Protein AF-A0A0D8Y377-F1 (afdb_monomer_lite)

Sequence (460 aa):
MIFYEHRFGIYPYFKNYNQSEPINGGLPQKVNLSAHLDEVKKNITDLIPDENFSGFAVIDIEEWRPLFEQHRGNAKMVYINASIGLVKEEHPEYNETKALEQAEIDFTEAANPISAVPSNNRPISVLMAYWNVPSEICWKKLHMNLSLQEYDIIANENYSLNGDEVVIFYEHKFGLYPYFKDYNLSQPINGGLPQNCNIDNHLKELEKNITTLIPNVNFSGLAVIDIEEWRPLFEQHRGNVKVNCNILITLKSEKHRKPDLNETEAEKLAEAEFNKAAKEFIVKTMELAKSMRPKARWGLYGFPYCNYDAGTKDDNYNCSNKYKGFNDKMQYIYNQSTALYPSIYYGFNASAERRYRYAILNETQRVAKNFSRSLPIFVYSKFEYHPRKELESFYNESDQCSTIKQSTDMGADGLIFWSSSANMEKRCDFISQFINSSLGLYVLRMKTFPKFQPSVSHVN

InterPro domains:
  IPR013785 Aldolase-type TIM barrel [G3DSA:3.20.20.70] (1-115)
  IPR013785 Aldolase-type TIM barrel [G3DSA:3.20.20.70] (120-453)
  IPR017853 Glycoside hydrolase superfamily [SSF51445] (2-112)
  IPR017853 Glycoside hydrolase superfamily [SSF51445] (128-444)
  IPR018155 Hyaluronidase [PF01630] (2-112)
  IPR018155 Hyaluronidase [PF01630] (127-447)
  IPR018155 Hyaluronidase [PR00846] (127-139)
  IPR018155 Hyaluronidase [PR00846] (189-203)
  IPR018155 Hyaluronidase [PR00846] (221-238)
  IPR018155 Hyaluronidase [PR00846] (281-306)
  IPR018155 Hyaluronidase [PR00846] (327-341)
  IPR018155 Hyaluronidase [PR00846] (428-441)
  IPR018155 Hyaluronidase [PTHR11769] (126-448)

Radius of gyration: 28.02 Å; chains: 1; bounding box: 76×51×84 Å

Secondary structure (DSSP, 8-state):
-EEEGGGSS---EEGGG-TTSEETTSSGGG--HHHHHHHHHHHHHHH---TT--S--EEE--S--SSGGGGTTSTTHHHHHHHHHHHHHH-TT--HHHHHHHHHHHHHHHT-GGGG----S----PPEEEEE---HHHHHTT-----GGGGTEEE-GGG-SSSSSEEEEEGGGSSS--EEGGG-TT-EETTSSGGGS-HHHHHHHHHHHHHHH---TT--SEEEEE--SS-SSGGGGTT-HHHHHHHHHHHHHHHHH-TT--HHHHHHHHHHHHHHHHHHHHHHHHHHHHHHSTTSEEEEBTPSP--TTTTSSTT--S--HHHHHHHHHTHHHHTT-SSBB-B----S---GGG--THHHHHHHHHHHTTSSSPPPBEEEE-SBS-TTT-SS-BPPHHHHIIIIIHHHHTT-SEEEEE--STTHHHHHHHHHHHIIIIIHHHHHHHHHSPP---------

Organism: Dictyocaulus viviparus (NCBI:txid29172)

pLDDT: mean 87.69, std 14.22, range [28.78, 98.81]

Structure (mmCIF, N/CA/C/O backbone):
data_AF-A0A0D8Y377-F1
#
_entry.id   AF-A0A0D8Y377-F1
#
loop_
_atom_site.group_PDB
_atom_site.id
_atom_site.type_symbol
_atom_site.label_atom_id
_atom_site.label_alt_id
_atom_site.label_comp_id
_atom_site.label_asym_id
_atom_site.label_entity_id
_atom_site.label_seq_id
_atom_site.pdbx_PDB_ins_code
_atom_site.Cartn_x
_atom_site.Cartn_y
_atom_site.Cartn_z
_atom_site.occupancy
_atom_site.B_iso_or_equiv
_atom_site.auth_seq_id
_atom_site.auth_comp_id
_atom_site.auth_asym_id
_atom_site.auth_atom_id
_atom_site.pdbx_PDB_model_num
ATOM 1 N N . MET A 1 1 ? -36.359 20.210 1.330 1.00 78.62 1 MET A N 1
ATOM 2 C CA . MET A 1 1 ? -37.275 20.177 2.486 1.00 78.62 1 MET A CA 1
ATOM 3 C C . MET A 1 1 ? -36.446 20.289 3.748 1.00 78.62 1 MET A C 1
ATOM 5 O O . MET A 1 1 ? -35.399 19.657 3.787 1.00 78.62 1 MET A O 1
ATOM 9 N N . ILE A 1 2 ? -36.869 21.088 4.726 1.00 77.81 2 ILE A N 1
ATOM 10 C CA . ILE A 1 2 ? -36.214 21.147 6.039 1.00 77.81 2 ILE A CA 1
ATOM 11 C C . ILE A 1 2 ? -37.218 20.658 7.073 1.00 77.81 2 ILE A C 1
ATOM 13 O O . ILE A 1 2 ? -38.321 21.199 7.174 1.00 77.81 2 ILE A O 1
ATOM 17 N N . PHE A 1 3 ? -36.834 19.622 7.801 1.00 79.56 3 PHE A N 1
ATOM 18 C CA . PHE A 1 3 ? -37.565 19.095 8.935 1.00 79.56 3 PHE A CA 1
ATOM 19 C C . PHE A 1 3 ? -36.935 19.661 10.203 1.00 79.56 3 PHE A C 1
ATOM 21 O O . PHE A 1 3 ? -35.799 19.325 10.515 1.00 79.56 3 PHE A O 1
ATOM 28 N N . TYR A 1 4 ? -37.660 20.539 10.890 1.00 78.31 4 TYR A N 1
ATOM 29 C CA . TYR A 1 4 ? -37.236 21.091 12.179 1.00 78.31 4 TYR A CA 1
ATOM 30 C C . TYR A 1 4 ? -37.592 20.126 13.311 1.00 78.31 4 TYR A C 1
ATOM 32 O O . TYR A 1 4 ? -38.488 19.295 13.145 1.00 78.31 4 TYR A O 1
ATOM 40 N N . GLU A 1 5 ? -36.971 20.285 14.476 1.00 70.00 5 GLU A N 1
ATOM 41 C CA . GLU A 1 5 ? -37.164 19.439 15.661 1.00 70.00 5 GLU A CA 1
ATOM 42 C C . GLU A 1 5 ? -38.638 19.244 16.068 1.00 70.00 5 GLU A C 1
ATOM 44 O O . GLU A 1 5 ? -39.029 18.159 16.490 1.00 70.00 5 GLU A O 1
ATOM 49 N N . HIS A 1 6 ? -39.487 20.259 15.872 1.00 73.56 6 HIS A N 1
ATOM 50 C CA . HIS A 1 6 ? -40.922 20.219 16.187 1.00 73.56 6 HIS A CA 1
ATOM 51 C C . HIS A 1 6 ? -41.806 19.686 15.039 1.00 73.56 6 HIS A C 1
ATOM 53 O O . HIS A 1 6 ? -43.031 19.663 15.157 1.00 73.56 6 HIS A O 1
ATOM 59 N N . ARG A 1 7 ? -41.205 19.302 13.904 1.00 75.44 7 ARG A N 1
ATOM 60 C CA . ARG A 1 7 ? -41.880 18.772 12.701 1.00 75.44 7 ARG A CA 1
ATOM 61 C C . ARG A 1 7 ? -41.253 17.471 12.191 1.00 75.44 7 ARG A C 1
ATOM 63 O O . ARG A 1 7 ? -41.477 17.101 11.037 1.00 75.44 7 ARG A O 1
ATOM 70 N N . PHE A 1 8 ? -40.452 16.807 13.023 1.00 84.56 8 PHE A N 1
ATOM 71 C CA . PHE A 1 8 ? -39.784 15.555 12.686 1.00 84.56 8 PHE A CA 1
ATOM 72 C C . PHE A 1 8 ? -39.851 14.557 13.838 1.00 84.56 8 PHE A C 1
ATOM 74 O O . PHE A 1 8 ? -38.927 14.411 14.639 1.00 84.56 8 PHE A O 1
ATOM 81 N N . GLY A 1 9 ? -40.982 13.867 13.922 1.00 88.81 9 GLY A N 1
ATOM 82 C CA . GLY A 1 9 ? -41.302 12.980 15.025 1.00 88.81 9 GLY A CA 1
ATOM 83 C C . GLY A 1 9 ? -41.589 13.730 16.322 1.00 88.81 9 GLY A C 1
ATOM 84 O O . GLY A 1 9 ? -41.818 14.936 16.348 1.00 88.81 9 GLY A O 1
ATOM 85 N N . ILE A 1 10 ? -41.535 12.994 17.430 1.00 90.38 10 ILE A N 1
ATOM 86 C CA . ILE A 1 10 ? -41.580 13.551 18.790 1.00 90.38 10 ILE A CA 1
ATOM 87 C C . ILE A 1 10 ? -40.172 13.568 19.390 1.00 90.38 10 ILE A C 1
ATOM 89 O O . ILE A 1 10 ? -39.817 12.721 20.206 1.00 90.38 10 ILE A O 1
ATOM 93 N N . TYR A 1 11 ? -39.304 14.441 18.884 1.00 89.31 11 TYR A N 1
ATOM 94 C CA . TYR A 1 11 ? -37.911 14.516 19.339 1.00 89.31 11 TYR A CA 1
ATOM 95 C C . TYR A 1 11 ? -37.832 14.801 20.857 1.00 89.31 11 TYR A C 1
ATOM 97 O O . TYR A 1 11 ? -38.639 15.594 21.348 1.00 89.31 11 TYR A O 1
ATOM 105 N N . PRO A 1 12 ? -36.930 14.161 21.634 1.00 92.00 12 PRO A N 1
ATOM 106 C CA . PRO A 1 12 ? -36.826 14.426 23.065 1.00 92.00 12 PRO A CA 1
ATOM 107 C C . PRO A 1 12 ? -36.116 15.759 23.320 1.00 92.00 12 PRO A C 1
ATOM 109 O O . PRO A 1 12 ? -34.992 15.938 22.864 1.00 92.00 12 PRO A O 1
ATOM 112 N N . TYR A 1 13 ? -36.731 16.691 24.047 1.00 92.00 13 TYR A N 1
ATOM 113 C CA . TYR A 1 13 ? -36.080 17.948 24.446 1.00 92.00 13 TYR A CA 1
ATOM 114 C C . TYR A 1 13 ? -36.764 18.606 25.649 1.00 92.00 13 TYR A C 1
ATOM 116 O O . TYR A 1 13 ? -37.887 18.252 26.015 1.00 92.00 13 TYR A O 1
ATOM 124 N N . PHE A 1 14 ? -36.095 19.584 26.261 1.00 91.75 14 PHE A N 1
ATOM 125 C CA . PHE A 1 14 ? -36.671 20.415 27.318 1.00 91.75 14 PHE A CA 1
ATOM 126 C C . PHE A 1 14 ? -37.141 21.742 26.741 1.00 91.75 14 PHE A C 1
ATOM 128 O O . PHE A 1 14 ? -36.330 22.542 26.269 1.00 91.75 14 PHE A O 1
ATOM 135 N N . LYS A 1 15 ? -38.447 22.015 26.803 1.00 88.00 15 LYS A N 1
ATOM 136 C CA . LYS A 1 15 ? -38.996 23.250 26.240 1.00 88.00 15 LYS A CA 1
ATOM 137 C C . LYS A 1 15 ? -38.385 24.468 26.935 1.00 88.00 15 LYS A C 1
ATOM 139 O O . LYS A 1 15 ? -38.418 24.573 28.159 1.00 88.00 15 LYS A O 1
ATOM 144 N N . ASN A 1 16 ? -37.813 25.388 26.153 1.00 87.00 16 ASN A N 1
ATOM 145 C CA . ASN A 1 16 ? -37.076 26.557 26.656 1.00 87.00 16 ASN A CA 1
ATOM 146 C C . ASN A 1 16 ? -35.950 26.202 27.651 1.00 87.00 16 ASN A C 1
ATOM 148 O O . ASN A 1 16 ? -35.654 26.993 28.545 1.00 87.00 16 ASN A O 1
ATOM 152 N N . TYR A 1 17 ? -35.354 25.011 27.528 1.00 86.69 17 TYR A N 1
ATOM 153 C CA . TYR A 1 17 ? -34.352 24.488 28.461 1.00 86.69 17 TYR A CA 1
ATOM 154 C C . TYR A 1 17 ? -34.849 24.391 29.920 1.00 86.69 17 TYR A C 1
ATOM 156 O O . TYR A 1 17 ? -34.064 24.502 30.862 1.00 86.69 17 TYR A O 1
ATOM 164 N N . ASN A 1 18 ? -36.156 24.166 30.117 1.00 86.56 18 ASN A N 1
ATOM 165 C CA . ASN A 1 18 ? -36.781 23.956 31.423 1.00 86.56 18 ASN A CA 1
ATOM 166 C C . ASN A 1 18 ? -37.059 22.462 31.674 1.00 86.56 18 ASN A C 1
ATOM 168 O O . ASN A 1 18 ? -37.877 21.855 30.981 1.00 86.56 18 ASN A O 1
ATOM 172 N N . GLN A 1 19 ? -36.426 21.879 32.700 1.00 86.50 19 GLN A N 1
ATOM 173 C CA . GLN A 1 19 ? -36.582 20.452 33.037 1.00 86.50 19 GLN A CA 1
ATOM 174 C C . GLN A 1 19 ? -38.011 20.063 33.428 1.00 86.50 19 GLN A C 1
ATOM 176 O O . GLN A 1 19 ? -38.383 18.902 33.290 1.00 86.50 19 GLN A O 1
ATOM 181 N N . SER A 1 20 ? -38.823 21.024 33.871 1.00 88.25 20 SER A N 1
ATOM 182 C CA . SER A 1 20 ? -40.212 20.788 34.279 1.00 88.25 20 SER A CA 1
ATOM 183 C C . SER A 1 20 ? -41.166 20.528 33.108 1.00 88.25 20 SER A C 1
ATOM 185 O O . SER A 1 20 ? -42.304 20.123 33.334 1.00 88.25 20 SER A O 1
ATOM 187 N N . GLU A 1 21 ? -40.732 20.760 31.866 1.00 88.00 21 GLU A N 1
ATOM 188 C CA . GLU A 1 21 ? -41.540 20.560 30.657 1.00 88.00 21 GLU A CA 1
ATOM 189 C C . GLU A 1 21 ? -40.812 19.656 29.636 1.00 88.00 21 GLU A C 1
ATOM 191 O O . GLU A 1 21 ? -40.400 20.130 28.569 1.00 88.00 21 GLU A O 1
ATOM 196 N N . PRO A 1 22 ? -40.617 18.355 29.936 1.00 92.06 22 PRO A N 1
ATOM 197 C CA . PRO A 1 22 ? -39.962 17.432 29.018 1.00 92.06 22 PRO A CA 1
ATOM 198 C C . PRO A 1 22 ? -40.901 17.018 27.878 1.00 92.06 22 PRO A C 1
ATOM 200 O O . PRO A 1 22 ? -42.004 16.517 28.104 1.00 92.06 22 PRO A O 1
ATOM 203 N N . ILE A 1 23 ? -40.433 17.145 26.638 1.00 91.38 23 ILE A N 1
ATOM 204 C CA . ILE A 1 23 ? -41.058 16.527 25.467 1.00 91.38 23 ILE A CA 1
ATOM 205 C C . ILE A 1 23 ? -40.396 15.176 25.229 1.00 91.38 23 ILE A C 1
ATOM 207 O O . ILE A 1 23 ? -39.172 15.082 25.240 1.00 91.38 23 ILE A O 1
ATOM 211 N N . ASN A 1 24 ? -41.207 14.126 25.066 1.00 92.19 24 ASN A N 1
ATOM 212 C CA . ASN A 1 24 ? -40.770 12.734 24.899 1.00 92.19 24 ASN A CA 1
ATOM 213 C C . ASN A 1 24 ? -39.641 12.315 25.867 1.00 92.19 24 ASN A C 1
ATOM 215 O O . ASN A 1 24 ? -38.633 11.748 25.461 1.00 92.19 24 ASN A O 1
ATOM 219 N N . GLY A 1 25 ? -39.784 12.661 27.150 1.00 91.25 25 GLY A N 1
ATOM 220 C CA . GLY A 1 25 ? -38.804 12.335 28.192 1.00 91.25 25 GLY A CA 1
ATOM 221 C C . GLY A 1 25 ? -37.635 13.318 28.326 1.00 91.25 25 GLY A C 1
ATOM 222 O O . GLY A 1 25 ? -36.862 13.191 29.268 1.00 91.25 25 GLY A O 1
ATOM 223 N N . GLY A 1 26 ? -37.501 14.308 27.436 1.00 92.06 26 GLY A N 1
ATOM 224 C CA . GLY A 1 26 ? -36.520 15.402 27.521 1.00 92.06 26 GLY A CA 1
ATOM 225 C C . GLY A 1 26 ? -35.061 15.011 27.260 1.00 92.06 26 GLY A C 1
ATOM 226 O O . GLY A 1 26 ? -34.247 15.867 26.927 1.00 92.06 26 GLY A O 1
ATOM 227 N N . LEU A 1 27 ? -34.741 13.722 27.360 1.00 93.00 27 LEU A N 1
ATOM 228 C CA . LEU A 1 27 ? -33.411 13.149 27.201 1.00 93.00 27 LEU A CA 1
ATOM 229 C C . LEU A 1 27 ? -33.451 11.926 26.281 1.00 93.00 27 LEU A C 1
ATOM 231 O O . LEU A 1 27 ? -34.450 11.199 26.288 1.00 93.00 27 LEU A O 1
ATOM 235 N N . PRO A 1 28 ? -32.352 11.621 25.569 1.00 91.00 28 PRO A N 1
ATOM 236 C CA . PRO A 1 28 ? -32.235 10.370 24.830 1.00 91.00 28 PRO A CA 1
ATOM 237 C C . PRO A 1 28 ? -32.396 9.139 25.740 1.00 91.00 28 PRO A C 1
ATOM 239 O O . PRO A 1 28 ? -33.014 8.170 25.321 1.00 91.00 28 PRO A O 1
ATOM 242 N N . GLN A 1 29 ? -31.964 9.181 27.009 1.00 92.00 29 GLN A N 1
ATOM 243 C CA . GLN A 1 29 ? -32.127 8.053 27.949 1.00 92.00 29 GLN A CA 1
ATOM 244 C C . GLN A 1 29 ? -33.585 7.731 28.319 1.00 92.00 29 GLN A C 1
ATOM 246 O O . GLN A 1 29 ? -33.872 6.647 28.820 1.00 92.00 29 GLN A O 1
ATOM 251 N N . LYS A 1 30 ? -34.516 8.672 28.114 1.00 93.06 30 LYS A N 1
ATOM 252 C CA . LYS A 1 30 ? -35.943 8.519 28.455 1.00 93.06 30 LYS A CA 1
ATOM 253 C C . LYS A 1 30 ? -36.850 8.567 27.223 1.00 93.06 30 LYS A C 1
ATOM 255 O O . LYS A 1 30 ? -38.072 8.595 27.370 1.00 93.06 30 LYS A O 1
ATOM 260 N N . VAL A 1 31 ? -36.273 8.589 26.022 1.00 90.75 31 VAL A N 1
ATOM 261 C CA . VAL A 1 31 ? -37.033 8.736 24.781 1.00 90.75 31 VAL A CA 1
ATOM 262 C C . VAL A 1 31 ? -37.901 7.507 24.522 1.00 90.75 31 VAL A C 1
ATOM 264 O O . VAL A 1 31 ? -37.432 6.369 24.552 1.00 90.75 31 VAL A O 1
ATOM 267 N N . ASN A 1 32 ? -39.173 7.716 24.177 1.00 90.88 32 ASN A N 1
ATOM 268 C CA . ASN A 1 32 ? -39.950 6.668 23.528 1.00 90.88 32 ASN A CA 1
ATOM 269 C C . ASN A 1 32 ? -39.592 6.651 22.038 1.00 90.88 32 ASN A C 1
ATOM 271 O O . ASN A 1 32 ? -40.200 7.351 21.223 1.00 90.88 32 ASN A O 1
ATOM 275 N N . LEU A 1 33 ? -38.563 5.871 21.697 1.00 86.31 33 LEU A N 1
ATOM 276 C CA . LEU A 1 33 ? -38.039 5.797 20.335 1.00 86.31 33 LEU A CA 1
ATOM 277 C C . LEU A 1 33 ? -39.080 5.265 19.340 1.00 86.31 33 LEU A C 1
ATOM 279 O O . LEU A 1 33 ? -39.161 5.765 18.224 1.00 86.31 33 LEU A O 1
ATOM 283 N N . SER A 1 34 ? -39.903 4.294 19.743 1.00 87.00 34 SER A N 1
ATOM 284 C CA . SER A 1 34 ? -40.915 3.711 18.848 1.00 87.00 34 SER A CA 1
ATOM 285 C C . SER A 1 34 ? -41.956 4.755 18.442 1.00 87.00 34 SER A C 1
ATOM 287 O O . SER A 1 34 ? -42.176 4.974 17.255 1.00 87.00 34 SER A O 1
ATOM 289 N N . ALA A 1 35 ? -42.507 5.486 19.416 1.00 88.44 35 ALA A N 1
ATOM 290 C CA . ALA A 1 35 ? -43.467 6.553 19.141 1.00 88.44 35 ALA A CA 1
ATOM 291 C C . ALA A 1 35 ? -42.844 7.721 18.349 1.00 88.44 35 ALA A C 1
ATOM 293 O O . ALA A 1 35 ? -43.509 8.322 17.507 1.00 88.44 35 ALA A O 1
ATOM 294 N N . HIS A 1 36 ? -41.559 8.023 18.575 1.00 90.38 36 HIS A N 1
ATOM 295 C CA . HIS A 1 36 ? -40.819 8.977 17.748 1.00 90.38 36 HIS A CA 1
ATOM 296 C C . HIS A 1 36 ? -40.763 8.539 16.284 1.00 90.38 36 HIS A C 1
ATOM 298 O O . HIS A 1 36 ? -41.130 9.323 15.412 1.00 90.38 36 HIS A O 1
ATOM 304 N N . LEU A 1 37 ? -40.355 7.297 16.015 1.00 89.81 37 LEU A N 1
ATOM 305 C CA . LEU A 1 37 ? -40.228 6.766 14.657 1.00 89.81 37 LEU A CA 1
ATOM 306 C C . LEU A 1 37 ? -41.575 6.667 13.929 1.00 89.81 37 LEU A C 1
ATOM 308 O O . LEU A 1 37 ? -41.638 6.960 12.733 1.00 89.81 37 LEU A O 1
ATOM 312 N N . ASP A 1 38 ? -42.649 6.314 14.639 1.00 90.75 38 ASP A N 1
ATOM 313 C CA . ASP A 1 38 ? -44.002 6.294 14.077 1.00 90.75 38 ASP A CA 1
ATOM 314 C C . ASP A 1 38 ? -44.432 7.692 13.599 1.00 90.75 38 ASP A C 1
ATOM 316 O O . ASP A 1 38 ? -44.927 7.846 12.477 1.00 90.75 38 ASP A O 1
ATOM 320 N N . GLU A 1 39 ? -44.174 8.732 14.399 1.00 92.44 39 GLU A N 1
ATOM 321 C CA . GLU A 1 39 ? -44.494 10.111 14.016 1.00 92.44 39 GLU A CA 1
ATOM 322 C C . GLU A 1 39 ? -43.541 10.643 12.929 1.00 92.44 39 GLU A C 1
ATOM 324 O O . GLU A 1 39 ? -43.997 11.330 12.018 1.00 92.44 39 GLU A O 1
ATOM 329 N N . VAL A 1 40 ? -42.252 10.267 12.931 1.00 90.50 40 VAL A N 1
ATOM 330 C CA . VAL A 1 40 ? -41.320 10.587 11.828 1.00 90.50 40 VAL A CA 1
ATOM 331 C C . VAL A 1 40 ? -41.858 10.052 10.505 1.00 90.50 40 VAL A C 1
ATOM 333 O O . VAL A 1 40 ? -41.919 10.787 9.518 1.00 90.50 40 VAL A O 1
ATOM 336 N N . LYS A 1 41 ? -42.283 8.782 10.473 1.00 89.94 41 LYS A N 1
ATOM 337 C CA . LYS A 1 41 ? -42.823 8.154 9.261 1.00 89.94 41 LYS A CA 1
ATOM 338 C C . LYS A 1 41 ? -44.027 8.927 8.729 1.00 89.94 41 LYS A C 1
ATOM 340 O O . LYS A 1 41 ? -44.118 9.178 7.526 1.00 89.94 41 LYS A O 1
ATOM 345 N N . LYS A 1 42 ? -44.924 9.337 9.625 1.00 90.44 42 LYS A N 1
ATOM 346 C CA . LYS A 1 42 ? -46.078 10.168 9.284 1.00 90.44 42 LYS A CA 1
ATOM 347 C C . LYS A 1 42 ? -45.650 11.539 8.754 1.00 90.44 42 LYS A C 1
ATOM 349 O O . LYS A 1 42 ? -46.084 11.920 7.676 1.00 90.44 42 LYS A O 1
ATOM 354 N N . ASN A 1 43 ? -44.743 12.242 9.436 1.00 90.31 43 ASN A N 1
ATOM 355 C CA . ASN A 1 43 ? -44.281 13.568 9.013 1.00 90.31 43 ASN A CA 1
ATOM 356 C C . ASN A 1 43 ? -43.581 13.538 7.647 1.00 90.31 4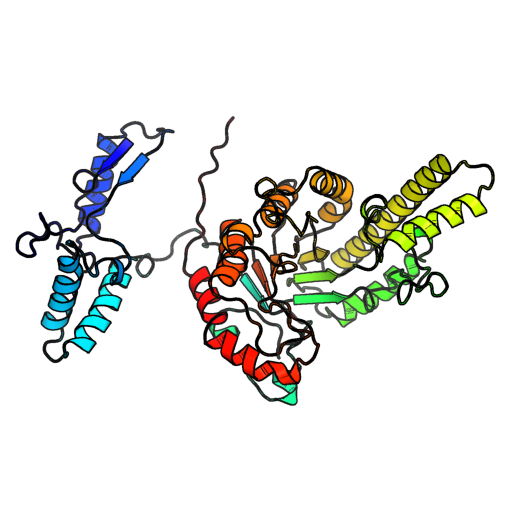3 ASN A C 1
ATOM 358 O O . ASN A 1 43 ? -43.782 14.448 6.845 1.00 90.31 43 ASN A O 1
ATOM 362 N N . ILE A 1 44 ? -42.794 12.494 7.358 1.00 88.75 44 ILE A N 1
ATOM 363 C CA . ILE A 1 44 ? -42.189 12.294 6.033 1.00 88.75 44 ILE A CA 1
ATOM 364 C C . ILE A 1 44 ? -43.277 12.075 4.985 1.00 88.75 44 ILE A C 1
ATOM 366 O O . ILE A 1 44 ? -43.241 12.737 3.957 1.00 88.75 44 ILE A O 1
ATOM 370 N N . THR A 1 45 ? -44.247 11.199 5.255 1.00 88.56 45 THR A N 1
ATOM 371 C CA . THR A 1 45 ? -45.347 10.907 4.317 1.00 88.56 45 THR A CA 1
ATOM 372 C C . THR A 1 45 ? -46.177 12.160 4.017 1.00 88.56 45 THR A C 1
ATOM 374 O O . THR A 1 45 ? -46.546 12.399 2.872 1.00 88.56 45 THR A O 1
ATOM 377 N N . ASP A 1 46 ? -46.423 12.996 5.028 1.00 86.69 46 ASP A N 1
ATOM 378 C CA . ASP A 1 46 ? -47.209 14.224 4.888 1.00 86.69 46 ASP A CA 1
ATOM 379 C C . ASP A 1 46 ? -46.450 15.325 4.123 1.00 86.69 46 ASP A C 1
ATOM 381 O O . ASP A 1 46 ? -47.034 16.041 3.308 1.00 86.69 46 ASP A O 1
ATOM 385 N N . LEU A 1 47 ? -45.145 15.488 4.381 1.00 84.31 47 LEU A N 1
ATOM 386 C CA . LEU A 1 47 ? -44.328 16.559 3.790 1.00 84.31 47 LEU A CA 1
ATOM 387 C C . LEU A 1 47 ? -43.689 16.169 2.451 1.00 84.31 47 LEU A C 1
ATOM 389 O O . LEU A 1 47 ? -43.400 17.040 1.629 1.00 84.31 47 LEU A O 1
ATOM 393 N N . ILE A 1 48 ? -43.457 14.878 2.233 1.00 87.25 48 ILE A N 1
ATOM 394 C CA . ILE A 1 48 ? -42.874 14.293 1.024 1.00 87.25 48 ILE A CA 1
ATOM 395 C C . ILE A 1 48 ? -43.769 13.115 0.592 1.00 87.25 48 ILE A C 1
ATOM 397 O O . ILE A 1 48 ? -43.395 11.955 0.756 1.00 87.25 48 ILE A O 1
ATOM 401 N N . PRO A 1 49 ? -44.968 13.397 0.046 1.00 83.50 49 PRO A N 1
ATOM 402 C CA . PRO A 1 49 ? -45.916 12.354 -0.348 1.00 83.50 49 PRO A CA 1
ATOM 403 C C . PRO A 1 49 ? -45.492 11.597 -1.614 1.00 83.50 49 PRO A C 1
ATOM 405 O O . PRO A 1 49 ? -46.002 10.513 -1.882 1.00 83.50 49 PRO A O 1
ATOM 408 N N . ASP A 1 50 ? -44.587 12.169 -2.416 1.00 86.88 50 ASP A N 1
ATOM 409 C CA . ASP A 1 50 ? -44.006 11.483 -3.567 1.00 86.88 50 ASP A CA 1
ATOM 410 C C . ASP A 1 50 ? -42.917 10.515 -3.100 1.00 86.88 50 ASP A C 1
ATOM 412 O O . ASP A 1 50 ? -41.812 10.923 -2.738 1.00 86.88 50 ASP A O 1
ATOM 416 N N . GLU A 1 51 ? -43.221 9.221 -3.156 1.00 81.31 51 GLU A N 1
ATOM 417 C CA . GLU A 1 51 ? -42.274 8.149 -2.837 1.00 81.31 51 GLU A CA 1
ATOM 418 C C . GLU A 1 51 ? -41.031 8.160 -3.750 1.00 81.31 51 GLU A C 1
ATOM 420 O O . GLU A 1 51 ? -40.005 7.580 -3.396 1.00 81.31 51 GLU A O 1
ATOM 425 N N . ASN A 1 52 ? -41.087 8.851 -4.897 1.00 84.06 52 ASN A N 1
ATOM 426 C CA . ASN A 1 52 ? -39.973 9.014 -5.835 1.00 84.06 52 ASN A CA 1
ATOM 427 C C . ASN A 1 52 ? -39.255 10.368 -5.706 1.00 84.06 52 ASN A C 1
ATOM 429 O O . ASN A 1 52 ? -38.483 10.741 -6.594 1.00 84.06 52 ASN A O 1
ATOM 433 N N . PHE A 1 53 ? -39.488 11.117 -4.624 1.00 84.44 53 PHE A N 1
ATOM 434 C CA . PHE A 1 53 ? -38.866 12.420 -4.411 1.00 84.44 53 PHE A CA 1
ATOM 435 C C . PHE A 1 53 ? -37.331 12.356 -4.520 1.00 84.44 53 PHE A C 1
ATOM 437 O O . PHE A 1 53 ? -36.658 11.669 -3.754 1.00 84.44 53 PHE A O 1
ATOM 444 N N . SER A 1 54 ? -36.766 13.134 -5.449 1.00 81.94 54 SER A N 1
ATOM 445 C CA . SER A 1 54 ? -35.326 13.157 -5.753 1.00 81.94 54 SER A CA 1
ATOM 446 C C . SER A 1 54 ? -34.620 14.456 -5.334 1.00 81.94 54 SER A C 1
ATOM 448 O O . SER A 1 54 ? -33.547 14.777 -5.847 1.00 81.94 54 SER A O 1
ATOM 450 N N . GLY A 1 55 ? -35.243 15.253 -4.460 1.00 83.06 55 GLY A N 1
ATOM 451 C CA . GLY A 1 55 ? -34.672 16.496 -3.933 1.00 83.06 55 GLY A CA 1
ATOM 452 C C . GLY A 1 55 ? -33.918 16.304 -2.613 1.00 83.06 55 GLY A C 1
ATOM 453 O O . GLY A 1 55 ? -33.837 15.209 -2.066 1.00 83.06 55 GLY A O 1
ATOM 454 N N . PHE A 1 56 ? -33.384 17.395 -2.056 1.00 82.62 56 PHE A N 1
ATOM 455 C CA . PHE A 1 56 ? -32.728 17.359 -0.744 1.00 82.62 56 PHE A CA 1
ATOM 456 C C . PHE A 1 56 ? -33.745 17.443 0.398 1.00 82.62 56 PHE A C 1
ATOM 458 O O . PHE A 1 56 ? -34.583 18.353 0.434 1.00 82.62 56 PHE A O 1
ATOM 465 N N . ALA A 1 57 ? -33.624 16.537 1.364 1.00 83.50 57 ALA A N 1
ATOM 466 C CA . ALA A 1 57 ? -34.276 16.602 2.664 1.00 83.50 57 ALA A CA 1
ATOM 467 C C . ALA A 1 57 ? -33.203 16.811 3.740 1.00 83.50 57 ALA A C 1
ATOM 469 O O . ALA A 1 57 ? -32.256 16.036 3.832 1.00 83.50 57 ALA A O 1
ATOM 470 N N . VAL A 1 58 ? -33.337 17.880 4.516 1.00 83.81 58 VAL A N 1
ATOM 471 C CA . VAL A 1 58 ? -32.429 18.239 5.606 1.00 83.81 58 VAL A CA 1
ATOM 472 C C . VAL A 1 58 ? -33.195 18.081 6.907 1.00 83.81 58 VAL A C 1
ATOM 474 O O . VAL A 1 58 ? -34.313 18.580 7.025 1.00 83.81 58 VAL A O 1
ATOM 477 N N . ILE A 1 59 ? -32.602 17.375 7.860 1.00 85.81 59 ILE A N 1
ATOM 478 C CA . ILE A 1 59 ? -33.109 17.275 9.224 1.00 85.81 59 ILE A CA 1
ATOM 479 C C . ILE A 1 59 ? -32.294 18.264 10.049 1.00 85.81 59 ILE A C 1
ATOM 481 O O . ILE A 1 59 ? -31.072 18.142 10.125 1.00 85.81 59 ILE A O 1
ATOM 485 N N . ASP A 1 60 ? -32.976 19.260 10.593 1.00 83.19 60 ASP A N 1
ATOM 486 C CA . ASP A 1 60 ? -32.404 20.319 11.406 1.00 83.19 60 ASP A CA 1
ATOM 487 C C . ASP A 1 60 ? -32.858 20.106 12.849 1.00 83.19 60 ASP A C 1
ATOM 489 O O . ASP A 1 60 ? -34.037 20.252 13.171 1.00 83.19 60 ASP A O 1
ATOM 493 N N . ILE A 1 61 ? -31.934 19.641 13.688 1.00 82.94 61 ILE A N 1
ATOM 494 C CA . ILE A 1 61 ? -32.203 19.353 15.091 1.00 82.94 61 ILE A CA 1
ATOM 495 C C . ILE A 1 61 ? -31.139 20.039 15.932 1.00 82.94 61 ILE A C 1
ATOM 497 O O . ILE A 1 61 ? -29.967 19.654 15.921 1.00 82.94 61 ILE A O 1
ATOM 501 N N . GLU A 1 62 ? -31.569 21.034 16.703 1.00 82.12 62 GLU A N 1
ATOM 502 C CA . GLU A 1 62 ? -30.656 21.880 17.465 1.00 82.12 62 GLU A CA 1
ATOM 503 C C . GLU A 1 62 ? -30.836 21.794 18.981 1.00 82.12 62 GLU A C 1
ATOM 505 O O . GLU A 1 62 ? -30.122 22.483 19.699 1.00 82.12 62 GLU A O 1
ATOM 510 N N . GLU A 1 63 ? -31.723 20.957 19.512 1.00 86.19 63 GLU A N 1
ATOM 511 C CA . GLU A 1 63 ? -32.041 20.971 20.948 1.00 86.19 63 GLU A CA 1
ATOM 512 C C . GLU A 1 63 ? -30.895 20.438 21.824 1.00 86.19 63 GLU A C 1
ATOM 514 O O . GLU A 1 63 ? -30.418 21.119 22.736 1.00 86.19 63 GLU A O 1
ATOM 519 N N . TRP A 1 64 ? -30.355 19.268 21.483 1.00 87.62 64 TRP A N 1
ATOM 520 C CA . TRP A 1 64 ? -29.180 18.668 22.121 1.00 87.62 64 TRP A CA 1
ATOM 521 C C . TRP A 1 64 ? -28.274 18.016 21.073 1.00 87.62 64 TRP A C 1
ATOM 523 O O . TRP A 1 64 ? -28.670 17.800 19.930 1.00 87.62 64 TRP A O 1
ATOM 533 N N . ARG A 1 65 ? -27.015 17.778 21.438 1.00 85.25 65 ARG A N 1
ATOM 534 C CA . ARG A 1 65 ? -25.961 17.224 20.585 1.00 85.25 65 ARG A CA 1
ATOM 535 C C . ARG A 1 65 ? -25.610 15.800 21.030 1.00 85.25 65 ARG A C 1
ATOM 537 O O . ARG A 1 65 ? -25.634 15.541 22.227 1.00 85.25 65 ARG A O 1
ATOM 544 N N . PRO A 1 66 ? -25.216 14.887 20.126 1.00 82.50 66 PRO A N 1
ATOM 545 C CA . PRO A 1 66 ? -24.950 13.495 20.503 1.00 82.50 66 PRO A CA 1
ATOM 546 C C . PRO A 1 66 ? -23.839 13.302 21.542 1.00 82.50 66 PRO A C 1
ATOM 548 O O . PRO A 1 66 ? -23.865 12.336 22.295 1.00 82.50 66 PRO A O 1
ATOM 551 N N . LEU A 1 67 ? -22.862 14.212 21.594 1.00 81.75 67 LEU A N 1
ATOM 552 C CA . LEU A 1 67 ? -21.772 14.147 22.563 1.00 81.75 67 LEU A CA 1
ATOM 553 C C . LEU A 1 67 ? -22.136 14.937 23.821 1.00 81.75 67 LEU A C 1
ATOM 555 O O . LEU A 1 67 ? -22.311 16.157 23.758 1.00 81.75 67 LEU A O 1
ATOM 559 N N . PHE A 1 68 ? -22.187 14.243 24.959 1.00 84.56 68 PHE A N 1
ATOM 560 C CA . PHE A 1 68 ? -22.559 14.793 26.266 1.00 84.56 68 PHE A CA 1
ATOM 561 C C . PHE A 1 68 ? -21.815 16.095 26.608 1.00 84.56 68 PHE A C 1
ATOM 563 O O . PHE A 1 68 ? -22.431 17.108 26.946 1.00 84.56 68 PHE A O 1
ATOM 570 N N . GLU A 1 69 ? -20.500 16.112 26.395 1.00 84.50 69 GLU A N 1
ATOM 571 C CA . GLU A 1 69 ? -19.612 17.243 26.685 1.00 84.50 69 GLU A CA 1
ATOM 572 C C . GLU A 1 69 ? -19.925 18.519 25.888 1.00 84.50 69 GLU A C 1
ATOM 574 O O . GLU A 1 69 ? -19.617 19.631 26.324 1.00 84.50 69 GLU A O 1
ATOM 579 N N . GLN A 1 70 ? -20.594 18.407 24.736 1.00 85.19 70 GLN A N 1
ATOM 580 C CA . GLN A 1 70 ? -20.910 19.562 23.889 1.00 85.19 70 GLN A CA 1
ATOM 581 C C . GLN A 1 70 ? -22.029 20.454 24.448 1.00 85.19 70 GLN A C 1
ATOM 583 O O . GLN A 1 70 ? -22.335 21.500 23.863 1.00 85.19 70 GLN A O 1
ATOM 588 N N . HIS A 1 71 ? -22.629 20.062 25.569 1.00 90.00 71 HIS A N 1
ATOM 589 C CA . HIS A 1 71 ? -23.616 20.851 26.298 1.00 90.00 71 HIS A CA 1
ATOM 590 C C . HIS A 1 71 ? -22.997 21.752 27.374 1.00 90.00 71 HIS A C 1
ATOM 592 O O . HIS A 1 71 ? -23.708 22.574 27.957 1.00 90.00 71 HIS A O 1
ATOM 598 N N . ARG A 1 72 ? -21.686 21.635 27.637 1.00 85.88 72 ARG A N 1
ATOM 599 C CA . ARG A 1 72 ? -21.009 22.447 28.653 1.00 85.88 72 ARG A CA 1
ATOM 600 C C . ARG A 1 72 ? -20.987 23.933 28.283 1.00 85.88 72 ARG A C 1
ATOM 602 O O . ARG A 1 72 ? -20.724 24.308 27.142 1.00 85.88 72 ARG A O 1
ATOM 609 N N . GLY A 1 73 ? -21.233 24.790 29.277 1.00 77.25 73 GLY A N 1
ATOM 610 C CA . GLY A 1 73 ? -21.006 26.238 29.176 1.00 77.25 73 GLY A CA 1
ATOM 611 C C . GLY A 1 73 ? -22.006 27.023 28.317 1.00 77.25 73 GLY A C 1
ATOM 612 O O . GLY A 1 73 ? -21.706 28.145 27.921 1.00 77.25 73 GLY A O 1
ATOM 613 N N . ASN A 1 74 ? -23.183 26.467 28.018 1.00 79.38 74 ASN A N 1
ATOM 614 C CA . ASN A 1 74 ? -24.257 27.169 27.308 1.00 79.38 74 ASN A CA 1
ATOM 615 C C . ASN A 1 74 ? -25.646 26.801 27.876 1.00 79.38 74 ASN A C 1
ATOM 617 O O . ASN A 1 74 ? -25.745 26.068 28.860 1.00 79.38 74 ASN A O 1
ATOM 621 N N . ALA A 1 75 ? -26.727 27.311 27.272 1.00 82.19 75 ALA A N 1
ATOM 622 C CA . ALA A 1 75 ? -28.106 27.059 27.721 1.00 82.19 75 ALA A CA 1
ATOM 623 C C . ALA A 1 75 ? -28.481 25.561 27.778 1.00 82.19 75 ALA A C 1
ATOM 625 O O . ALA A 1 75 ? -29.374 25.168 28.525 1.00 82.19 75 ALA A O 1
ATOM 626 N N . LYS A 1 76 ? -27.750 24.705 27.057 1.00 89.25 76 LYS A N 1
ATOM 627 C CA . LYS A 1 76 ? -27.952 23.257 27.010 1.00 89.25 76 LYS A CA 1
ATOM 628 C C . LYS A 1 76 ? -27.355 22.506 28.202 1.00 89.25 76 LYS A C 1
ATOM 630 O O . LYS A 1 76 ? -27.537 21.296 28.295 1.00 89.25 76 LYS A O 1
ATOM 635 N N . MET A 1 77 ? -26.732 23.192 29.165 1.00 91.31 77 MET A N 1
ATOM 636 C CA . MET A 1 77 ? -26.341 22.599 30.457 1.00 91.31 77 MET A CA 1
ATOM 637 C C . MET A 1 77 ? -27.494 21.856 31.149 1.00 91.31 77 MET A C 1
ATOM 639 O O . MET A 1 77 ? -27.258 20.948 31.943 1.00 91.31 77 MET A O 1
ATOM 643 N N . VAL A 1 78 ? -28.743 22.204 30.818 1.00 93.38 78 VAL A N 1
ATOM 644 C CA . VAL A 1 78 ? -29.939 21.493 31.268 1.00 93.38 78 VAL A CA 1
ATOM 645 C C . VAL A 1 78 ? -29.880 19.982 31.006 1.00 93.38 78 VAL A C 1
ATOM 647 O O . VAL A 1 78 ? -30.312 19.227 31.873 1.00 93.38 78 VAL A O 1
ATOM 650 N N . TYR A 1 79 ? -29.310 19.540 29.878 1.00 94.06 79 TYR A N 1
ATOM 651 C CA . TYR A 1 79 ? -29.234 18.122 29.508 1.00 94.06 79 TYR A CA 1
ATOM 652 C C . TYR A 1 79 ? -28.199 17.372 30.351 1.00 94.06 79 TYR A C 1
ATOM 654 O O . TYR A 1 79 ? -28.470 16.261 30.796 1.00 94.06 79 TYR A O 1
ATOM 662 N N . ILE A 1 80 ? -27.065 18.013 30.661 1.00 93.81 80 ILE A N 1
ATOM 663 C CA . ILE A 1 80 ? -26.069 17.480 31.605 1.00 93.81 80 ILE A CA 1
ATOM 664 C C . ILE A 1 80 ? -26.707 17.311 32.982 1.00 93.81 80 ILE A C 1
ATOM 666 O O . ILE A 1 80 ? -26.687 16.224 33.553 1.00 93.81 80 ILE A O 1
ATOM 670 N N . ASN A 1 81 ? -27.334 18.371 33.493 1.00 94.50 81 ASN A N 1
ATOM 671 C CA . ASN A 1 81 ? -27.927 18.359 34.827 1.00 94.50 81 ASN A CA 1
ATOM 672 C C . ASN A 1 81 ? -29.060 17.331 34.942 1.00 94.50 81 ASN A C 1
ATOM 674 O O . ASN A 1 81 ? -29.148 16.632 35.946 1.00 94.50 81 ASN A O 1
ATOM 678 N N . ALA A 1 82 ? -29.913 17.227 33.919 1.00 95.44 82 ALA A N 1
ATOM 679 C CA . ALA A 1 82 ? -31.005 16.261 33.901 1.00 95.44 82 ALA A CA 1
ATOM 680 C C . ALA A 1 82 ? -30.475 14.820 33.846 1.00 95.44 82 ALA A C 1
ATOM 682 O O . ALA A 1 82 ? -30.963 13.965 34.574 1.00 95.44 82 ALA A O 1
ATOM 683 N N . SER A 1 83 ? -29.435 14.567 33.047 1.00 96.06 83 SER A N 1
ATOM 684 C CA . SER A 1 83 ? -28.784 13.257 32.950 1.00 96.06 83 SER A CA 1
ATOM 685 C C . SER A 1 83 ? -28.140 12.826 34.273 1.00 96.06 83 SER A C 1
ATOM 687 O O . SER A 1 83 ? -28.316 11.693 34.708 1.00 96.06 83 SER A O 1
ATOM 689 N N . ILE A 1 84 ? -27.453 13.741 34.967 1.00 96.19 84 ILE A N 1
ATOM 690 C CA . ILE A 1 84 ? -26.922 13.491 36.321 1.00 96.19 84 ILE A CA 1
ATOM 691 C C . ILE A 1 84 ? -28.061 13.215 37.306 1.00 96.19 84 ILE A C 1
ATOM 693 O O . ILE A 1 84 ? -27.930 12.349 38.170 1.00 96.19 84 ILE A O 1
ATOM 697 N N . GLY A 1 85 ? -29.169 13.953 37.186 1.00 95.44 85 GLY A N 1
ATOM 698 C CA . GLY A 1 85 ? -30.379 13.737 37.976 1.00 95.44 85 GLY A CA 1
ATOM 699 C C . GLY A 1 85 ? -30.910 12.313 37.828 1.00 95.44 85 GLY A C 1
ATOM 700 O O . GLY A 1 85 ? -31.094 11.642 38.837 1.00 95.44 85 GLY A O 1
ATOM 701 N N . LEU A 1 86 ? -31.043 11.827 36.589 1.00 95.25 86 LEU A N 1
ATOM 702 C CA . LEU A 1 86 ? -31.464 10.450 36.308 1.00 95.25 86 LEU A CA 1
ATOM 703 C C . LEU A 1 86 ? -30.558 9.414 36.979 1.00 95.25 86 LEU A C 1
ATOM 705 O O . LEU A 1 86 ? -31.051 8.510 37.647 1.00 95.25 86 LEU A O 1
ATOM 709 N N . VAL A 1 87 ? -29.237 9.574 36.863 1.00 96.25 87 VAL A N 1
ATOM 710 C CA . VAL A 1 87 ? -28.287 8.652 37.500 1.00 96.25 87 VAL A CA 1
ATOM 711 C C . VAL A 1 87 ? -28.422 8.677 39.019 1.00 96.25 87 VAL A C 1
ATOM 713 O O . VAL A 1 87 ? -28.381 7.628 39.648 1.00 96.25 87 VAL A O 1
ATOM 716 N N . LYS A 1 88 ? -28.596 9.851 39.634 1.00 96.00 88 LYS A N 1
ATOM 717 C CA . LYS A 1 88 ? -28.755 9.961 41.094 1.00 96.00 88 LYS A CA 1
ATOM 718 C C . LYS A 1 88 ? -30.091 9.413 41.597 1.00 96.00 88 LYS A C 1
ATOM 720 O O . LYS A 1 88 ? -30.164 8.999 42.750 1.00 96.00 88 LYS A O 1
ATOM 725 N N . GLU A 1 89 ? -31.136 9.422 40.775 1.00 95.00 89 GLU A N 1
ATOM 726 C CA . GLU A 1 89 ? -32.407 8.768 41.103 1.00 95.00 89 GLU A CA 1
ATOM 727 C C . GLU A 1 89 ? -32.258 7.241 41.139 1.00 95.00 89 GLU A C 1
ATOM 729 O O . GLU A 1 89 ? -32.795 6.595 42.038 1.00 95.00 89 GLU A O 1
ATOM 734 N N . GLU A 1 90 ? -31.502 6.672 40.197 1.00 94.81 90 GLU A N 1
ATOM 735 C CA . GLU A 1 90 ? -31.250 5.227 40.111 1.00 94.81 90 GLU A CA 1
ATOM 736 C C . GLU A 1 90 ? -30.154 4.756 41.087 1.00 94.81 90 GLU A C 1
ATOM 738 O O . GLU A 1 90 ? -30.244 3.657 41.638 1.00 94.81 90 GLU A O 1
ATOM 743 N N . HIS A 1 91 ? -29.172 5.617 41.366 1.00 93.25 91 HIS A N 1
ATOM 744 C CA . HIS A 1 91 ? -28.026 5.381 42.247 1.00 93.25 91 HIS A CA 1
ATOM 745 C C . HIS A 1 91 ? -27.846 6.514 43.279 1.00 93.25 91 HIS A C 1
ATOM 747 O O . HIS A 1 91 ? -26.913 7.323 43.166 1.00 93.25 91 HIS A O 1
ATOM 753 N N . PRO A 1 92 ? -28.703 6.600 44.318 1.00 95.44 92 PRO A N 1
ATOM 754 C CA . PRO A 1 92 ? -28.639 7.667 45.324 1.00 95.44 92 PRO A CA 1
ATOM 755 C C . PRO A 1 92 ? -27.325 7.715 46.116 1.00 95.44 92 PRO A C 1
ATOM 757 O O . PRO A 1 92 ? -27.002 8.730 46.734 1.00 95.44 92 PRO A O 1
ATOM 760 N N . GLU A 1 93 ? -26.563 6.620 46.125 1.00 95.81 93 GLU A N 1
ATOM 761 C CA . GLU A 1 93 ? -25.264 6.502 46.781 1.00 95.81 93 GLU A CA 1
ATOM 762 C C . GLU A 1 93 ? -24.103 7.115 45.982 1.00 95.81 93 GLU A C 1
ATOM 764 O O . GLU A 1 93 ? -22.997 7.254 46.514 1.00 95.81 93 GLU A O 1
ATOM 769 N N . TYR A 1 94 ? -24.313 7.473 44.711 1.00 95.69 94 TYR A N 1
ATOM 770 C CA . TYR A 1 94 ? -23.256 8.038 43.877 1.00 95.69 94 TYR A CA 1
ATOM 771 C C . TYR A 1 94 ? -22.957 9.484 44.283 1.00 95.69 94 TYR A C 1
ATOM 773 O O . TYR A 1 94 ? -23.836 10.345 44.366 1.00 95.69 94 TYR A O 1
ATOM 781 N N . ASN A 1 95 ? -21.671 9.772 44.498 1.00 94.38 95 ASN A N 1
ATOM 782 C CA . ASN A 1 95 ? -21.210 11.147 44.649 1.00 94.38 95 ASN A CA 1
ATOM 783 C C . ASN A 1 95 ? -21.280 11.894 43.303 1.00 94.38 95 ASN A C 1
ATOM 785 O O . ASN A 1 95 ? -21.516 11.306 42.249 1.00 94.38 95 ASN A O 1
ATOM 789 N N . GLU A 1 96 ? -21.082 13.210 43.332 1.00 92.25 96 GLU A N 1
ATOM 790 C CA . GLU A 1 96 ? -21.286 14.059 42.156 1.00 92.25 96 GLU A CA 1
ATOM 791 C C . GLU A 1 96 ? -20.381 13.703 40.970 1.00 92.25 96 GLU A C 1
ATOM 793 O O . GLU A 1 96 ? -20.867 13.632 39.845 1.00 92.25 96 GLU A O 1
ATOM 798 N N . THR A 1 97 ? -19.105 13.401 41.220 1.00 91.88 97 THR A N 1
ATOM 799 C CA . THR A 1 97 ? -18.159 12.974 40.180 1.00 91.88 97 THR A CA 1
ATOM 800 C C . THR A 1 97 ? -18.594 11.665 39.531 1.00 91.88 97 THR A C 1
ATOM 802 O O . THR A 1 97 ? -18.673 11.585 38.311 1.00 91.88 97 THR A O 1
ATOM 805 N N . LYS A 1 98 ? -18.945 10.658 40.337 1.00 89.81 98 LYS A N 1
ATOM 806 C CA . LYS A 1 98 ? -19.344 9.341 39.832 1.00 89.81 98 LYS A CA 1
ATOM 807 C C . LYS A 1 98 ? -20.675 9.398 39.078 1.00 89.81 98 LYS A C 1
ATOM 809 O O . LYS A 1 98 ? -20.845 8.719 38.072 1.00 89.81 98 LYS A O 1
ATOM 814 N N . ALA A 1 99 ? -21.608 10.232 39.541 1.00 93.62 99 ALA A N 1
ATOM 815 C CA . ALA A 1 99 ? -22.872 10.464 38.852 1.00 93.62 99 ALA A CA 1
ATOM 816 C C . ALA A 1 99 ? -22.676 11.182 37.507 1.00 93.62 99 ALA A C 1
ATOM 818 O O . ALA A 1 99 ? -23.364 10.859 36.547 1.00 93.62 99 ALA A O 1
ATOM 819 N N . LEU A 1 100 ? -21.730 12.125 37.426 1.00 92.75 100 LEU A N 1
ATOM 820 C CA . LEU A 1 100 ? -21.361 12.795 36.178 1.00 92.75 100 LEU A CA 1
ATOM 821 C C . LEU A 1 100 ? -20.732 11.826 35.171 1.00 92.75 100 LEU A C 1
ATOM 823 O O . LEU A 1 100 ? -21.158 11.806 34.021 1.00 92.75 100 LEU A O 1
ATOM 827 N N . GLU A 1 101 ? -19.761 11.019 35.602 1.00 86.38 101 GLU A N 1
ATOM 828 C CA . GLU A 1 101 ? -19.101 10.021 34.747 1.00 86.38 101 GLU A CA 1
ATOM 829 C C . GLU A 1 101 ? -20.108 9.007 34.187 1.00 86.38 101 GLU A C 1
ATOM 831 O O . GLU A 1 101 ? -20.119 8.736 32.988 1.00 86.38 101 GLU A O 1
ATOM 836 N N . GLN A 1 102 ? -21.002 8.488 35.033 1.00 87.62 102 GLN A N 1
ATOM 837 C CA . GLN A 1 102 ? -22.041 7.558 34.590 1.00 87.62 102 GLN A CA 1
ATOM 838 C C . GLN A 1 102 ? -23.070 8.243 33.675 1.00 87.62 102 GLN A C 1
ATOM 840 O O . GLN A 1 102 ? -23.457 7.678 32.659 1.00 87.62 102 GLN A O 1
ATOM 845 N N . ALA A 1 103 ? -23.457 9.488 33.972 1.00 92.75 103 ALA A N 1
ATOM 846 C CA . ALA A 1 103 ? -24.380 10.254 33.136 1.00 92.75 103 ALA A CA 1
ATOM 847 C C . ALA A 1 103 ? -23.819 10.507 31.731 1.00 92.75 103 ALA A C 1
ATOM 849 O O . ALA A 1 103 ? -24.579 10.485 30.765 1.00 92.75 103 ALA A O 1
ATOM 850 N N . GLU A 1 104 ? -22.510 10.736 31.610 1.00 89.81 104 GLU A N 1
ATOM 851 C CA . GLU A 1 104 ? -21.833 10.873 30.321 1.00 89.81 104 GLU A CA 1
ATOM 852 C C . GLU A 1 104 ? -21.910 9.580 29.501 1.00 89.81 104 GLU A C 1
ATOM 854 O O . GLU A 1 104 ? -22.229 9.633 28.308 1.00 89.81 104 GLU A O 1
ATOM 859 N N . ILE A 1 105 ? -21.671 8.431 30.142 1.00 81.38 105 ILE A N 1
ATOM 860 C CA . ILE A 1 105 ? -21.772 7.105 29.519 1.00 81.38 105 ILE A CA 1
ATOM 861 C C . ILE A 1 105 ? -23.208 6.858 29.042 1.00 81.38 105 ILE A C 1
ATOM 863 O O . ILE A 1 105 ? -23.425 6.660 27.845 1.00 81.38 105 ILE A O 1
ATOM 867 N N . ASP A 1 106 ? -24.184 6.954 29.947 1.00 88.19 106 ASP A N 1
ATOM 868 C CA . ASP A 1 106 ? -25.585 6.615 29.674 1.00 88.19 106 ASP A CA 1
ATOM 869 C C . ASP A 1 106 ? -26.194 7.524 28.600 1.00 88.19 106 ASP A C 1
ATOM 871 O O . ASP A 1 106 ? -26.927 7.070 27.718 1.00 88.19 106 ASP A O 1
ATOM 875 N N . PHE A 1 107 ? -25.886 8.826 28.646 1.00 91.69 107 PHE A N 1
ATOM 876 C CA . PHE A 1 107 ? -26.359 9.779 27.644 1.00 91.69 107 PHE A CA 1
ATOM 877 C C . PHE A 1 107 ? -25.762 9.478 26.273 1.00 91.69 107 PHE A C 1
ATOM 879 O O . PHE A 1 107 ? -26.486 9.461 25.278 1.00 91.69 107 PHE A O 1
ATOM 886 N N . THR A 1 108 ? -24.447 9.248 26.211 1.00 81.75 108 THR A N 1
ATOM 887 C CA . THR A 1 108 ? -23.740 9.002 24.948 1.00 81.75 108 THR A CA 1
ATOM 888 C C . THR A 1 108 ? -24.188 7.687 24.312 1.00 81.75 108 THR A C 1
ATOM 890 O O . THR A 1 108 ? -24.354 7.627 23.094 1.00 81.75 108 THR A O 1
ATOM 893 N N . GLU A 1 109 ? -24.435 6.652 25.117 1.00 81.31 109 GLU A N 1
ATOM 894 C CA . GLU A 1 109 ? -24.977 5.378 24.643 1.00 81.31 109 GLU A CA 1
ATOM 895 C C . GLU A 1 109 ? -26.413 5.536 24.122 1.00 81.31 109 GLU A C 1
ATOM 897 O O . GLU A 1 109 ? -26.711 5.126 23.000 1.00 81.31 109 GLU A O 1
ATOM 902 N N . ALA A 1 110 ? -27.291 6.210 24.871 1.00 84.81 110 ALA A N 1
ATOM 903 C CA . ALA A 1 110 ? -28.671 6.435 24.442 1.00 84.81 110 ALA A CA 1
ATOM 904 C C . ALA A 1 110 ? -28.777 7.333 23.194 1.00 84.81 110 ALA A C 1
ATOM 906 O O . ALA A 1 110 ? -29.654 7.136 22.351 1.00 84.81 110 ALA A O 1
ATOM 907 N N . ALA A 1 111 ? -27.876 8.308 23.049 1.00 83.75 111 ALA A N 1
ATOM 908 C CA . ALA A 1 111 ? -27.773 9.156 21.864 1.00 83.75 111 ALA A CA 1
ATOM 909 C C . ALA A 1 111 ? -27.190 8.421 20.639 1.00 83.75 111 ALA A C 1
ATOM 911 O O . ALA A 1 111 ? -27.273 8.939 19.523 1.00 83.75 111 ALA A O 1
ATOM 912 N N . ASN A 1 112 ? -26.614 7.227 20.825 1.00 73.62 112 ASN A N 1
ATOM 913 C CA . ASN A 1 112 ? -25.970 6.432 19.783 1.00 73.62 112 ASN A CA 1
ATOM 914 C C . ASN A 1 112 ? -26.495 4.977 19.770 1.00 73.62 112 ASN A C 1
ATOM 916 O O . ASN A 1 112 ? -25.778 4.051 20.153 1.00 73.62 112 ASN A O 1
ATOM 920 N N . PRO A 1 113 ? -27.727 4.728 19.281 1.00 53.25 113 PRO A N 1
ATOM 921 C CA . PRO A 1 113 ? -28.419 3.442 19.427 1.00 53.25 113 PRO A CA 1
ATOM 922 C C . PRO A 1 113 ? -27.859 2.284 18.572 1.00 53.25 113 PRO A C 1
ATOM 924 O O . PRO A 1 113 ? -28.520 1.256 18.422 1.00 53.25 113 PRO A O 1
ATOM 927 N N . ILE A 1 114 ? -26.646 2.393 18.011 1.00 50.41 114 ILE A N 1
ATOM 928 C CA . ILE A 1 114 ? -26.018 1.330 17.201 1.00 50.41 114 ILE A CA 1
ATOM 929 C C . ILE A 1 114 ? -25.837 0.035 18.020 1.00 50.41 114 ILE A C 1
ATOM 931 O O . ILE A 1 114 ? -25.873 -1.055 17.450 1.00 50.41 114 ILE A O 1
ATOM 935 N N . SER A 1 115 ? -25.766 0.127 19.352 1.00 40.56 115 SER A N 1
ATOM 936 C CA . SER A 1 115 ? -25.727 -1.021 20.270 1.00 40.56 115 SER A CA 1
ATOM 937 C C . SER A 1 115 ? -27.018 -1.862 20.296 1.00 40.56 115 SER A C 1
ATOM 939 O O . SER A 1 115 ? -26.987 -2.998 20.763 1.00 40.56 115 SER A O 1
ATOM 941 N N . ALA A 1 116 ? -28.154 -1.338 19.809 1.00 37.03 116 ALA A N 1
ATOM 942 C CA . ALA A 1 116 ? -29.487 -1.920 20.018 1.00 37.03 116 ALA A CA 1
ATOM 943 C C . ALA A 1 116 ? -30.189 -2.440 18.746 1.00 37.03 116 ALA A C 1
ATOM 945 O O . ALA A 1 116 ? -31.356 -2.825 18.814 1.00 37.03 116 ALA A O 1
ATOM 946 N N . VAL A 1 117 ? -29.523 -2.484 17.585 1.00 35.50 117 VAL A N 1
ATOM 947 C CA . VAL A 1 117 ? -30.120 -3.051 16.359 1.00 35.50 117 VAL A CA 1
ATOM 948 C C . VAL A 1 117 ? -29.793 -4.548 16.259 1.00 35.50 117 VAL A C 1
ATOM 950 O O . VAL A 1 117 ? -28.628 -4.899 16.060 1.00 35.50 117 VAL A O 1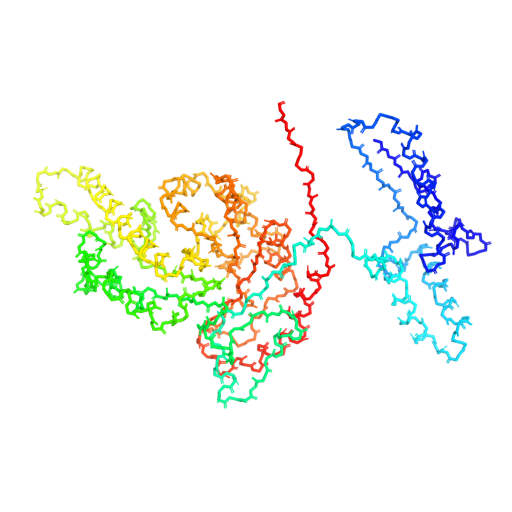
ATOM 953 N N . PRO A 1 118 ? -30.786 -5.460 16.326 1.00 35.06 118 PRO A N 1
ATOM 954 C CA . PRO A 1 118 ? -30.563 -6.863 16.021 1.00 35.06 118 PRO A CA 1
ATOM 955 C C . PRO A 1 118 ? -30.182 -6.999 14.548 1.00 35.06 118 PRO A C 1
ATOM 957 O O . PRO A 1 118 ? -30.897 -6.553 13.648 1.00 35.06 118 PRO A O 1
ATOM 960 N N . SER A 1 119 ? -29.037 -7.629 14.317 1.00 38.22 119 SER A N 1
ATOM 961 C CA . SER A 1 119 ? -28.472 -7.918 13.008 1.00 38.22 119 SER A CA 1
ATOM 962 C C . SER A 1 119 ? -29.471 -8.650 12.111 1.00 38.22 119 SER A C 1
ATOM 964 O O . SER A 1 119 ? -29.723 -9.836 12.310 1.00 38.22 119 SER A O 1
ATOM 966 N N . ASN A 1 120 ? -29.983 -7.977 11.082 1.00 33.88 120 ASN A N 1
ATOM 967 C CA . ASN A 1 120 ? -30.512 -8.648 9.903 1.00 33.88 120 ASN A CA 1
ATOM 968 C C . ASN A 1 120 ? -30.219 -7.831 8.633 1.00 33.88 120 ASN A C 1
ATOM 970 O O . ASN A 1 120 ? -30.790 -6.773 8.393 1.00 33.88 120 ASN A O 1
ATOM 974 N N . ASN A 1 121 ? -29.347 -8.412 7.802 1.00 38.47 121 ASN A N 1
ATOM 975 C CA . ASN A 1 121 ? -29.202 -8.213 6.355 1.00 38.47 121 ASN A CA 1
ATOM 976 C C . ASN A 1 121 ? -28.551 -6.931 5.798 1.00 38.47 121 ASN A C 1
ATOM 978 O O . ASN A 1 121 ? -29.131 -6.202 5.000 1.00 38.47 121 ASN A O 1
ATOM 982 N N . ARG A 1 122 ? -27.249 -6.795 6.066 1.00 33.81 122 ARG A N 1
ATOM 983 C CA . ARG A 1 122 ? -26.126 -6.728 5.093 1.00 33.81 122 ARG A CA 1
ATOM 984 C C . ARG A 1 122 ? -24.849 -6.657 5.938 1.00 33.81 122 ARG A C 1
ATOM 986 O O . ARG A 1 122 ? -24.861 -5.900 6.904 1.00 33.81 122 ARG A O 1
ATOM 993 N N . PRO A 1 123 ? -23.760 -7.396 5.648 1.00 37.47 123 PRO A N 1
ATOM 994 C CA . PRO A 1 123 ? -22.528 -7.178 6.390 1.00 37.47 123 PRO A CA 1
ATOM 995 C C . PRO A 1 123 ? -22.081 -5.742 6.110 1.00 37.47 123 PRO A C 1
ATOM 997 O O . PRO A 1 123 ? -21.696 -5.406 4.987 1.00 37.47 123 PRO A O 1
ATOM 1000 N N . ILE A 1 124 ? -22.191 -4.883 7.127 1.00 45.81 124 ILE A N 1
ATOM 1001 C CA . ILE A 1 124 ? -21.445 -3.631 7.197 1.00 45.81 124 ILE A CA 1
ATOM 1002 C C . ILE A 1 124 ? -20.012 -4.042 6.879 1.00 45.81 124 ILE A C 1
ATOM 1004 O O . ILE A 1 124 ? -19.476 -4.943 7.518 1.00 45.81 124 ILE A O 1
ATOM 1008 N N . SER A 1 125 ? -19.443 -3.501 5.802 1.00 49.59 125 SER A N 1
ATOM 1009 C CA . SER A 1 125 ? -18.077 -3.824 5.400 1.00 49.59 125 SER A CA 1
ATOM 1010 C C . SER A 1 125 ? -17.152 -3.342 6.514 1.00 49.59 125 SER A C 1
ATOM 1012 O O . SER A 1 125 ? -16.812 -2.162 6.578 1.00 49.59 125 SER A O 1
ATOM 1014 N N . VAL A 1 126 ? -16.826 -4.262 7.422 1.00 66.94 126 VAL A N 1
ATOM 1015 C CA . VAL A 1 126 ? -15.906 -4.056 8.533 1.00 66.94 126 VAL A CA 1
ATOM 1016 C C . VAL A 1 126 ? -14.545 -3.776 7.916 1.00 66.94 126 VAL A C 1
ATOM 1018 O O . VAL A 1 126 ? -14.060 -4.565 7.104 1.00 66.94 126 VAL A O 1
ATOM 1021 N N . LEU A 1 127 ? -13.945 -2.640 8.263 1.00 79.31 127 LEU A N 1
ATOM 1022 C CA . LEU A 1 127 ? -12.575 -2.330 7.876 1.00 79.31 127 LEU A CA 1
ATOM 1023 C C . LEU A 1 127 ? -11.660 -3.489 8.302 1.00 79.31 127 LEU A C 1
ATOM 1025 O O . LEU A 1 127 ? -11.543 -3.791 9.491 1.00 79.31 127 LEU A O 1
ATOM 1029 N N . MET A 1 128 ? -10.989 -4.133 7.347 1.00 91.94 128 MET A N 1
ATOM 1030 C CA . MET A 1 128 ? -9.959 -5.123 7.658 1.00 91.94 128 MET A CA 1
ATOM 1031 C C . MET A 1 128 ? -8.623 -4.407 7.854 1.00 91.94 128 MET A C 1
ATOM 1033 O O . MET A 1 128 ? -8.113 -3.792 6.923 1.00 91.94 128 MET A O 1
ATOM 1037 N N . ALA A 1 129 ? -8.054 -4.466 9.055 1.00 96.12 129 ALA A N 1
ATOM 1038 C CA . ALA A 1 129 ? -6.741 -3.900 9.346 1.00 96.12 129 ALA A CA 1
ATOM 1039 C C . ALA A 1 129 ? -5.712 -5.028 9.427 1.00 96.12 129 ALA A C 1
ATOM 1041 O O . ALA A 1 129 ? -5.884 -5.944 10.224 1.00 96.12 129 ALA A O 1
ATOM 1042 N N . TYR A 1 130 ? -4.660 -4.953 8.618 1.00 98.44 130 TYR A N 1
ATOM 1043 C CA . TYR A 1 130 ? -3.585 -5.937 8.547 1.00 98.44 130 TYR A CA 1
ATOM 1044 C C . TYR A 1 130 ? -2.279 -5.366 9.096 1.00 98.44 130 TYR A C 1
ATOM 1046 O O . TYR A 1 130 ? -1.941 -4.206 8.860 1.00 98.44 130 TYR A O 1
ATOM 1054 N N . TRP A 1 131 ? -1.509 -6.203 9.778 1.00 98.50 131 TRP A N 1
ATOM 1055 C CA . TRP A 1 131 ? -0.202 -5.885 10.332 1.00 98.50 131 TRP A CA 1
ATOM 1056 C C . TRP A 1 131 ? 0.899 -6.526 9.488 1.00 98.50 131 TRP A C 1
ATOM 1058 O O . TRP A 1 131 ? 1.206 -7.709 9.625 1.00 98.50 131 TRP A O 1
ATOM 1068 N N . ASN A 1 132 ? 1.513 -5.735 8.611 1.00 98.31 132 ASN A N 1
ATOM 1069 C CA . ASN A 1 132 ? 2.646 -6.140 7.779 1.00 98.31 132 ASN A CA 1
ATOM 1070 C C . ASN A 1 132 ? 3.918 -5.398 8.216 1.00 98.31 132 ASN A C 1
ATOM 1072 O O . ASN A 1 132 ? 4.611 -4.746 7.434 1.00 98.31 132 ASN A O 1
ATOM 1076 N N . VAL A 1 133 ? 4.203 -5.478 9.514 1.00 98.06 133 VAL A N 1
ATOM 1077 C CA . VAL A 1 133 ? 5.352 -4.849 10.172 1.00 98.06 133 VAL A CA 1
ATOM 1078 C C . VAL A 1 133 ? 6.365 -5.939 10.533 1.00 98.06 133 VAL A C 1
ATOM 1080 O O . VAL A 1 133 ? 5.961 -6.979 11.048 1.00 98.06 133 VAL A O 1
ATOM 1083 N N . PRO A 1 134 ? 7.680 -5.740 10.317 1.00 96.12 134 PRO A N 1
ATOM 1084 C CA . PRO A 1 134 ? 8.705 -6.742 10.625 1.00 96.12 134 PRO A CA 1
ATOM 1085 C C . PRO A 1 134 ? 9.010 -6.815 12.135 1.00 96.12 134 PRO A C 1
ATOM 1087 O O . PRO A 1 134 ? 10.158 -6.663 12.548 1.00 96.12 134 PRO A O 1
ATOM 1090 N N . SER A 1 135 ? 7.983 -7.005 12.968 1.00 97.12 135 SER A N 1
ATOM 1091 C CA . SER A 1 135 ? 8.041 -6.991 14.437 1.00 97.12 135 SER A CA 1
ATOM 1092 C C . SER A 1 135 ? 8.182 -8.382 15.066 1.00 97.12 135 SER A C 1
ATOM 1094 O O . SER A 1 135 ? 8.022 -8.531 16.274 1.00 97.12 135 SER A O 1
ATOM 1096 N N . GLU A 1 136 ? 8.540 -9.399 14.282 1.00 97.25 136 GLU A N 1
ATOM 1097 C CA . GLU A 1 136 ? 8.800 -10.765 14.759 1.00 97.25 136 GLU A CA 1
ATOM 1098 C C . GLU A 1 136 ? 9.839 -10.813 15.894 1.00 97.25 136 GLU A C 1
ATOM 1100 O O . GLU A 1 136 ? 9.756 -11.640 16.800 1.00 97.25 136 GLU A O 1
ATOM 1105 N N . ILE A 1 137 ? 10.806 -9.888 15.885 1.00 97.25 137 ILE A N 1
ATOM 1106 C CA . ILE A 1 137 ? 11.811 -9.763 16.946 1.00 97.25 137 ILE A CA 1
ATOM 1107 C C . ILE A 1 137 ? 11.198 -9.400 18.307 1.00 97.25 137 ILE A C 1
ATOM 1109 O O . ILE A 1 137 ? 11.703 -9.862 19.330 1.00 97.25 137 ILE A O 1
ATOM 1113 N N . CYS A 1 138 ? 10.095 -8.642 18.331 1.00 97.50 138 CYS A N 1
ATOM 1114 C CA . CYS A 1 138 ? 9.384 -8.308 19.566 1.00 97.50 138 CYS A CA 1
ATOM 1115 C C . CYS A 1 138 ? 8.847 -9.583 20.230 1.00 97.50 138 CYS A C 1
ATOM 1117 O O . CYS A 1 138 ? 8.998 -9.768 21.433 1.00 97.50 138 CYS A O 1
ATOM 1119 N N . TRP A 1 139 ? 8.323 -10.516 19.433 1.00 96.56 139 TRP A N 1
ATOM 1120 C CA . TRP A 1 139 ? 7.861 -11.808 19.929 1.00 96.56 139 TRP A CA 1
ATOM 1121 C C . TRP A 1 139 ? 9.018 -12.760 20.256 1.00 96.56 139 TRP A C 1
ATOM 1123 O O . TRP A 1 139 ? 9.161 -13.217 21.388 1.00 96.56 139 TRP A O 1
ATOM 1133 N N . LYS A 1 140 ? 9.873 -13.064 19.271 1.00 95.81 140 LYS A N 1
ATOM 1134 C CA . LYS A 1 140 ? 10.872 -14.140 19.384 1.00 95.81 140 LYS A CA 1
ATOM 1135 C C . LYS A 1 140 ? 11.997 -13.837 20.366 1.00 95.81 140 LYS A C 1
ATOM 1137 O O . LYS A 1 140 ? 12.514 -14.766 20.979 1.00 95.81 140 LYS A O 1
ATOM 1142 N N . LYS A 1 141 ? 12.421 -12.573 20.461 1.00 96.31 141 LYS A N 1
ATOM 1143 C CA . LYS A 1 141 ? 13.578 -12.171 21.272 1.00 96.31 141 LYS A CA 1
ATOM 1144 C C . LYS A 1 141 ? 13.172 -11.485 22.570 1.00 96.31 141 LYS A C 1
ATOM 1146 O O . LYS A 1 141 ? 13.801 -11.734 23.590 1.00 96.31 141 LYS A O 1
ATOM 1151 N N . LEU A 1 142 ? 12.164 -10.613 22.522 1.00 96.81 142 LEU A N 1
ATOM 1152 C CA . LEU A 1 142 ? 11.734 -9.844 23.694 1.00 96.81 142 LEU A CA 1
ATOM 1153 C C . LEU A 1 142 ? 10.552 -10.485 24.432 1.00 96.81 142 LEU A C 1
ATOM 1155 O O . LEU A 1 142 ? 10.198 -10.016 25.508 1.00 96.81 142 LEU A O 1
ATOM 1159 N N . HIS A 1 143 ? 9.958 -11.552 23.883 1.00 96.50 143 HIS A N 1
ATOM 1160 C CA . HIS A 1 143 ? 8.783 -12.225 24.448 1.00 96.50 143 HIS A CA 1
ATOM 1161 C C . HIS A 1 143 ? 7.608 -11.269 24.705 1.00 96.50 143 HIS A C 1
ATOM 1163 O O . HIS A 1 143 ? 6.826 -11.450 25.636 1.00 96.50 143 HIS A O 1
ATOM 1169 N N . MET A 1 144 ? 7.487 -10.243 23.862 1.00 96.25 144 MET A N 1
ATOM 1170 C CA . MET A 1 144 ? 6.448 -9.230 23.952 1.00 96.25 144 MET A CA 1
ATOM 1171 C C . MET A 1 144 ? 5.244 -9.595 23.091 1.00 96.25 144 MET A C 1
ATOM 1173 O O . MET A 1 144 ? 5.372 -9.821 21.885 1.00 96.25 144 MET A O 1
ATOM 1177 N N . ASN A 1 145 ? 4.064 -9.555 23.706 1.00 95.06 145 ASN A N 1
ATOM 1178 C CA . ASN A 1 145 ? 2.790 -9.552 23.003 1.00 95.06 145 ASN A CA 1
ATOM 1179 C C . ASN A 1 145 ? 2.402 -8.098 22.680 1.00 95.06 145 ASN A C 1
ATOM 1181 O O . ASN A 1 145 ? 2.399 -7.243 23.562 1.00 95.06 145 ASN A O 1
ATOM 1185 N N . LEU A 1 146 ? 2.112 -7.817 21.411 1.00 95.62 146 LEU A N 1
ATOM 1186 C CA . LEU A 1 146 ? 1.668 -6.507 20.924 1.00 95.62 146 LEU A CA 1
ATOM 1187 C C . LEU A 1 146 ? 0.144 -6.311 21.028 1.00 95.62 146 LEU A C 1
ATOM 1189 O O . LEU A 1 146 ? -0.349 -5.278 20.591 1.00 95.62 146 LEU A O 1
ATOM 1193 N N . SER A 1 147 ? -0.604 -7.306 21.522 1.00 93.00 147 SER A N 1
ATOM 1194 C CA . SER A 1 147 ? -2.063 -7.261 21.736 1.00 93.00 147 SER A CA 1
ATOM 1195 C C . SER A 1 147 ? -2.900 -6.886 20.501 1.00 93.00 147 SER A C 1
ATOM 1197 O O . SER A 1 147 ? -4.052 -6.491 20.613 1.00 93.00 147 SER A O 1
ATOM 1199 N N . LEU A 1 148 ? -2.368 -7.075 19.287 1.00 96.38 148 LEU A N 1
ATOM 1200 C CA . LEU A 1 148 ? -3.030 -6.706 18.023 1.00 96.38 148 LEU A CA 1
ATOM 1201 C C . LEU A 1 148 ? -4.432 -7.315 17.860 1.00 96.38 148 LEU A C 1
ATOM 1203 O O . LEU A 1 148 ? -5.343 -6.646 17.372 1.00 96.38 148 LEU A O 1
ATOM 1207 N N . GLN A 1 149 ? -4.608 -8.568 18.286 1.00 91.81 149 GLN A N 1
ATOM 1208 C CA . GLN A 1 149 ? -5.878 -9.283 18.173 1.00 91.81 149 GLN A CA 1
ATOM 1209 C C . GLN A 1 149 ? -6.979 -8.667 19.048 1.00 91.81 149 GLN A C 1
ATOM 1211 O O . GLN A 1 149 ? -8.137 -8.696 18.648 1.00 91.81 149 GLN A O 1
ATOM 1216 N N . GLU A 1 150 ? -6.633 -8.060 20.188 1.00 92.69 150 GLU A N 1
ATOM 1217 C CA . GLU A 1 150 ? -7.593 -7.355 21.056 1.00 92.69 150 GLU A CA 1
ATOM 1218 C C . GLU A 1 150 ? -8.219 -6.143 20.348 1.00 92.69 150 GLU A C 1
ATOM 1220 O O . GLU A 1 150 ? -9.309 -5.705 20.705 1.00 92.69 150 GLU A O 1
ATOM 1225 N N . TYR A 1 151 ? -7.548 -5.635 19.309 1.00 93.25 151 TYR A N 1
ATOM 1226 C CA . TYR A 1 151 ? -7.983 -4.505 18.493 1.00 93.25 151 TYR A CA 1
ATOM 1227 C C . TYR A 1 151 ? -8.482 -4.911 17.096 1.00 93.25 151 TYR A C 1
ATOM 1229 O O . TYR A 1 151 ? -8.597 -4.070 16.200 1.00 93.25 151 TYR A O 1
ATOM 1237 N N . ASP A 1 152 ? -8.733 -6.207 16.882 1.00 91.31 152 ASP A N 1
ATOM 1238 C CA . ASP A 1 152 ? -9.054 -6.815 15.588 1.00 91.31 152 ASP A CA 1
ATOM 1239 C C . ASP A 1 152 ? -8.064 -6.452 14.461 1.00 91.31 152 ASP A C 1
ATOM 1241 O O . ASP A 1 152 ? -8.442 -6.322 13.284 1.00 91.31 152 ASP A O 1
ATOM 1245 N N . ILE A 1 153 ? -6.789 -6.258 14.802 1.00 96.44 153 ILE A N 1
ATOM 1246 C CA . ILE A 1 153 ? -5.723 -6.092 13.818 1.00 96.44 153 ILE A CA 1
ATOM 1247 C C . ILE A 1 153 ? -5.205 -7.485 13.454 1.00 96.44 153 ILE A C 1
ATOM 1249 O O . ILE A 1 153 ? -4.637 -8.202 14.276 1.00 96.44 153 ILE A O 1
ATOM 1253 N N . ILE A 1 154 ? -5.408 -7.857 12.194 1.00 97.50 154 ILE A N 1
ATOM 1254 C CA . ILE A 1 154 ? -5.038 -9.148 11.620 1.00 97.50 154 ILE A CA 1
ATOM 1255 C C . ILE A 1 154 ? -3.524 -9.172 11.420 1.00 97.50 154 ILE A C 1
ATOM 1257 O O . ILE A 1 154 ? -2.973 -8.332 10.712 1.00 97.50 154 ILE A O 1
ATOM 1261 N N . ALA A 1 155 ? -2.837 -10.140 12.012 1.00 97.81 155 ALA A N 1
ATOM 1262 C CA . ALA A 1 155 ? -1.395 -10.291 11.893 1.00 97.81 155 ALA A CA 1
ATOM 1263 C C . ALA A 1 155 ? -1.046 -11.737 11.554 1.00 97.81 155 ALA A C 1
ATOM 1265 O O . ALA A 1 155 ? -1.737 -12.663 11.972 1.00 97.81 155 ALA A O 1
ATOM 1266 N N . ASN A 1 156 ? 0.066 -11.929 10.849 1.00 98.19 156 ASN A N 1
ATOM 1267 C CA . ASN A 1 156 ? 0.658 -13.256 10.744 1.00 98.19 156 ASN A CA 1
ATOM 1268 C C . ASN A 1 156 ? 1.086 -13.757 12.130 1.00 98.19 156 ASN A C 1
ATOM 1270 O O . ASN A 1 156 ? 1.406 -12.965 13.027 1.00 98.19 156 ASN A O 1
ATOM 1274 N N . GLU A 1 157 ? 1.168 -15.079 12.268 1.00 96.19 157 GLU A N 1
ATOM 1275 C CA . GLU A 1 157 ? 1.631 -15.734 13.488 1.00 96.19 157 GLU A CA 1
ATOM 1276 C C . GLU A 1 157 ? 2.965 -15.139 13.969 1.00 96.19 157 GLU A C 1
ATOM 1278 O O . GLU A 1 157 ? 3.882 -14.888 13.177 1.00 96.19 157 GLU A O 1
ATOM 1283 N N . ASN A 1 158 ? 3.071 -14.898 15.280 1.00 96.00 158 ASN A N 1
ATOM 1284 C CA . ASN A 1 158 ? 4.281 -14.383 15.930 1.00 96.00 158 ASN A CA 1
ATOM 1285 C C . ASN A 1 158 ? 4.800 -13.060 15.328 1.00 96.00 158 ASN A C 1
ATOM 1287 O O . ASN A 1 158 ? 5.991 -12.755 15.412 1.00 96.00 158 ASN A O 1
ATOM 1291 N N . TYR A 1 159 ? 3.910 -12.289 14.694 1.00 96.94 159 TYR A N 1
ATOM 1292 C CA . TYR A 1 159 ? 4.211 -11.052 13.971 1.00 96.94 159 TYR A CA 1
ATOM 1293 C C . TYR A 1 159 ? 5.260 -11.223 12.868 1.00 96.94 159 TYR A C 1
ATOM 1295 O O . TYR A 1 159 ? 6.045 -10.308 12.593 1.00 96.94 159 TYR A O 1
ATOM 1303 N N . SER A 1 160 ? 5.300 -12.404 12.245 1.00 96.62 160 SER A N 1
ATOM 1304 C CA . SER A 1 160 ? 6.167 -12.627 11.095 1.00 96.62 160 SER A CA 1
ATOM 1305 C C . SER A 1 160 ? 5.783 -11.700 9.944 1.00 96.62 160 SER A C 1
ATOM 1307 O O . SER A 1 160 ? 4.609 -11.415 9.700 1.00 96.62 160 SER A O 1
ATOM 1309 N N . LEU A 1 161 ? 6.778 -11.222 9.198 1.00 95.62 161 LEU A N 1
ATOM 1310 C CA . LEU A 1 161 ? 6.509 -10.322 8.078 1.00 95.62 161 LEU A CA 1
ATOM 1311 C C . LEU A 1 161 ? 5.687 -11.014 6.976 1.00 95.62 161 LEU A C 1
ATOM 1313 O O . LEU A 1 161 ? 4.866 -10.364 6.335 1.00 95.62 161 LEU A O 1
ATOM 1317 N N . ASN A 1 162 ? 5.900 -12.318 6.789 1.00 96.75 162 ASN A N 1
ATOM 1318 C CA . ASN A 1 162 ? 5.234 -13.145 5.790 1.00 96.75 162 ASN A CA 1
ATOM 1319 C C . ASN A 1 162 ? 4.576 -14.347 6.476 1.00 96.75 162 ASN A C 1
ATOM 1321 O O . ASN A 1 162 ? 5.227 -15.023 7.270 1.00 96.75 162 ASN A O 1
ATOM 1325 N N . GLY A 1 163 ? 3.315 -14.621 6.156 1.00 96.25 163 GLY A N 1
ATOM 1326 C CA . GLY A 1 163 ? 2.550 -15.726 6.729 1.00 96.25 163 GLY A CA 1
ATOM 1327 C C . GLY A 1 163 ? 1.190 -15.883 6.055 1.00 96.25 163 GLY A C 1
ATOM 1328 O O . GLY A 1 163 ? 1.024 -15.480 4.906 1.00 96.25 163 GLY A O 1
ATOM 1329 N N . ASP A 1 164 ? 0.224 -16.466 6.762 1.00 95.12 164 ASP A N 1
ATOM 1330 C CA . ASP A 1 164 ? -1.082 -16.836 6.198 1.00 95.12 164 ASP A CA 1
ATOM 1331 C C . ASP A 1 164 ? -2.033 -15.655 5.929 1.00 95.12 164 ASP A C 1
ATOM 1333 O O . ASP A 1 164 ? -2.998 -15.809 5.177 1.00 95.12 164 ASP A O 1
ATOM 1337 N N . GLU A 1 165 ? -1.733 -14.462 6.449 1.00 97.56 165 GLU A N 1
ATOM 1338 C CA . GLU A 1 165 ? -2.563 -13.265 6.272 1.00 97.56 165 GLU A CA 1
ATOM 1339 C C . GLU A 1 165 ? -2.006 -12.325 5.202 1.00 97.56 165 GLU A C 1
ATOM 1341 O O . GLU A 1 165 ? -2.725 -11.890 4.296 1.00 97.56 165 GLU A O 1
ATOM 1346 N N . VAL A 1 166 ? -0.709 -12.017 5.289 1.00 98.44 166 VAL A N 1
ATOM 1347 C CA . VAL A 1 166 ? -0.011 -11.120 4.359 1.00 98.44 166 VAL A CA 1
ATOM 1348 C C . VAL A 1 166 ? 1.360 -11.683 4.022 1.00 98.44 166 VAL A C 1
ATOM 1350 O O . VAL A 1 166 ? 2.121 -12.064 4.911 1.00 98.44 166 VAL A O 1
ATOM 1353 N N . VAL A 1 167 ? 1.706 -11.652 2.738 1.00 98.38 167 VAL A N 1
ATOM 1354 C CA . VAL A 1 167 ? 3.052 -11.908 2.227 1.00 98.38 167 VAL A CA 1
ATOM 1355 C C . VAL A 1 167 ? 3.471 -10.753 1.330 1.00 98.38 167 VAL A C 1
ATOM 1357 O O . VAL A 1 167 ? 2.777 -10.420 0.369 1.00 98.38 167 VAL A O 1
ATOM 1360 N N . ILE A 1 168 ? 4.623 -10.158 1.633 1.00 97.94 168 ILE A N 1
ATOM 1361 C CA . ILE A 1 168 ? 5.272 -9.140 0.811 1.00 97.94 168 ILE A CA 1
ATOM 1362 C C . ILE A 1 168 ? 6.548 -9.700 0.177 1.00 97.94 168 ILE A C 1
ATOM 1364 O O . ILE A 1 168 ? 7.418 -10.278 0.836 1.00 97.94 168 ILE A O 1
ATOM 1368 N N . PHE A 1 169 ? 6.663 -9.501 -1.128 1.00 97.12 169 PHE A N 1
ATOM 1369 C CA . PHE A 1 169 ? 7.790 -9.912 -1.944 1.00 97.12 169 PHE A CA 1
ATOM 1370 C C . PHE A 1 169 ? 8.614 -8.688 -2.325 1.00 97.12 169 PHE A C 1
ATOM 1372 O O . PHE A 1 169 ? 8.277 -7.978 -3.269 1.00 97.12 169 PHE A O 1
ATOM 1379 N N . TYR A 1 170 ? 9.702 -8.448 -1.594 1.00 95.44 170 TYR A N 1
ATOM 1380 C CA . TYR A 1 170 ? 10.649 -7.394 -1.949 1.00 95.44 170 TYR A CA 1
ATOM 1381 C C . TYR A 1 170 ? 11.436 -7.770 -3.204 1.00 95.44 170 TYR A C 1
ATOM 1383 O O . TYR A 1 170 ? 11.941 -8.888 -3.313 1.00 95.44 170 TYR A O 1
ATOM 1391 N N . GLU A 1 171 ? 11.603 -6.803 -4.098 1.00 88.75 171 GLU A N 1
ATOM 1392 C CA . GLU A 1 171 ? 12.318 -6.869 -5.377 1.00 88.75 171 GLU A CA 1
ATOM 1393 C C . GLU A 1 171 ? 13.626 -7.670 -5.378 1.00 88.75 171 GLU A C 1
ATOM 1395 O O . GLU A 1 171 ? 13.900 -8.401 -6.325 1.00 88.75 171 GLU A O 1
ATOM 1400 N N . HIS A 1 172 ? 14.437 -7.591 -4.320 1.00 91.31 172 HIS A N 1
ATOM 1401 C CA . HIS A 1 172 ? 15.743 -8.271 -4.275 1.00 91.31 172 HIS A CA 1
ATOM 1402 C C . HIS A 1 172 ? 15.649 -9.742 -3.833 1.00 91.31 172 HIS A C 1
ATOM 1404 O O . HIS A 1 172 ? 16.658 -10.441 -3.777 1.00 91.31 172 HIS A O 1
ATOM 1410 N N . LYS A 1 173 ? 14.453 -10.213 -3.468 1.00 86.31 173 LYS A N 1
ATOM 1411 C CA . LYS A 1 173 ? 14.170 -11.580 -2.997 1.00 86.31 173 LYS A CA 1
ATOM 1412 C C . LYS A 1 173 ? 12.998 -12.220 -3.753 1.00 86.31 173 LYS A C 1
ATOM 1414 O O . LYS A 1 173 ? 12.370 -13.144 -3.236 1.00 86.31 173 LYS A O 1
ATOM 1419 N N . PHE A 1 174 ? 12.682 -11.705 -4.942 1.00 88.88 174 PHE A N 1
ATOM 1420 C CA . PHE A 1 174 ? 11.525 -12.118 -5.726 1.00 88.88 174 PHE A CA 1
ATOM 1421 C C . PHE A 1 174 ? 11.868 -12.306 -7.205 1.00 88.88 174 PHE A C 1
ATOM 1423 O O . PHE A 1 174 ? 11.936 -11.360 -7.994 1.00 88.88 174 PHE A O 1
ATOM 1430 N N . GLY A 1 175 ? 12.087 -13.565 -7.574 1.00 96.00 175 GLY A N 1
ATOM 1431 C CA . GLY A 1 175 ? 12.635 -13.948 -8.863 1.00 96.00 175 GLY A CA 1
ATOM 1432 C C . GLY A 1 175 ? 13.993 -13.293 -9.122 1.00 96.00 175 GLY A C 1
ATOM 1433 O O . GLY A 1 175 ? 14.707 -12.869 -8.215 1.00 96.00 175 GLY A O 1
ATOM 1434 N N . LEU A 1 176 ? 14.347 -13.189 -10.400 1.00 97.06 176 LEU A N 1
ATOM 1435 C CA . LEU A 1 176 ? 15.543 -12.477 -10.858 1.00 97.06 176 LEU A CA 1
ATOM 1436 C C . LEU A 1 176 ? 15.192 -11.076 -11.367 1.00 97.06 176 LEU A C 1
ATOM 1438 O O . LEU A 1 176 ? 15.269 -10.805 -12.564 1.00 97.06 176 LEU A O 1
ATOM 1442 N N . TYR A 1 177 ? 14.730 -10.203 -10.473 1.00 96.56 177 TYR A N 1
ATOM 1443 C CA . TYR A 1 177 ? 14.402 -8.819 -10.821 1.00 96.56 177 TYR A CA 1
ATOM 1444 C C . TYR A 1 177 ? 15.642 -8.061 -11.345 1.00 96.56 177 TYR A C 1
ATOM 1446 O O . TYR A 1 177 ? 16.703 -8.143 -10.715 1.00 96.56 177 TYR A O 1
ATOM 1454 N N . PRO A 1 178 ? 15.568 -7.381 -12.506 1.00 95.44 178 PRO A N 1
ATOM 1455 C CA . PRO A 1 178 ? 16.699 -6.664 -13.089 1.00 95.44 178 PRO A CA 1
ATOM 1456 C C . PRO A 1 178 ? 16.851 -5.267 -12.491 1.00 95.44 178 PRO A C 1
ATOM 1458 O O . PRO A 1 178 ? 15.889 -4.503 -12.460 1.00 95.44 178 PRO A O 1
ATOM 1461 N N . TYR A 1 179 ? 18.061 -4.926 -12.047 1.00 92.62 179 TYR A N 1
ATOM 1462 C CA . TYR A 1 179 ? 18.379 -3.601 -11.506 1.00 92.62 179 TYR A CA 1
ATOM 1463 C C . TYR A 1 179 ? 19.884 -3.321 -11.515 1.00 92.62 179 TYR A C 1
ATOM 1465 O O . TYR A 1 179 ? 20.700 -4.220 -11.720 1.00 92.62 179 TYR A O 1
ATOM 1473 N N . PHE A 1 180 ? 20.273 -2.072 -11.269 1.00 90.31 180 PHE A N 1
ATOM 1474 C CA . PHE A 1 180 ? 21.674 -1.696 -11.079 1.00 90.31 180 PHE A CA 1
ATOM 1475 C C . PHE A 1 180 ? 21.963 -1.523 -9.600 1.00 90.31 180 PHE A C 1
ATOM 1477 O O . PHE A 1 180 ? 21.341 -0.692 -8.937 1.00 90.31 180 PHE A O 1
ATOM 1484 N N . LYS A 1 181 ? 22.931 -2.283 -9.086 1.00 90.44 181 LYS A N 1
ATOM 1485 C CA . LYS A 1 181 ? 23.307 -2.193 -7.678 1.00 90.44 181 LYS A CA 1
ATOM 1486 C C . LYS A 1 181 ? 23.771 -0.771 -7.355 1.00 90.44 181 LYS A C 1
ATOM 1488 O O . LYS A 1 181 ? 24.626 -0.230 -8.052 1.00 90.44 181 LYS A O 1
ATOM 1493 N N . ASP A 1 182 ? 23.185 -0.171 -6.320 1.00 87.31 182 ASP A N 1
ATOM 1494 C CA . ASP A 1 182 ? 23.476 1.201 -5.881 1.00 87.31 182 ASP A CA 1
ATOM 1495 C C . ASP A 1 182 ? 23.347 2.252 -7.008 1.00 87.31 182 ASP A C 1
ATOM 1497 O O . ASP A 1 182 ? 24.029 3.277 -6.997 1.00 87.31 182 ASP A O 1
ATOM 1501 N N . TYR A 1 183 ? 22.492 1.992 -8.009 1.00 84.25 183 TYR A N 1
ATOM 1502 C CA . TYR A 1 183 ? 22.341 2.803 -9.229 1.00 84.25 183 TYR A CA 1
ATOM 1503 C C . TYR A 1 183 ? 23.641 2.957 -10.046 1.00 84.25 183 TYR A C 1
ATOM 1505 O O . TYR A 1 183 ? 23.795 3.889 -10.839 1.00 84.25 183 TYR A O 1
ATOM 1513 N N . ASN A 1 184 ? 24.585 2.024 -9.881 1.00 85.00 184 ASN A N 1
ATOM 1514 C CA . ASN A 1 184 ? 25.843 1.987 -10.614 1.00 85.00 184 ASN A CA 1
ATOM 1515 C C . ASN A 1 184 ? 25.699 1.179 -11.911 1.00 85.00 184 ASN A C 1
ATOM 1517 O O . ASN A 1 184 ? 25.566 -0.045 -11.891 1.00 85.00 184 ASN A O 1
ATOM 1521 N N . LEU A 1 185 ? 25.806 1.864 -13.053 1.00 82.62 185 LEU A N 1
ATOM 1522 C CA . LEU A 1 185 ? 25.619 1.274 -14.387 1.00 82.62 185 LEU A CA 1
ATOM 1523 C C . LEU A 1 185 ? 26.621 0.157 -14.717 1.00 82.62 185 LEU A C 1
ATOM 1525 O O . LEU A 1 185 ? 26.341 -0.691 -15.559 1.00 82.62 185 LEU A O 1
ATOM 1529 N N . SER A 1 186 ? 27.774 0.136 -14.047 1.00 86.56 186 SER A N 1
ATOM 1530 C CA . SER A 1 186 ? 28.790 -0.910 -14.206 1.00 86.56 186 SER A CA 1
ATOM 1531 C C . SER A 1 186 ? 28.497 -2.165 -13.378 1.00 86.56 186 SER A C 1
ATOM 1533 O O . SER A 1 186 ? 29.260 -3.126 -13.439 1.00 86.56 186 SER A O 1
ATOM 1535 N N . GLN A 1 187 ? 27.422 -2.168 -12.584 1.00 90.81 187 GLN A N 1
ATOM 1536 C CA . GLN A 1 187 ? 27.022 -3.283 -11.725 1.00 90.81 187 GLN A CA 1
ATOM 1537 C C . GLN A 1 187 ? 25.583 -3.741 -12.028 1.00 90.81 187 GLN A C 1
ATOM 1539 O O . GLN A 1 187 ? 24.705 -3.636 -11.164 1.00 90.81 187 GLN A O 1
ATOM 1544 N N . PRO A 1 188 ? 25.308 -4.239 -13.251 1.00 93.00 188 PRO A N 1
ATOM 1545 C CA . PRO A 1 188 ? 24.002 -4.789 -13.582 1.00 93.00 188 PRO A CA 1
ATOM 1546 C C . PRO A 1 188 ? 23.763 -6.097 -12.822 1.00 93.00 188 PRO A C 1
ATOM 1548 O O . PRO A 1 188 ? 24.549 -7.041 -12.909 1.00 93.00 188 PRO A O 1
ATOM 1551 N N . ILE A 1 189 ? 22.632 -6.177 -12.133 1.00 94.88 189 ILE A N 1
ATOM 1552 C CA . ILE A 1 189 ? 22.093 -7.403 -11.553 1.00 94.88 189 ILE A CA 1
ATOM 1553 C C . ILE A 1 189 ? 20.973 -7.894 -12.469 1.00 94.88 189 ILE A C 1
ATOM 1555 O O . ILE A 1 189 ? 20.113 -7.119 -12.889 1.00 94.88 189 ILE A O 1
ATOM 1559 N N . ASN A 1 190 ? 21.016 -9.177 -12.838 1.00 96.12 190 ASN A N 1
ATOM 1560 C CA . ASN A 1 190 ? 20.057 -9.815 -13.752 1.00 96.12 190 ASN A CA 1
ATOM 1561 C C . ASN A 1 190 ? 19.857 -9.060 -15.087 1.00 96.12 190 ASN A C 1
ATOM 1563 O O . ASN A 1 190 ? 18.764 -9.052 -15.645 1.00 96.12 190 ASN A O 1
ATOM 1567 N N . GLY A 1 191 ? 20.911 -8.410 -15.595 1.00 92.69 191 GLY A N 1
ATOM 1568 C CA . GLY A 1 191 ? 20.878 -7.627 -16.840 1.00 92.69 191 GLY A CA 1
ATOM 1569 C C . GLY A 1 191 ? 20.567 -6.134 -16.665 1.00 92.69 191 GLY A C 1
ATOM 1570 O O . GLY A 1 191 ? 20.646 -5.380 -17.636 1.00 92.69 191 GLY A O 1
ATOM 1571 N N . GLY A 1 192 ? 20.260 -5.675 -15.448 1.00 91.88 192 GLY A N 1
ATOM 1572 C CA . GLY A 1 192 ? 20.084 -4.259 -15.105 1.00 91.88 192 GLY A CA 1
ATOM 1573 C C . GLY A 1 192 ? 18.743 -3.646 -15.519 1.00 91.88 192 GLY A C 1
ATOM 1574 O O . GLY A 1 192 ? 18.145 -2.911 -14.742 1.00 91.88 192 GLY A O 1
ATOM 1575 N N . LEU A 1 193 ? 18.250 -3.977 -16.714 1.00 92.75 193 LEU A N 1
ATOM 1576 C CA . LEU A 1 193 ? 16.980 -3.506 -17.276 1.00 92.75 193 LEU A CA 1
ATOM 1577 C C . LEU A 1 193 ? 16.113 -4.685 -17.744 1.00 92.75 193 LEU A C 1
ATOM 1579 O O . LEU A 1 193 ? 16.661 -5.734 -18.095 1.00 92.75 193 LEU A O 1
ATOM 1583 N N . PRO A 1 194 ? 14.777 -4.526 -17.814 1.00 94.81 194 PRO A N 1
ATOM 1584 C CA . PRO A 1 194 ? 13.875 -5.606 -18.207 1.00 94.81 194 PRO A CA 1
ATOM 1585 C C . PRO A 1 194 ? 14.171 -6.186 -19.596 1.00 94.81 194 PRO A C 1
ATOM 1587 O O . PRO A 1 194 ? 14.131 -7.402 -19.750 1.00 94.81 194 PRO A O 1
ATOM 1590 N N . GLN A 1 195 ? 14.551 -5.372 -20.587 1.00 94.12 195 GLN A N 1
ATOM 1591 C CA . GLN A 1 195 ? 14.882 -5.862 -21.936 1.00 94.12 195 GLN A CA 1
ATOM 1592 C C . GLN A 1 195 ? 16.148 -6.735 -21.998 1.00 94.12 195 GLN A C 1
ATOM 1594 O O . GLN A 1 195 ? 16.343 -7.455 -22.972 1.00 94.12 195 GLN A O 1
ATOM 1599 N N . ASN A 1 196 ? 16.984 -6.697 -20.956 1.00 93.62 196 ASN A N 1
ATOM 1600 C CA . ASN A 1 196 ? 18.207 -7.496 -20.840 1.00 93.62 196 ASN A CA 1
ATOM 1601 C C . ASN A 1 196 ? 18.034 -8.705 -19.905 1.00 93.62 196 ASN A C 1
ATOM 1603 O O . ASN A 1 196 ? 18.964 -9.497 -19.738 1.00 93.62 196 ASN A O 1
ATOM 1607 N N . CYS A 1 197 ? 16.880 -8.828 -19.248 1.00 94.75 197 CYS A N 1
ATOM 1608 C CA . CYS A 1 197 ? 16.611 -9.893 -18.296 1.00 94.75 197 CYS A CA 1
ATOM 1609 C C . CYS A 1 197 ? 16.272 -11.197 -19.029 1.00 94.75 197 CYS A C 1
ATOM 1611 O O . CYS A 1 197 ? 15.454 -11.219 -19.950 1.00 94.75 197 CYS A O 1
ATOM 1613 N N . ASN A 1 198 ? 16.850 -12.317 -18.585 1.00 97.69 198 ASN A N 1
ATOM 1614 C CA . ASN A 1 198 ? 16.384 -13.631 -19.015 1.00 97.69 198 ASN A CA 1
ATOM 1615 C C . ASN A 1 198 ? 15.092 -13.980 -18.259 1.00 97.69 198 ASN A C 1
ATOM 1617 O O . ASN A 1 198 ? 15.135 -14.415 -17.104 1.00 97.69 198 ASN A O 1
ATOM 1621 N N . ILE A 1 199 ? 13.952 -13.782 -18.923 1.00 97.81 199 ILE A N 1
ATOM 1622 C CA . ILE A 1 199 ? 12.633 -13.951 -18.310 1.00 97.81 199 ILE A CA 1
ATOM 1623 C C . ILE A 1 199 ? 12.376 -15.385 -17.828 1.00 97.81 199 ILE A C 1
ATOM 1625 O O . ILE A 1 199 ? 11.802 -15.567 -16.760 1.00 97.81 199 ILE A O 1
ATOM 1629 N N . ASP A 1 200 ? 12.864 -16.408 -18.530 1.00 98.31 200 ASP A N 1
ATOM 1630 C CA . ASP A 1 200 ? 12.650 -17.805 -18.130 1.00 98.31 200 ASP A CA 1
ATOM 1631 C C . ASP A 1 200 ? 13.378 -18.133 -16.822 1.00 98.31 200 ASP A C 1
ATOM 1633 O O . ASP A 1 200 ? 12.840 -18.817 -15.950 1.00 98.31 200 ASP A O 1
ATOM 1637 N N . ASN A 1 201 ? 14.596 -17.616 -16.651 1.00 98.38 201 ASN A N 1
ATOM 1638 C CA . ASN A 1 201 ? 15.333 -17.764 -15.400 1.00 98.38 201 ASN A CA 1
ATOM 1639 C C . ASN A 1 201 ? 14.674 -16.972 -14.263 1.00 98.38 201 ASN A C 1
ATOM 1641 O O . ASN A 1 201 ? 14.607 -17.478 -13.143 1.00 98.38 201 ASN A O 1
ATOM 1645 N N . HIS A 1 202 ? 14.152 -15.769 -14.544 1.00 98.31 202 HIS A N 1
ATOM 1646 C CA . HIS A 1 202 ? 13.364 -15.009 -13.571 1.00 98.31 202 HIS A CA 1
ATOM 1647 C C . HIS A 1 202 ? 12.156 -15.816 -13.085 1.00 98.31 202 HIS A C 1
ATOM 1649 O O . HIS A 1 202 ? 11.981 -15.959 -11.877 1.00 98.31 202 HIS A O 1
ATOM 1655 N N . LEU A 1 203 ? 11.372 -16.385 -14.005 1.00 98.62 203 LEU A N 1
ATOM 1656 C CA . LEU A 1 203 ? 10.169 -17.156 -13.684 1.00 98.62 203 LEU A CA 1
ATOM 1657 C C . LEU A 1 203 ? 10.482 -18.447 -12.908 1.00 98.62 203 LEU A C 1
ATOM 1659 O O . LEU A 1 203 ? 9.775 -18.770 -11.958 1.00 98.62 203 LEU A O 1
ATOM 1663 N N . LYS A 1 204 ? 11.572 -19.150 -13.241 1.00 98.62 204 LYS A N 1
ATOM 1664 C CA . LYS A 1 204 ? 12.017 -20.335 -12.480 1.00 98.62 204 LYS A CA 1
ATOM 1665 C C . LYS A 1 204 ? 12.396 -20.004 -11.039 1.00 98.62 204 LYS A C 1
ATOM 1667 O O . LYS A 1 204 ? 12.121 -20.786 -10.134 1.00 98.62 204 LYS A O 1
ATOM 1672 N N . GLU A 1 205 ? 13.071 -18.880 -10.815 1.00 98.44 205 GLU A N 1
ATOM 1673 C CA . GLU A 1 205 ? 13.430 -18.465 -9.456 1.00 98.44 205 GLU A CA 1
ATOM 1674 C C . GLU A 1 205 ? 12.205 -17.952 -8.691 1.00 98.44 205 GLU A C 1
ATOM 1676 O O . GLU A 1 205 ? 12.005 -18.289 -7.524 1.00 98.44 205 GLU A O 1
ATOM 1681 N N . LEU A 1 206 ? 11.327 -17.230 -9.388 1.00 98.06 206 LEU A N 1
ATOM 1682 C CA . LEU A 1 206 ? 10.047 -16.767 -8.872 1.00 98.06 206 LEU A CA 1
ATOM 1683 C C . LEU A 1 206 ? 9.183 -17.928 -8.357 1.00 98.06 206 LEU A C 1
ATOM 1685 O O . LEU A 1 206 ? 8.648 -17.849 -7.252 1.00 98.06 206 LEU A O 1
ATOM 1689 N N . GLU A 1 207 ? 9.097 -19.028 -9.108 1.00 98.44 207 GLU A N 1
ATOM 1690 C CA . GLU A 1 207 ? 8.367 -20.236 -8.705 1.00 98.44 207 GLU A CA 1
ATOM 1691 C C . GLU A 1 207 ? 8.858 -20.779 -7.351 1.00 98.44 207 GLU A C 1
ATOM 1693 O O . GLU A 1 207 ? 8.063 -21.079 -6.452 1.00 98.44 207 GLU A O 1
ATOM 1698 N N . LYS A 1 208 ? 10.180 -20.847 -7.153 1.00 98.31 208 LYS A N 1
ATOM 1699 C CA . LYS A 1 208 ? 10.765 -21.281 -5.875 1.00 98.31 208 LYS A CA 1
ATOM 1700 C C . LYS A 1 208 ? 10.437 -20.309 -4.751 1.00 98.31 208 LYS A C 1
ATOM 1702 O O . LYS A 1 208 ? 10.093 -20.741 -3.649 1.00 98.31 208 LYS A O 1
ATOM 1707 N N . ASN A 1 209 ? 10.552 -19.005 -5.003 1.00 97.62 209 ASN A N 1
ATOM 1708 C CA . ASN A 1 209 ? 10.288 -17.986 -3.989 1.00 97.62 209 ASN A CA 1
ATOM 1709 C C . ASN A 1 209 ? 8.818 -18.006 -3.540 1.00 97.62 209 ASN A C 1
ATOM 1711 O O . ASN A 1 209 ? 8.561 -17.994 -2.337 1.00 97.62 209 ASN A O 1
ATOM 1715 N N . ILE A 1 210 ? 7.863 -18.129 -4.470 1.00 98.25 210 ILE A N 1
ATOM 1716 C CA . ILE A 1 210 ? 6.432 -18.269 -4.148 1.00 98.25 210 ILE A CA 1
ATOM 1717 C C . ILE A 1 210 ? 6.173 -19.557 -3.369 1.00 98.25 210 ILE A C 1
ATOM 1719 O O . ILE A 1 210 ? 5.468 -19.532 -2.364 1.00 98.25 210 ILE A O 1
ATOM 1723 N N . THR A 1 211 ? 6.763 -20.676 -3.793 1.00 97.50 211 THR A N 1
ATOM 1724 C CA . THR A 1 211 ? 6.614 -21.963 -3.093 1.00 97.50 211 THR A CA 1
ATOM 1725 C C . THR A 1 211 ? 7.140 -21.901 -1.661 1.00 97.50 211 THR A C 1
ATOM 1727 O O . THR A 1 211 ? 6.551 -22.500 -0.767 1.00 97.50 211 THR A O 1
ATOM 1730 N N . THR A 1 212 ? 8.213 -21.144 -1.440 1.00 96.38 212 THR A N 1
ATOM 1731 C CA . THR A 1 212 ? 8.854 -21.001 -0.129 1.00 96.38 212 THR A CA 1
ATOM 1732 C C . THR A 1 212 ? 8.065 -20.067 0.789 1.00 96.38 212 THR A C 1
ATOM 1734 O O . THR A 1 212 ? 7.853 -20.397 1.951 1.00 96.38 212 THR A O 1
ATOM 1737 N N . LEU A 1 213 ? 7.632 -18.902 0.291 1.00 96.19 213 LEU A N 1
ATOM 1738 C CA . LEU A 1 213 ? 6.952 -17.885 1.105 1.00 96.19 213 LEU A CA 1
ATOM 1739 C C . LEU A 1 213 ? 5.454 -18.141 1.283 1.00 96.19 213 LEU A C 1
ATOM 1741 O O . LEU A 1 213 ? 4.883 -17.711 2.277 1.00 96.19 213 LEU A O 1
ATOM 1745 N N . ILE A 1 214 ? 4.822 -18.840 0.342 1.00 97.56 214 ILE A N 1
ATOM 1746 C CA . ILE A 1 214 ? 3.407 -19.207 0.397 1.00 97.56 214 ILE A CA 1
ATOM 1747 C C . ILE A 1 214 ? 3.302 -20.719 0.170 1.00 97.56 214 ILE A C 1
ATOM 1749 O O . ILE A 1 214 ? 2.873 -21.141 -0.901 1.00 97.56 214 ILE A O 1
ATOM 1753 N N . PRO A 1 215 ? 3.692 -21.581 1.121 1.00 96.75 215 PRO A N 1
ATOM 1754 C CA . PRO A 1 215 ? 3.625 -23.034 0.928 1.00 96.75 215 PRO A CA 1
ATOM 1755 C C . PRO A 1 215 ? 2.186 -23.531 0.712 1.00 96.75 215 PRO A C 1
ATOM 1757 O O . PRO A 1 215 ? 1.953 -24.482 -0.036 1.00 96.75 215 PRO A O 1
ATOM 1760 N N . ASN A 1 216 ? 1.199 -22.854 1.304 1.00 97.06 216 ASN A N 1
ATOM 1761 C CA . ASN A 1 216 ? -0.212 -23.171 1.132 1.00 97.06 216 ASN A CA 1
ATOM 1762 C C . ASN A 1 216 ? -0.717 -22.779 -0.270 1.00 97.06 216 ASN A C 1
ATOM 1764 O O . ASN A 1 216 ? -0.941 -21.607 -0.568 1.00 97.06 216 ASN A O 1
ATOM 1768 N N . VAL A 1 217 ? -0.982 -23.770 -1.125 1.00 96.00 217 VAL A N 1
ATOM 1769 C CA . VAL A 1 217 ? -1.530 -23.563 -2.482 1.00 96.00 217 VAL A CA 1
ATOM 1770 C C . VAL A 1 217 ? -2.911 -22.893 -2.496 1.00 96.00 217 VAL A C 1
ATOM 1772 O O . VAL A 1 217 ? -3.281 -22.258 -3.481 1.00 96.00 217 VAL A O 1
ATOM 1775 N N . ASN A 1 218 ? -3.668 -23.009 -1.401 1.00 94.69 218 ASN A N 1
ATOM 1776 C CA . ASN A 1 218 ? -4.991 -22.414 -1.226 1.00 94.69 218 ASN A CA 1
ATOM 1777 C C . ASN A 1 218 ? -4.959 -21.055 -0.513 1.00 94.69 218 ASN A C 1
ATOM 1779 O O . ASN A 1 218 ? -6.029 -20.553 -0.171 1.00 94.69 218 ASN A O 1
ATOM 1783 N N . PHE A 1 219 ? -3.776 -20.473 -0.289 1.00 97.88 219 PHE A N 1
ATOM 1784 C CA . PHE A 1 219 ? -3.623 -19.171 0.355 1.00 97.88 219 PHE A CA 1
ATOM 1785 C C . PHE A 1 219 ? -4.557 -18.123 -0.264 1.00 97.88 219 PHE A C 1
ATOM 1787 O O . PHE A 1 219 ? -4.575 -17.927 -1.482 1.00 97.88 219 PHE A O 1
ATOM 1794 N N . SER A 1 220 ? -5.332 -17.464 0.596 1.00 96.31 220 SER A N 1
ATOM 1795 C CA . SER A 1 220 ? -6.316 -16.437 0.237 1.00 96.31 220 SER A CA 1
ATOM 1796 C C . SER A 1 220 ? -6.050 -15.085 0.907 1.00 96.31 220 SER A C 1
ATOM 1798 O O . SER A 1 220 ? -6.920 -14.210 0.904 1.00 96.31 220 SER A O 1
ATOM 1800 N N . GLY A 1 221 ? -4.866 -14.925 1.503 1.00 97.69 221 GLY A N 1
ATOM 1801 C CA . GLY A 1 221 ? -4.407 -13.674 2.092 1.00 97.69 221 GLY A CA 1
ATOM 1802 C C . GLY A 1 221 ? -3.947 -12.658 1.042 1.00 97.69 221 GLY A C 1
ATOM 1803 O O . GLY A 1 221 ? -4.205 -12.789 -0.163 1.00 97.69 221 GLY A O 1
ATOM 1804 N N . LEU A 1 222 ? -3.277 -11.611 1.514 1.00 98.81 222 LEU A N 1
ATOM 1805 C CA . LEU A 1 222 ? -2.741 -10.531 0.689 1.00 98.81 222 LEU A CA 1
ATOM 1806 C C . LEU A 1 222 ? -1.345 -10.906 0.185 1.00 98.81 222 LEU A C 1
ATOM 1808 O O . LEU A 1 222 ? -0.468 -11.221 0.982 1.00 98.81 222 LEU A O 1
ATOM 1812 N N . ALA A 1 223 ? -1.135 -10.873 -1.130 1.00 98.50 223 ALA A N 1
ATOM 1813 C CA . ALA A 1 223 ? 0.151 -11.167 -1.755 1.00 98.50 223 ALA A CA 1
ATOM 1814 C C . ALA A 1 223 ? 0.638 -9.939 -2.532 1.00 98.50 223 ALA A C 1
ATOM 1816 O O . ALA A 1 223 ? 0.107 -9.589 -3.589 1.00 98.50 223 ALA A O 1
ATOM 1817 N N . VAL A 1 224 ? 1.636 -9.261 -1.976 1.00 98.62 224 VAL A N 1
ATOM 1818 C CA . VAL A 1 224 ? 2.066 -7.931 -2.410 1.00 98.62 224 VAL A CA 1
ATOM 1819 C C . VAL A 1 224 ? 3.449 -8.027 -3.033 1.00 98.62 224 VAL A C 1
ATOM 1821 O O . VAL A 1 224 ? 4.386 -8.494 -2.394 1.00 98.62 224 VAL A O 1
ATOM 1824 N N . ILE A 1 225 ? 3.590 -7.582 -4.277 1.00 98.19 225 ILE A N 1
ATOM 1825 C CA . ILE A 1 225 ? 4.880 -7.535 -4.973 1.00 98.19 225 ILE A CA 1
ATOM 1826 C C . ILE A 1 225 ? 5.404 -6.104 -4.919 1.00 98.19 225 ILE A C 1
ATOM 1828 O O . ILE A 1 225 ? 4.738 -5.181 -5.387 1.00 98.19 225 ILE A O 1
ATOM 1832 N N . ASP A 1 226 ? 6.592 -5.924 -4.360 1.00 97.06 226 ASP A N 1
ATOM 1833 C CA . ASP A 1 226 ? 7.212 -4.621 -4.150 1.00 97.06 226 ASP A CA 1
ATOM 1834 C C . ASP A 1 226 ? 8.417 -4.449 -5.085 1.00 97.06 226 ASP A C 1
ATOM 1836 O O . ASP A 1 226 ? 9.495 -4.990 -4.831 1.00 97.06 226 ASP A O 1
ATOM 1840 N N . ILE A 1 227 ? 8.187 -3.761 -6.211 1.00 92.50 227 ILE A N 1
ATOM 1841 C CA . ILE A 1 227 ? 9.182 -3.467 -7.252 1.00 92.50 227 ILE A CA 1
ATOM 1842 C C . ILE A 1 227 ? 9.349 -1.951 -7.420 1.00 92.50 227 ILE A C 1
ATOM 1844 O O . ILE A 1 227 ? 8.435 -1.253 -7.866 1.00 92.50 227 ILE A O 1
ATOM 1848 N N . GLU A 1 228 ? 10.522 -1.430 -7.061 1.00 91.19 228 GLU A N 1
ATOM 1849 C CA . GLU A 1 228 ? 10.797 0.006 -6.943 1.00 91.19 228 GLU A CA 1
ATOM 1850 C C . GLU A 1 228 ? 12.093 0.477 -7.640 1.00 91.19 228 GLU A C 1
ATOM 1852 O O . GLU A 1 228 ? 12.240 1.685 -7.843 1.00 91.19 228 GLU A O 1
ATOM 1857 N N . GLU A 1 229 ? 13.009 -0.410 -8.067 1.00 90.81 229 GLU A N 1
ATOM 1858 C CA . GLU A 1 229 ? 14.256 0.019 -8.750 1.00 90.81 229 GLU A CA 1
ATOM 1859 C C . GLU A 1 229 ? 14.017 0.737 -10.093 1.00 90.81 229 GLU A C 1
ATOM 1861 O O . GLU A 1 229 ? 14.825 1.565 -10.527 1.00 90.81 229 GLU A O 1
ATOM 1866 N N . TRP A 1 230 ? 12.903 0.446 -10.768 1.00 91.19 230 TRP A N 1
ATOM 1867 C CA . TRP A 1 230 ? 12.472 1.132 -11.984 1.00 91.19 230 TRP A CA 1
ATOM 1868 C C . TRP A 1 230 ? 10.955 1.297 -12.031 1.00 91.19 230 TRP A C 1
ATOM 1870 O O . TRP A 1 230 ? 10.206 0.620 -11.332 1.00 91.19 230 TRP A O 1
ATOM 1880 N N . ARG A 1 231 ? 10.482 2.245 -12.849 1.00 91.94 231 ARG A N 1
ATOM 1881 C CA . ARG A 1 231 ? 9.043 2.480 -13.043 1.00 91.94 231 ARG A CA 1
ATOM 1882 C C . ARG A 1 231 ? 8.536 1.712 -14.274 1.00 91.94 231 ARG A C 1
ATOM 1884 O O . ARG A 1 231 ? 9.302 1.536 -15.216 1.00 91.94 231 ARG A O 1
ATOM 1891 N N . PRO A 1 232 ? 7.265 1.281 -14.339 1.00 93.31 232 PRO A N 1
ATOM 1892 C CA . PRO A 1 232 ? 6.786 0.474 -15.470 1.00 93.31 232 PRO A CA 1
ATOM 1893 C C . PRO A 1 232 ? 6.687 1.213 -16.810 1.00 93.31 232 PRO A C 1
ATOM 1895 O O . PRO A 1 232 ? 6.515 0.571 -17.844 1.00 93.31 232 PRO A O 1
ATOM 1898 N N . LEU A 1 233 ? 6.766 2.549 -16.805 1.00 93.62 233 LEU A N 1
ATOM 1899 C CA . LEU A 1 233 ? 6.804 3.371 -18.011 1.00 93.62 233 LEU A CA 1
ATOM 1900 C C . LEU A 1 233 ? 8.090 4.200 -18.065 1.00 93.62 233 LEU A C 1
ATOM 1902 O O . LEU A 1 233 ? 8.460 4.883 -17.108 1.00 93.62 233 LEU A O 1
ATOM 1906 N N . PHE A 1 234 ? 8.737 4.222 -19.225 1.00 92.12 234 PHE A N 1
ATOM 1907 C CA . PHE A 1 234 ? 9.949 4.990 -19.498 1.00 92.12 234 PHE A CA 1
ATOM 1908 C C . PHE A 1 234 ? 9.786 6.475 -19.137 1.00 92.12 234 PHE A C 1
ATOM 1910 O O . PHE A 1 234 ? 10.605 7.048 -18.421 1.00 92.12 234 PHE A O 1
ATOM 1917 N N . GLU A 1 235 ? 8.662 7.088 -19.517 1.00 89.88 235 GLU A N 1
ATOM 1918 C CA . GLU A 1 235 ? 8.353 8.498 -19.237 1.00 89.88 235 GLU A CA 1
ATOM 1919 C C . GLU A 1 235 ? 8.277 8.850 -17.736 1.00 89.88 235 GLU A C 1
ATOM 1921 O O . GLU A 1 235 ? 8.475 10.012 -17.368 1.00 89.88 235 GLU A O 1
ATOM 1926 N N . GLN A 1 236 ? 8.052 7.867 -16.853 1.00 89.06 236 GLN A N 1
ATOM 1927 C CA . GLN A 1 236 ? 8.015 8.063 -15.396 1.00 89.06 236 GLN A CA 1
ATOM 1928 C C . GLN A 1 236 ? 9.407 8.234 -14.769 1.00 89.06 236 GLN A C 1
ATOM 1930 O O . GLN A 1 236 ? 9.512 8.650 -13.617 1.00 89.06 236 GLN A O 1
ATOM 1935 N N . HIS A 1 237 ? 10.477 7.933 -15.505 1.00 86.94 237 HIS A N 1
ATOM 1936 C CA . HIS A 1 237 ? 11.853 8.040 -15.014 1.00 86.94 237 HIS A CA 1
ATOM 1937 C C . HIS A 1 237 ? 12.395 9.477 -15.108 1.00 86.94 237 HIS A C 1
ATOM 1939 O O . HIS A 1 237 ? 13.381 9.826 -14.455 1.00 86.94 237 HIS A O 1
ATOM 1945 N N . ARG A 1 238 ? 11.737 10.343 -15.893 1.00 78.56 238 ARG A N 1
ATOM 1946 C CA . ARG A 1 238 ? 12.148 11.739 -16.085 1.00 78.56 238 ARG A CA 1
ATOM 1947 C C . ARG A 1 238 ? 12.028 12.524 -14.775 1.00 78.56 238 ARG A C 1
ATOM 1949 O O . ARG A 1 238 ? 10.962 12.570 -14.166 1.00 78.56 238 ARG A O 1
ATOM 1956 N N . GLY A 1 239 ? 13.112 13.186 -14.368 1.00 67.62 239 GLY A N 1
ATOM 1957 C CA . GLY A 1 239 ? 13.150 14.052 -13.181 1.00 67.62 239 GLY A CA 1
ATOM 1958 C C . GLY A 1 239 ? 13.391 13.333 -11.847 1.00 67.62 239 GLY A C 1
ATOM 1959 O O . GLY A 1 239 ? 13.592 14.002 -10.837 1.00 67.62 239 GLY A O 1
ATOM 1960 N N . ASN A 1 240 ? 13.439 11.997 -11.821 1.00 69.62 240 ASN A N 1
ATOM 1961 C CA . ASN A 1 240 ? 13.852 11.246 -10.637 1.00 69.62 240 ASN A CA 1
ATOM 1962 C C . ASN A 1 240 ? 15.314 10.816 -10.778 1.00 69.62 240 ASN A C 1
ATOM 1964 O O . ASN A 1 240 ? 15.604 9.895 -11.530 1.00 69.62 240 ASN A O 1
ATOM 1968 N N . VAL A 1 241 ? 16.231 11.447 -10.039 1.00 61.50 241 VAL A N 1
ATOM 1969 C CA . VAL A 1 241 ? 17.685 11.225 -10.181 1.00 61.50 241 VAL A CA 1
ATOM 1970 C C . VAL A 1 241 ? 18.080 9.749 -10.062 1.00 61.50 241 VAL A C 1
ATOM 1972 O O . VAL A 1 241 ? 18.917 9.298 -10.835 1.00 61.50 241 VAL A O 1
ATOM 1975 N N . LYS A 1 242 ? 17.454 8.987 -9.154 1.00 69.19 242 LYS A N 1
ATOM 1976 C CA . LYS A 1 242 ? 17.771 7.562 -8.955 1.00 69.19 242 LYS A CA 1
ATOM 1977 C C . LYS A 1 242 ? 17.394 6.714 -10.169 1.00 69.19 242 LYS A C 1
ATOM 1979 O O . LYS A 1 242 ? 18.153 5.858 -10.599 1.00 69.19 242 LYS A O 1
ATOM 1984 N N . VAL A 1 243 ? 16.227 6.988 -10.743 1.00 69.31 243 VAL A N 1
ATOM 1985 C CA . VAL A 1 243 ? 15.630 6.166 -11.803 1.00 69.31 243 VAL A CA 1
ATOM 1986 C C . VAL A 1 243 ? 16.044 6.669 -13.203 1.00 69.31 243 VAL A C 1
ATOM 1988 O O . VAL A 1 243 ? 16.054 5.911 -14.170 1.00 69.31 243 VAL A O 1
ATOM 1991 N N . ASN A 1 244 ? 16.473 7.932 -13.328 1.00 72.19 244 ASN A N 1
ATOM 1992 C CA . ASN A 1 244 ? 16.899 8.571 -14.584 1.00 72.19 244 ASN A CA 1
ATOM 1993 C C . ASN A 1 244 ? 18.148 7.913 -15.209 1.00 72.19 244 ASN A C 1
ATOM 1995 O O . ASN A 1 244 ? 18.364 7.998 -16.417 1.00 72.19 244 ASN A O 1
ATOM 1999 N N . CYS A 1 245 ? 18.945 7.190 -14.418 1.00 69.62 245 CYS A N 1
ATOM 2000 C CA . CYS A 1 245 ? 20.044 6.358 -14.910 1.00 69.62 245 CYS A CA 1
ATOM 2001 C C . CYS A 1 245 ? 19.595 5.362 -15.999 1.00 69.62 245 CYS A C 1
ATOM 2003 O O . CYS A 1 245 ? 20.305 5.175 -16.989 1.00 69.62 245 CYS A O 1
ATOM 2005 N N . ASN A 1 246 ? 18.392 4.793 -15.872 1.00 73.38 246 ASN A N 1
ATOM 2006 C CA . ASN A 1 246 ? 17.870 3.785 -16.800 1.00 73.38 246 ASN A CA 1
ATOM 2007 C C . ASN A 1 246 ? 17.531 4.372 -18.180 1.00 73.38 246 ASN A C 1
ATOM 2009 O O . ASN A 1 246 ? 17.766 3.721 -19.203 1.00 73.38 246 ASN A O 1
ATOM 2013 N N . ILE A 1 247 ? 17.048 5.625 -18.221 1.00 76.56 247 ILE A N 1
ATOM 2014 C CA . ILE A 1 247 ? 16.831 6.369 -19.473 1.00 76.56 247 ILE A CA 1
ATOM 2015 C C . ILE A 1 247 ? 18.158 6.484 -20.225 1.00 76.56 247 ILE A C 1
ATOM 2017 O O . ILE A 1 247 ? 18.252 6.092 -21.387 1.00 76.56 247 ILE A O 1
ATOM 2021 N N . LEU A 1 248 ? 19.204 6.971 -19.549 1.00 78.94 248 LEU A N 1
ATOM 2022 C CA . LEU A 1 248 ? 20.505 7.214 -20.174 1.00 78.94 248 LEU A CA 1
ATOM 2023 C C . LEU A 1 248 ? 21.153 5.929 -20.701 1.00 78.94 248 LEU A C 1
ATOM 2025 O O . LEU A 1 248 ? 21.792 5.956 -21.751 1.00 78.94 248 LEU A O 1
ATOM 2029 N N . ILE A 1 249 ? 20.998 4.805 -19.998 1.00 76.88 249 ILE A N 1
ATOM 2030 C CA . ILE A 1 249 ? 21.511 3.507 -20.461 1.00 76.88 249 ILE A CA 1
ATOM 2031 C C . ILE A 1 249 ? 20.796 3.064 -21.728 1.00 76.88 249 ILE A C 1
ATOM 2033 O O . ILE A 1 249 ? 21.457 2.694 -22.696 1.00 76.88 249 ILE A O 1
ATOM 2037 N N . THR A 1 250 ? 19.463 3.110 -21.726 1.00 80.06 250 THR A N 1
ATOM 2038 C CA . THR A 1 250 ? 18.682 2.650 -22.877 1.00 80.06 250 THR A CA 1
ATOM 2039 C C . THR A 1 250 ? 19.017 3.498 -24.107 1.00 80.06 250 THR A C 1
ATOM 2041 O O . THR A 1 250 ? 19.292 2.956 -25.172 1.00 80.06 250 THR A O 1
ATOM 2044 N N . LEU A 1 251 ? 19.151 4.818 -23.938 1.00 83.12 251 LEU A N 1
ATOM 2045 C CA . LEU A 1 251 ? 19.610 5.725 -24.995 1.00 83.12 251 LEU A CA 1
ATOM 2046 C C . LEU A 1 251 ? 21.004 5.375 -25.531 1.00 83.12 251 LEU A C 1
ATOM 2048 O O . LEU A 1 251 ? 21.208 5.327 -26.745 1.00 83.12 251 LEU A O 1
ATOM 2052 N N . LYS A 1 252 ? 21.973 5.124 -24.640 1.00 83.19 252 LYS A N 1
ATOM 2053 C CA . LYS A 1 252 ? 23.338 4.741 -25.034 1.00 83.19 252 LYS A CA 1
ATOM 2054 C C . LYS A 1 252 ? 23.366 3.404 -25.772 1.00 83.19 252 LYS A C 1
ATOM 2056 O O . LYS A 1 252 ? 24.092 3.289 -26.755 1.00 83.19 252 LYS A O 1
ATOM 2061 N N . SER A 1 253 ? 22.582 2.425 -25.318 1.00 84.25 253 SER A N 1
ATOM 2062 C CA . SER A 1 253 ? 22.431 1.127 -25.986 1.00 84.25 253 SER A CA 1
ATOM 2063 C C . SER A 1 253 ? 21.914 1.309 -27.410 1.00 84.25 253 SER A C 1
ATOM 2065 O O . SER A 1 253 ? 22.533 0.821 -28.355 1.00 84.25 253 SER A O 1
ATOM 2067 N N . GLU A 1 254 ? 20.847 2.093 -27.586 1.00 86.75 254 GLU A N 1
ATOM 2068 C CA . GLU A 1 254 ? 20.256 2.296 -28.909 1.00 86.75 254 GLU A CA 1
ATOM 2069 C C . GLU A 1 254 ? 21.188 3.034 -29.864 1.00 86.75 254 GLU A C 1
ATOM 2071 O O . GLU A 1 254 ? 21.327 2.632 -31.018 1.00 86.75 254 GLU A O 1
ATOM 2076 N N . LYS A 1 255 ? 21.909 4.045 -29.375 1.00 85.94 255 LYS A N 1
ATOM 2077 C CA . LYS A 1 255 ? 22.949 4.732 -30.151 1.00 85.94 255 LYS A CA 1
ATOM 2078 C C . LYS A 1 255 ? 24.122 3.824 -30.506 1.00 85.94 255 LYS A C 1
ATOM 2080 O O . LYS A 1 255 ? 24.669 3.946 -31.594 1.00 85.94 255 LYS A O 1
ATOM 2085 N N . HIS A 1 256 ? 24.519 2.914 -29.619 1.00 87.00 256 HIS A N 1
ATOM 2086 C CA . HIS A 1 256 ? 25.586 1.960 -29.914 1.00 87.00 256 HIS A CA 1
ATOM 2087 C C . HIS A 1 256 ? 25.157 0.945 -30.982 1.00 87.00 256 HIS A C 1
ATOM 2089 O O . HIS A 1 256 ? 25.915 0.657 -31.905 1.00 87.00 256 HIS A O 1
ATOM 2095 N N . ARG A 1 257 ? 23.923 0.438 -30.885 1.00 87.94 257 ARG A N 1
ATOM 2096 C CA . ARG A 1 257 ? 23.346 -0.528 -31.829 1.00 87.94 257 ARG A CA 1
ATOM 2097 C C . ARG A 1 257 ? 23.027 0.094 -33.189 1.00 87.94 257 ARG A C 1
ATOM 2099 O O . ARG A 1 257 ? 23.112 -0.590 -34.207 1.00 87.94 257 ARG A O 1
ATOM 2106 N N . LYS A 1 258 ? 22.629 1.368 -33.203 1.00 90.69 258 LYS A N 1
ATOM 2107 C CA . LYS A 1 258 ? 22.266 2.132 -34.402 1.00 90.69 258 LYS A CA 1
ATOM 2108 C C . LYS A 1 258 ? 22.889 3.538 -34.348 1.00 90.69 258 LYS A C 1
ATOM 2110 O O . LYS A 1 258 ? 22.200 4.493 -33.978 1.00 90.69 258 LYS A O 1
ATOM 2115 N N . PRO A 1 259 ? 24.172 3.673 -34.737 1.00 90.38 259 PRO A N 1
ATOM 2116 C CA . PRO A 1 259 ? 24.910 4.938 -34.656 1.00 90.38 259 PRO A CA 1
ATOM 2117 C C . PRO A 1 259 ? 24.285 6.094 -35.444 1.00 90.38 259 PRO A C 1
ATOM 2119 O O . PRO A 1 259 ? 24.443 7.248 -35.052 1.00 90.38 259 PRO A O 1
ATOM 2122 N N . ASP A 1 260 ? 23.542 5.781 -36.508 1.00 94.06 260 ASP A N 1
ATOM 2123 C CA . ASP A 1 260 ? 22.954 6.771 -37.416 1.00 94.06 260 ASP A CA 1
ATOM 2124 C C . ASP A 1 260 ? 21.679 7.438 -36.879 1.00 94.06 260 ASP A C 1
ATOM 2126 O O . ASP A 1 260 ? 21.252 8.457 -37.421 1.00 94.06 260 ASP A O 1
ATOM 2130 N N . LEU A 1 261 ? 21.054 6.895 -35.825 1.00 92.44 261 LEU A N 1
ATOM 2131 C CA . LEU A 1 261 ? 19.864 7.518 -35.238 1.00 92.44 261 LEU A CA 1
ATOM 2132 C C . LEU A 1 261 ? 20.224 8.885 -34.672 1.00 92.44 261 LEU A C 1
ATOM 2134 O O . LEU A 1 261 ? 21.233 9.025 -33.977 1.00 92.44 261 LEU A O 1
ATOM 2138 N N . ASN A 1 262 ? 19.367 9.887 -34.858 1.00 92.38 262 ASN A N 1
ATOM 2139 C CA . ASN A 1 262 ? 19.468 11.108 -34.062 1.00 92.38 262 ASN A CA 1
ATOM 2140 C C . ASN A 1 262 ? 19.005 10.852 -32.610 1.00 92.38 262 ASN A C 1
ATOM 2142 O O . ASN A 1 262 ? 18.581 9.756 -32.243 1.00 92.38 262 ASN A O 1
ATOM 2146 N N . GLU A 1 263 ? 19.179 11.833 -31.724 1.00 87.75 263 GLU A N 1
ATOM 2147 C CA . GLU A 1 263 ? 18.865 11.656 -30.297 1.00 87.75 263 GLU A CA 1
ATOM 2148 C C . GLU A 1 263 ? 17.373 11.394 -30.041 1.00 87.75 263 GLU A C 1
ATOM 2150 O O . GLU A 1 263 ? 17.032 10.484 -29.290 1.00 87.75 263 GLU A O 1
ATOM 2155 N N . THR A 1 264 ? 16.484 12.106 -30.736 1.00 90.62 264 THR A N 1
ATOM 2156 C CA . THR A 1 264 ? 15.030 11.922 -30.625 1.00 90.62 264 THR A CA 1
ATOM 2157 C C . THR A 1 264 ? 14.586 10.541 -31.110 1.00 90.62 264 THR A C 1
ATOM 2159 O O . THR A 1 264 ? 13.706 9.921 -30.516 1.00 90.62 264 THR A O 1
ATOM 2162 N N . GLU A 1 265 ? 15.175 10.040 -32.194 1.00 93.12 265 GLU A N 1
ATOM 2163 C CA . GLU A 1 265 ? 14.886 8.700 -32.712 1.00 93.12 265 GLU A CA 1
ATOM 2164 C C . GLU A 1 265 ? 15.377 7.608 -31.761 1.00 93.12 265 GLU A C 1
ATOM 2166 O O . GLU A 1 265 ? 14.642 6.654 -31.496 1.00 93.12 265 GLU A O 1
ATOM 2171 N N . ALA A 1 266 ? 16.583 7.769 -31.207 1.00 91.50 266 ALA A N 1
ATOM 2172 C CA . ALA A 1 266 ? 17.118 6.858 -30.201 1.00 91.50 266 ALA A CA 1
ATOM 2173 C C . ALA A 1 266 ? 16.248 6.842 -28.934 1.00 91.50 266 ALA A C 1
ATOM 2175 O O . ALA A 1 266 ? 15.994 5.771 -28.390 1.00 91.50 266 ALA A O 1
ATOM 2176 N N . GLU A 1 267 ? 15.729 7.994 -28.499 1.00 90.75 267 GLU A N 1
ATOM 2177 C CA . GLU A 1 267 ? 14.816 8.085 -27.353 1.00 90.75 267 GLU A CA 1
ATOM 2178 C C . GLU A 1 267 ? 13.489 7.379 -27.594 1.00 90.75 267 GLU A C 1
ATOM 2180 O O . GLU A 1 267 ? 13.058 6.592 -26.753 1.00 90.75 267 GLU A O 1
ATOM 2185 N N . LYS A 1 268 ? 12.867 7.586 -28.756 1.00 92.12 268 LYS A N 1
ATOM 2186 C CA . LYS A 1 268 ? 11.622 6.888 -29.106 1.00 92.12 268 LYS A CA 1
ATOM 2187 C C . LYS A 1 268 ? 11.810 5.374 -29.155 1.00 92.12 268 LYS A C 1
ATOM 2189 O O . LYS A 1 268 ? 10.931 4.632 -28.721 1.00 92.12 268 LYS A O 1
ATOM 2194 N N . LEU A 1 269 ? 12.943 4.917 -29.686 1.00 92.88 269 LEU A N 1
ATOM 2195 C CA . LEU A 1 269 ? 13.266 3.496 -29.749 1.00 92.88 269 LEU A CA 1
ATOM 2196 C C . LEU A 1 269 ? 13.520 2.917 -28.351 1.00 92.88 269 LEU A C 1
ATOM 2198 O O . LEU A 1 269 ? 12.951 1.882 -28.012 1.00 92.88 269 LEU A O 1
ATOM 2202 N N . ALA A 1 270 ? 14.286 3.630 -27.524 1.00 92.25 270 ALA A N 1
ATOM 2203 C CA . ALA A 1 270 ? 14.546 3.279 -26.133 1.00 92.25 270 ALA A CA 1
ATOM 2204 C C . ALA A 1 270 ? 13.252 3.163 -25.314 1.00 92.25 270 ALA A C 1
ATOM 2206 O O . ALA A 1 270 ? 13.045 2.177 -24.607 1.00 92.25 270 ALA A O 1
ATOM 2207 N N . GLU A 1 271 ? 12.353 4.139 -25.448 1.00 93.19 271 GLU A N 1
ATOM 2208 C CA . GLU A 1 271 ? 11.044 4.124 -24.799 1.00 93.19 271 GLU A CA 1
ATOM 2209 C C . GLU A 1 271 ? 10.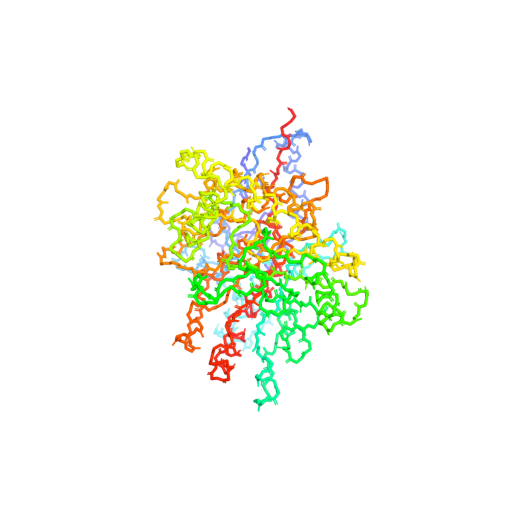212 2.909 -25.229 1.00 93.19 271 GLU A C 1
ATOM 2211 O O . GLU A 1 271 ? 9.647 2.216 -24.380 1.00 93.19 271 GLU A O 1
ATOM 2216 N N . ALA A 1 272 ? 10.152 2.626 -26.533 1.00 94.50 272 ALA A N 1
ATOM 2217 C CA . ALA A 1 272 ? 9.382 1.506 -27.061 1.00 94.50 272 ALA A CA 1
ATOM 2218 C C . ALA A 1 272 ? 9.910 0.148 -26.567 1.00 94.50 272 ALA A C 1
ATOM 2220 O O . ALA A 1 272 ? 9.119 -0.699 -26.144 1.00 94.50 272 ALA A O 1
ATOM 2221 N N . GLU A 1 273 ? 11.229 -0.062 -26.595 1.00 94.31 273 GLU A N 1
ATOM 2222 C CA . GLU A 1 273 ? 11.851 -1.316 -26.155 1.00 94.31 273 GLU A CA 1
ATOM 2223 C C . GLU A 1 273 ? 11.722 -1.516 -24.641 1.00 94.31 273 GLU A C 1
ATOM 2225 O O . GLU A 1 273 ? 11.287 -2.586 -24.203 1.00 94.31 273 GLU A O 1
ATOM 2230 N N . PHE A 1 274 ? 12.004 -0.479 -23.844 1.00 94.75 274 PHE A N 1
ATOM 2231 C CA . PHE A 1 274 ? 11.859 -0.540 -22.391 1.00 94.75 274 PHE A CA 1
ATOM 2232 C C . PHE A 1 274 ? 10.408 -0.817 -21.983 1.00 94.75 274 PHE A C 1
ATOM 2234 O O . PHE A 1 274 ? 10.156 -1.758 -21.235 1.00 94.75 274 PHE A O 1
ATOM 2241 N N . ASN A 1 275 ? 9.439 -0.049 -22.497 1.00 96.00 275 ASN A N 1
ATOM 2242 C CA . ASN A 1 275 ? 8.028 -0.213 -22.127 1.00 96.00 275 ASN A CA 1
ATOM 2243 C C . ASN A 1 275 ? 7.503 -1.603 -22.502 1.00 96.00 275 ASN A C 1
ATOM 2245 O O . ASN A 1 275 ? 6.735 -2.200 -21.745 1.00 96.00 275 ASN A O 1
ATOM 2249 N N . LYS A 1 276 ? 7.919 -2.132 -23.662 1.00 97.31 276 LYS A N 1
ATOM 2250 C CA . LYS A 1 276 ? 7.556 -3.486 -24.088 1.00 97.31 276 LYS A CA 1
ATOM 2251 C C . LYS A 1 276 ? 8.102 -4.529 -23.114 1.00 97.31 276 LYS A C 1
ATOM 2253 O O . LYS A 1 276 ? 7.338 -5.381 -22.664 1.00 97.31 276 LYS A O 1
ATOM 2258 N N . ALA A 1 277 ? 9.387 -4.450 -22.776 1.00 97.06 277 ALA A N 1
ATOM 2259 C CA . ALA A 1 277 ? 10.025 -5.417 -21.894 1.00 97.06 277 ALA A CA 1
ATOM 2260 C C . ALA A 1 277 ? 9.533 -5.314 -20.442 1.00 97.06 277 ALA A C 1
ATOM 2262 O O . ALA A 1 277 ? 9.273 -6.337 -19.818 1.00 97.06 277 ALA A O 1
ATOM 2263 N N . ALA A 1 278 ? 9.340 -4.100 -19.915 1.00 96.62 278 ALA A N 1
ATOM 2264 C CA . ALA A 1 278 ? 8.785 -3.873 -18.580 1.00 96.62 278 ALA A CA 1
ATOM 2265 C C . ALA A 1 278 ? 7.370 -4.458 -18.459 1.00 96.62 278 ALA A C 1
ATOM 2267 O O . ALA A 1 278 ? 7.064 -5.162 -17.494 1.00 96.62 278 ALA A O 1
ATOM 2268 N N . LYS A 1 279 ? 6.526 -4.235 -19.477 1.00 98.12 279 LYS A N 1
ATOM 2269 C CA . LYS A 1 279 ? 5.195 -4.844 -19.560 1.00 98.12 279 LYS A CA 1
ATOM 2270 C C . LYS A 1 279 ? 5.271 -6.368 -19.589 1.00 98.12 279 LYS A C 1
ATOM 2272 O O . LYS A 1 279 ? 4.551 -7.010 -18.832 1.00 98.12 279 LYS A O 1
ATOM 2277 N N . GLU A 1 280 ? 6.104 -6.942 -20.455 1.00 98.44 280 GLU A N 1
ATOM 2278 C CA . GLU A 1 280 ? 6.253 -8.397 -20.562 1.00 98.44 280 GLU A CA 1
ATOM 2279 C C . GLU A 1 280 ? 6.719 -9.018 -19.242 1.00 98.44 280 GLU A C 1
ATOM 2281 O O . GLU A 1 280 ? 6.132 -10.004 -18.799 1.00 98.44 280 GLU A O 1
ATOM 2286 N N . PHE A 1 281 ? 7.717 -8.408 -18.599 1.00 98.31 281 PHE A N 1
ATOM 2287 C CA . PHE A 1 281 ? 8.233 -8.835 -17.305 1.00 98.31 281 PHE A CA 1
ATOM 2288 C C . PHE A 1 281 ? 7.116 -8.863 -16.256 1.00 98.31 281 PHE A C 1
ATOM 2290 O O . PHE A 1 281 ? 6.790 -9.930 -15.746 1.00 98.31 281 PHE A O 1
ATOM 2297 N N . ILE A 1 282 ? 6.455 -7.724 -16.004 1.00 98.19 282 ILE A N 1
ATOM 2298 C CA . ILE A 1 282 ? 5.406 -7.619 -14.975 1.00 98.19 282 ILE A CA 1
ATOM 2299 C C . ILE A 1 282 ? 4.250 -8.584 -15.256 1.00 98.19 282 ILE A C 1
ATOM 2301 O O . ILE A 1 282 ? 3.789 -9.273 -14.346 1.00 98.19 282 ILE A O 1
ATOM 2305 N N . VAL A 1 283 ? 3.783 -8.658 -16.507 1.00 98.62 283 VAL A N 1
ATOM 2306 C CA . VAL A 1 283 ? 2.656 -9.525 -16.875 1.00 98.62 283 VAL A CA 1
ATOM 2307 C C . VAL A 1 283 ? 2.996 -10.991 -16.627 1.00 98.62 283 VAL A C 1
ATOM 2309 O O . VAL A 1 283 ? 2.241 -11.660 -15.927 1.00 98.62 283 VAL A O 1
ATOM 2312 N N . LYS A 1 284 ? 4.141 -11.479 -17.120 1.00 98.62 284 LYS A N 1
ATOM 2313 C CA . LYS A 1 284 ? 4.539 -12.883 -16.939 1.00 98.62 284 LYS A CA 1
ATOM 2314 C C . LYS A 1 284 ? 4.770 -13.235 -15.469 1.00 98.62 284 LYS A C 1
ATOM 2316 O O . LYS A 1 284 ? 4.350 -14.302 -15.025 1.00 98.62 284 LYS A O 1
ATOM 2321 N N . THR A 1 285 ? 5.383 -12.334 -14.702 1.00 98.44 285 THR A N 1
ATOM 2322 C CA . THR A 1 285 ? 5.555 -12.475 -13.249 1.00 98.44 285 THR A CA 1
ATOM 2323 C C . THR A 1 285 ? 4.205 -12.647 -12.547 1.00 98.44 285 THR A C 1
ATOM 2325 O O . THR A 1 285 ? 4.021 -13.586 -11.770 1.00 98.44 285 THR A O 1
ATOM 2328 N N . MET A 1 286 ? 3.235 -11.775 -12.836 1.00 98.38 286 MET A N 1
ATOM 2329 C CA . MET A 1 286 ? 1.915 -11.820 -12.202 1.00 98.38 286 MET A CA 1
ATOM 2330 C C . MET A 1 286 ? 1.060 -13.003 -12.673 1.00 98.38 286 MET A C 1
ATOM 2332 O O . MET A 1 286 ? 0.318 -13.575 -11.876 1.00 98.38 286 MET A O 1
ATOM 2336 N N . GLU A 1 287 ? 1.161 -13.397 -13.942 1.00 98.62 287 GLU A N 1
ATOM 2337 C CA . GLU A 1 287 ? 0.484 -14.582 -14.477 1.00 98.62 287 GLU A CA 1
ATOM 2338 C C . GLU A 1 287 ? 0.959 -15.857 -13.780 1.00 98.62 287 GLU A C 1
ATOM 2340 O O . GLU A 1 287 ? 0.124 -16.632 -13.303 1.00 98.62 287 GLU A O 1
ATOM 2345 N N . LEU A 1 288 ? 2.279 -16.036 -13.633 1.00 98.62 288 LEU A N 1
ATOM 2346 C CA . LEU A 1 288 ? 2.824 -17.165 -12.883 1.00 98.62 288 LEU A CA 1
ATOM 2347 C C . LEU A 1 288 ? 2.342 -17.130 -11.430 1.00 98.62 288 LEU A C 1
ATOM 2349 O O . LEU A 1 288 ? 1.796 -18.123 -10.946 1.00 98.62 288 LEU A O 1
ATOM 2353 N N . ALA A 1 289 ? 2.454 -15.980 -10.760 1.00 98.12 289 ALA A N 1
ATOM 2354 C CA . ALA A 1 289 ? 2.063 -15.840 -9.361 1.00 98.12 289 ALA A CA 1
ATOM 2355 C C . ALA A 1 289 ? 0.593 -16.214 -9.107 1.00 98.12 289 ALA A C 1
ATOM 2357 O O . ALA A 1 289 ? 0.290 -17.022 -8.222 1.00 98.12 289 ALA A O 1
ATOM 2358 N N . LYS A 1 290 ? -0.317 -15.713 -9.950 1.00 97.88 290 LYS A N 1
ATOM 2359 C CA . LYS A 1 290 ? -1.736 -16.080 -9.905 1.00 97.88 290 LYS A CA 1
ATOM 2360 C C . LYS A 1 290 ? -1.975 -17.550 -10.203 1.00 97.88 290 LYS A C 1
ATOM 2362 O O . LYS A 1 290 ? -2.787 -18.166 -9.525 1.00 97.88 290 LYS A O 1
ATOM 2367 N N . SER A 1 291 ? -1.296 -18.119 -11.199 1.00 98.31 291 SER A N 1
ATOM 2368 C CA . SER A 1 291 ? -1.479 -19.534 -11.542 1.00 98.31 291 SER A CA 1
ATOM 2369 C C . SER A 1 291 ? -1.093 -20.454 -10.379 1.00 98.31 291 SER A C 1
ATOM 2371 O O . SER A 1 291 ? -1.772 -21.443 -10.115 1.00 98.31 291 SER A O 1
ATOM 2373 N N . MET A 1 292 ? -0.052 -20.082 -9.630 1.00 98.31 292 MET A N 1
ATOM 2374 C CA . MET A 1 292 ? 0.429 -20.838 -8.481 1.00 98.31 292 MET A CA 1
ATOM 2375 C C . MET A 1 292 ? -0.453 -20.659 -7.245 1.00 98.31 292 MET A C 1
ATOM 2377 O O . MET A 1 292 ? -0.640 -21.614 -6.491 1.00 98.31 292 MET A O 1
ATOM 2381 N N . ARG A 1 293 ? -0.961 -19.446 -6.992 1.00 98.38 293 ARG A N 1
ATOM 2382 C CA . ARG A 1 293 ? -1.815 -19.122 -5.835 1.00 98.38 293 ARG A CA 1
ATOM 2383 C C . ARG A 1 293 ? -3.081 -18.396 -6.306 1.00 98.38 293 ARG A C 1
ATOM 2385 O O . ARG A 1 293 ? -3.191 -17.183 -6.124 1.00 98.38 293 ARG A O 1
ATOM 2392 N N . PRO A 1 294 ? -4.051 -19.118 -6.895 1.00 96.88 294 PRO A N 1
ATOM 2393 C CA . PRO A 1 294 ? -5.195 -18.511 -7.584 1.00 96.88 294 PRO A CA 1
ATOM 2394 C C . PRO A 1 294 ? -6.211 -17.835 -6.658 1.00 96.88 294 PRO A C 1
ATOM 2396 O O . PRO A 1 294 ? -7.023 -17.041 -7.124 1.00 96.88 294 PRO A O 1
ATOM 2399 N N . LYS A 1 295 ? -6.190 -18.149 -5.357 1.00 96.44 295 LYS A N 1
ATOM 2400 C CA . LYS A 1 295 ? -7.076 -17.543 -4.348 1.00 96.44 295 LYS A CA 1
ATOM 2401 C C . LYS A 1 295 ? -6.464 -16.321 -3.664 1.00 96.44 295 LYS A C 1
ATOM 2403 O O . LYS A 1 295 ? -7.177 -15.608 -2.960 1.00 96.44 295 LYS A O 1
ATOM 2408 N N . ALA A 1 296 ? -5.167 -16.093 -3.850 1.00 98.25 296 ALA A N 1
ATOM 2409 C CA . ALA A 1 296 ? -4.455 -15.001 -3.215 1.00 98.25 296 ALA A CA 1
ATOM 2410 C C . ALA A 1 296 ? -4.849 -13.668 -3.845 1.00 98.25 296 ALA A C 1
ATOM 2412 O O . ALA A 1 296 ? -5.134 -13.585 -5.042 1.00 98.25 296 ALA A O 1
ATOM 2413 N N . ARG A 1 297 ? -4.798 -12.604 -3.047 1.00 98.44 297 ARG A N 1
ATOM 2414 C CA . ARG A 1 297 ? -5.017 -11.249 -3.543 1.00 98.44 297 ARG A CA 1
ATOM 2415 C C . ARG A 1 297 ? -3.686 -10.674 -4.033 1.00 98.44 297 ARG A C 1
ATOM 2417 O O . ARG A 1 297 ? -2.977 -10.029 -3.277 1.00 98.44 297 ARG A O 1
ATOM 2424 N N . TRP A 1 298 ? -3.335 -10.920 -5.289 1.00 98.62 298 TRP A N 1
ATOM 2425 C CA . TRP A 1 298 ? -2.131 -10.400 -5.939 1.00 98.62 298 TRP A CA 1
ATOM 2426 C C . TRP A 1 298 ? -2.259 -8.947 -6.399 1.00 98.62 298 TRP A C 1
ATOM 2428 O O . TRP A 1 298 ? -3.290 -8.540 -6.941 1.00 98.62 298 TRP A O 1
ATOM 2438 N N . GLY A 1 299 ? -1.173 -8.190 -6.256 1.00 98.38 299 GLY A N 1
ATOM 2439 C CA . GLY A 1 299 ? -1.040 -6.832 -6.779 1.00 98.38 299 GLY A CA 1
ATOM 2440 C C . GLY A 1 299 ? 0.338 -6.240 -6.486 1.00 98.38 299 GLY A C 1
ATOM 2441 O O . GLY A 1 299 ? 1.122 -6.806 -5.722 1.00 98.38 299 GLY A O 1
ATOM 2442 N N . LEU A 1 300 ? 0.633 -5.101 -7.112 1.00 98.38 300 LEU A N 1
ATOM 2443 C CA . LEU A 1 300 ? 1.889 -4.382 -6.905 1.00 98.38 300 LEU A CA 1
ATOM 2444 C C . LEU A 1 300 ? 1.741 -3.320 -5.810 1.00 98.38 300 LEU A C 1
ATOM 2446 O O . LEU A 1 300 ? 0.779 -2.547 -5.828 1.00 98.38 300 LEU A O 1
ATOM 2450 N N . TYR A 1 301 ? 2.712 -3.246 -4.903 1.00 98.25 301 TYR A N 1
ATOM 2451 C CA . TYR A 1 301 ? 2.794 -2.199 -3.889 1.00 98.25 301 TYR A CA 1
ATOM 2452 C C . TYR A 1 301 ? 2.920 -0.808 -4.525 1.00 98.25 301 TYR A C 1
ATOM 2454 O O . TYR A 1 301 ? 3.662 -0.588 -5.481 1.00 98.25 301 TYR A O 1
ATOM 2462 N N . GLY A 1 302 ? 2.187 0.154 -3.970 1.00 95.88 302 GLY A N 1
ATOM 2463 C CA . GLY A 1 302 ? 2.202 1.551 -4.381 1.00 95.88 302 GLY A CA 1
ATOM 2464 C C . GLY A 1 302 ? 1.294 1.877 -5.566 1.00 95.88 302 GLY A C 1
ATOM 2465 O O . GLY A 1 302 ? 1.172 3.057 -5.889 1.00 95.88 302 GLY A O 1
ATOM 2466 N N . PHE A 1 303 ? 0.644 0.885 -6.188 1.00 96.94 303 PHE A N 1
ATOM 2467 C CA . PHE A 1 303 ? -0.206 1.085 -7.362 1.00 96.94 303 PHE A CA 1
ATOM 2468 C C . PHE A 1 303 ? -1.696 1.251 -7.004 1.00 96.94 303 PHE A C 1
ATOM 2470 O O . PHE A 1 303 ? -2.206 0.514 -6.156 1.00 96.94 303 PHE A O 1
ATOM 2477 N N . PRO A 1 304 ? -2.428 2.137 -7.712 1.00 96.56 304 PRO A N 1
ATOM 2478 C CA . PRO A 1 304 ? -1.945 3.028 -8.769 1.00 96.56 304 PRO A CA 1
ATOM 2479 C C . PRO A 1 304 ? -1.095 4.183 -8.230 1.00 96.56 304 PRO A C 1
ATOM 2481 O O . PRO A 1 304 ? -1.234 4.594 -7.080 1.00 96.56 304 PRO A O 1
ATOM 2484 N N . TYR A 1 305 ? -0.224 4.724 -9.084 1.00 92.62 305 TYR A N 1
ATOM 2485 C CA . TYR A 1 305 ? 0.586 5.871 -8.698 1.00 92.62 305 TYR A CA 1
ATOM 2486 C C . TYR A 1 305 ? -0.222 7.157 -8.726 1.00 92.62 305 TYR A C 1
ATOM 2488 O O . TYR A 1 305 ? -1.155 7.333 -9.509 1.00 92.62 305 TYR A O 1
ATOM 2496 N N . CYS A 1 306 ? 0.220 8.104 -7.912 1.00 91.50 306 CYS A N 1
ATOM 2497 C CA . CYS A 1 306 ? -0.259 9.465 -7.961 1.00 91.50 306 CYS A CA 1
ATOM 2498 C C . CYS A 1 306 ? 0.881 10.446 -7.686 1.00 91.50 306 CYS A C 1
ATOM 2500 O O . CYS A 1 306 ? 1.982 10.044 -7.305 1.00 91.50 306 CYS A O 1
ATOM 2502 N N . ASN A 1 307 ? 0.632 11.742 -7.861 1.00 85.38 307 ASN A N 1
ATOM 2503 C CA . ASN A 1 307 ? 1.544 12.750 -7.350 1.00 85.38 307 ASN A CA 1
ATOM 2504 C C . ASN A 1 307 ? 1.520 12.715 -5.815 1.00 85.38 307 ASN A C 1
ATOM 2506 O O . ASN A 1 307 ? 0.578 13.178 -5.181 1.00 85.38 307 ASN A O 1
ATOM 2510 N N . TYR A 1 308 ? 2.558 12.123 -5.221 1.00 78.88 308 TYR A N 1
ATOM 2511 C CA . TYR A 1 308 ? 2.672 11.934 -3.771 1.00 78.88 308 TYR A CA 1
ATOM 2512 C C . TYR A 1 308 ? 2.784 13.241 -2.981 1.00 78.88 308 TYR A C 1
ATOM 2514 O O . TYR A 1 308 ? 2.693 13.202 -1.764 1.00 78.88 308 TYR A O 1
ATOM 2522 N N . ASP A 1 309 ? 2.971 14.375 -3.650 1.00 78.00 309 ASP A N 1
ATOM 2523 C CA . ASP A 1 309 ? 2.931 15.732 -3.106 1.00 78.00 309 ASP A CA 1
ATOM 2524 C C . ASP A 1 309 ? 1.566 16.422 -3.318 1.00 78.00 309 ASP A C 1
ATOM 2526 O O . ASP A 1 309 ? 1.448 17.634 -3.118 1.00 78.00 309 ASP A O 1
ATOM 2530 N N . ALA A 1 310 ? 0.523 15.686 -3.730 1.00 78.44 310 ALA A N 1
ATOM 2531 C CA . ALA A 1 310 ? -0.848 16.196 -3.744 1.00 78.44 310 ALA A CA 1
ATOM 2532 C C . ALA A 1 310 ? -1.218 16.776 -2.369 1.00 78.44 310 ALA A C 1
ATOM 2534 O O . ALA A 1 310 ? -0.888 16.205 -1.330 1.00 78.44 310 ALA A O 1
ATOM 2535 N N . GLY A 1 311 ? -1.891 17.924 -2.371 1.00 74.00 311 GLY A N 1
ATOM 2536 C CA . GLY A 1 311 ? -2.265 18.684 -1.180 1.00 74.00 311 GLY A CA 1
ATOM 2537 C C . GLY A 1 311 ? -1.212 19.698 -0.718 1.00 74.00 311 GLY A C 1
ATOM 2538 O O . GLY A 1 311 ? -1.515 20.540 0.120 1.00 74.00 311 GLY A O 1
ATOM 2539 N N . THR A 1 312 ? 0.009 19.699 -1.272 1.00 73.19 312 THR A N 1
ATOM 2540 C CA . THR A 1 312 ? 1.030 20.719 -0.927 1.00 73.19 312 THR A CA 1
ATOM 2541 C C . THR A 1 312 ? 0.684 22.128 -1.413 1.00 73.19 312 THR A C 1
ATOM 2543 O O . THR A 1 312 ? 1.165 23.106 -0.839 1.00 73.19 312 THR A O 1
ATOM 2546 N N . LYS A 1 313 ? -0.155 22.240 -2.446 1.00 74.31 313 LYS A N 1
ATOM 2547 C CA . LYS A 1 313 ? -0.645 23.499 -3.018 1.00 74.31 313 LYS A CA 1
ATOM 2548 C C . LYS A 1 313 ? -2.170 23.534 -2.969 1.00 74.31 313 LYS A C 1
ATOM 2550 O O . LYS A 1 313 ? -2.803 22.485 -3.091 1.00 74.31 313 LYS A O 1
ATOM 2555 N N . ASP A 1 314 ? -2.726 24.736 -2.842 1.00 69.62 314 ASP A N 1
ATOM 2556 C CA . ASP A 1 314 ? -4.169 24.984 -2.673 1.00 69.62 314 ASP A CA 1
ATOM 2557 C C . ASP A 1 314 ? -5.017 24.550 -3.879 1.00 69.62 314 ASP A C 1
ATOM 2559 O O . ASP A 1 314 ? -6.232 24.465 -3.788 1.00 69.62 314 ASP A O 1
ATOM 2563 N N . ASP A 1 315 ? -4.399 24.255 -5.018 1.00 74.00 315 ASP A N 1
ATOM 2564 C CA . ASP A 1 315 ? -5.059 23.837 -6.254 1.00 74.00 315 ASP A CA 1
ATOM 2565 C C . ASP A 1 315 ? -4.841 22.349 -6.596 1.00 74.00 315 ASP A C 1
ATOM 2567 O O . ASP A 1 315 ? -5.327 21.868 -7.620 1.00 74.00 315 ASP A O 1
ATOM 2571 N N . ASN A 1 316 ? -4.140 21.586 -5.746 1.00 77.69 316 ASN A N 1
ATOM 2572 C CA . ASN A 1 316 ? -3.676 20.230 -6.064 1.00 77.69 316 ASN A CA 1
ATOM 2573 C C . ASN A 1 316 ? -4.252 19.149 -5.131 1.00 77.69 316 ASN A C 1
ATOM 2575 O O . ASN A 1 316 ? -3.508 18.374 -4.534 1.00 77.69 316 ASN A O 1
ATOM 2579 N N . TYR A 1 317 ? -5.577 19.072 -4.992 1.00 80.25 317 TYR A N 1
ATOM 2580 C CA . TYR A 1 317 ? -6.241 18.054 -4.154 1.00 80.25 317 TYR A CA 1
ATOM 2581 C C . TYR A 1 317 ? -6.528 16.728 -4.868 1.00 80.25 317 TYR A C 1
ATOM 2583 O O . TYR A 1 317 ? -6.932 15.756 -4.235 1.00 80.25 317 TYR A O 1
ATOM 2591 N N . ASN A 1 318 ? -6.339 16.674 -6.184 1.00 86.31 318 ASN A N 1
ATOM 2592 C CA . ASN A 1 318 ? -6.612 15.500 -7.004 1.00 86.31 318 ASN A CA 1
ATOM 2593 C C . ASN A 1 318 ? -5.339 14.958 -7.635 1.00 86.31 318 ASN A C 1
ATOM 2595 O O . ASN A 1 318 ? -4.367 15.683 -7.834 1.00 86.31 318 ASN A O 1
ATOM 2599 N N . CYS A 1 319 ? -5.391 13.691 -8.039 1.00 89.81 319 CYS A N 1
ATOM 2600 C CA . CYS A 1 319 ? -4.333 13.142 -8.861 1.00 89.81 319 CYS A CA 1
ATOM 2601 C C . CYS A 1 319 ? -4.231 13.886 -10.193 1.00 89.81 319 CYS A C 1
ATOM 2603 O O . CYS A 1 319 ? -5.242 14.071 -10.882 1.00 89.81 319 CYS A O 1
ATOM 2605 N N . SER A 1 320 ? -3.024 14.314 -10.560 1.00 91.06 320 SER A N 1
ATOM 2606 C CA . SER A 1 320 ? -2.828 15.105 -11.772 1.00 91.06 320 SER A CA 1
ATOM 2607 C C . SER A 1 320 ? -3.116 14.289 -13.034 1.00 91.06 320 SER A C 1
ATOM 2609 O O . SER A 1 320 ? -2.915 13.073 -13.077 1.00 91.06 320 SER A O 1
ATOM 2611 N N . ASN A 1 321 ? -3.534 14.969 -14.105 1.00 92.75 321 ASN A N 1
ATOM 2612 C CA . ASN A 1 321 ? -3.844 14.320 -15.385 1.00 92.75 321 ASN A CA 1
ATOM 2613 C C . ASN A 1 321 ? -2.657 13.527 -15.953 1.00 92.75 321 ASN A C 1
ATOM 2615 O O . ASN A 1 321 ? -2.855 12.516 -16.618 1.00 92.75 321 ASN A O 1
ATOM 2619 N N . LYS A 1 322 ? -1.422 13.944 -15.642 1.00 92.19 322 LYS A N 1
ATOM 2620 C CA . LYS A 1 322 ? -0.207 13.207 -16.005 1.00 92.19 322 LYS A CA 1
ATOM 2621 C C . LYS A 1 322 ? -0.171 11.823 -15.345 1.00 92.19 322 LYS A C 1
ATOM 2623 O O . LYS A 1 322 ? 0.049 10.836 -16.036 1.00 92.19 322 LYS A O 1
ATOM 2628 N N . TYR A 1 323 ? -0.415 11.742 -14.034 1.00 93.25 323 TYR A N 1
ATOM 2629 C CA . TYR A 1 323 ? -0.437 10.459 -13.319 1.00 93.25 323 TYR A CA 1
ATOM 2630 C C . TYR A 1 323 ? -1.644 9.603 -13.704 1.00 93.25 323 TYR A C 1
ATOM 2632 O O . TYR A 1 323 ? -1.479 8.404 -13.905 1.00 93.25 323 TYR A O 1
ATOM 2640 N N . LYS A 1 324 ? -2.817 10.214 -13.915 1.00 95.38 324 LYS A N 1
ATOM 2641 C CA . LYS A 1 324 ? -3.992 9.509 -14.456 1.00 95.38 324 LYS A CA 1
ATOM 2642 C C . LYS A 1 324 ? -3.687 8.857 -15.805 1.00 95.38 324 LYS A C 1
ATOM 2644 O O . LYS A 1 324 ? -3.913 7.663 -15.966 1.00 95.38 324 LYS A O 1
ATOM 2649 N N . GLY A 1 325 ? -3.066 9.605 -16.721 1.00 96.62 325 GLY A N 1
ATOM 2650 C CA . GLY A 1 325 ? -2.641 9.085 -18.022 1.00 96.62 325 GLY A CA 1
ATOM 2651 C C . GLY A 1 325 ? -1.591 7.973 -17.922 1.00 96.62 325 GLY A C 1
ATOM 2652 O O . GLY A 1 325 ? -1.630 7.024 -18.703 1.00 96.62 325 GLY A O 1
ATOM 2653 N N . PHE A 1 326 ? -0.681 8.032 -16.943 1.00 96.25 326 PHE A N 1
ATOM 2654 C CA . PHE A 1 326 ? 0.226 6.915 -16.661 1.00 96.25 326 PHE A CA 1
ATOM 2655 C C . PHE A 1 326 ? -0.536 5.672 -16.203 1.00 96.25 326 PHE A C 1
ATOM 2657 O O . PHE A 1 326 ? -0.275 4.583 -16.709 1.00 96.25 326 PHE A O 1
ATOM 2664 N N . ASN A 1 327 ? -1.484 5.822 -15.278 1.00 97.50 327 ASN A N 1
ATOM 2665 C CA . ASN A 1 327 ? -2.292 4.705 -14.795 1.00 97.50 327 ASN A CA 1
ATOM 2666 C C . ASN A 1 327 ? -3.118 4.091 -15.935 1.00 97.50 327 ASN A C 1
ATOM 2668 O O . ASN A 1 327 ? -3.130 2.873 -16.080 1.00 97.50 327 ASN A O 1
ATOM 2672 N N . ASP A 1 328 ? -3.691 4.903 -16.825 1.00 97.12 328 ASP A N 1
ATOM 2673 C CA . ASP A 1 328 ? -4.421 4.403 -17.998 1.00 97.12 328 ASP A CA 1
ATOM 2674 C C . ASP A 1 328 ? -3.512 3.571 -18.931 1.00 97.12 328 ASP A C 1
ATOM 2676 O O . ASP A 1 328 ? -3.900 2.500 -19.401 1.00 97.12 328 ASP A O 1
ATOM 2680 N N . LYS A 1 329 ? -2.255 3.992 -19.145 1.00 97.25 329 LYS A N 1
ATOM 2681 C CA . LYS A 1 329 ? -1.254 3.206 -19.899 1.00 97.25 329 LYS A CA 1
ATOM 2682 C C . LYS A 1 329 ? -0.822 1.927 -19.168 1.00 97.25 329 LYS A C 1
ATOM 2684 O O . LYS A 1 329 ? -0.448 0.948 -19.815 1.00 97.25 329 LYS A O 1
ATOM 2689 N N . MET A 1 330 ? -0.875 1.917 -17.837 1.00 97.38 330 MET A N 1
ATOM 2690 C CA . MET A 1 330 ? -0.538 0.774 -16.980 1.00 97.38 330 MET A CA 1
ATOM 2691 C C . MET A 1 330 ? -1.718 -0.179 -16.736 1.00 97.38 330 MET A C 1
ATOM 2693 O O . MET A 1 330 ? -1.598 -1.088 -15.917 1.00 97.38 330 MET A O 1
ATOM 2697 N N . GLN A 1 331 ? -2.820 -0.064 -17.488 1.00 96.50 331 GLN A N 1
ATOM 2698 C CA . GLN A 1 331 ? -3.976 -0.964 -17.373 1.00 96.50 331 GLN A CA 1
ATOM 2699 C C . GLN A 1 331 ? -3.606 -2.456 -17.466 1.00 96.50 331 GLN A C 1
ATOM 2701 O O . GLN A 1 331 ? -4.261 -3.303 -16.863 1.00 96.50 331 GLN A O 1
ATOM 2706 N N . TYR A 1 332 ? -2.517 -2.792 -18.166 1.00 96.81 332 TYR A N 1
ATOM 2707 C CA . TYR A 1 332 ? -2.001 -4.161 -18.235 1.00 96.81 332 TYR A CA 1
ATOM 2708 C C . TYR A 1 332 ? -1.597 -4.740 -16.869 1.00 96.81 332 TYR A C 1
ATOM 2710 O O . TYR A 1 332 ? -1.680 -5.951 -16.698 1.00 96.81 332 TYR A O 1
ATOM 2718 N N . ILE A 1 333 ? -1.190 -3.903 -15.909 1.00 97.88 333 ILE A N 1
ATOM 2719 C CA . ILE A 1 333 ? -0.880 -4.312 -14.534 1.00 97.88 333 ILE A CA 1
ATOM 2720 C C . ILE A 1 333 ? -2.183 -4.638 -13.814 1.00 97.88 333 ILE A C 1
ATOM 2722 O O . ILE A 1 333 ? -2.341 -5.729 -13.276 1.00 97.88 333 ILE A O 1
ATOM 2726 N N . TYR A 1 334 ? -3.155 -3.725 -13.865 1.00 97.69 334 TYR A N 1
ATOM 2727 C CA . TYR A 1 334 ? -4.428 -3.891 -13.164 1.00 97.69 334 TYR A CA 1
ATOM 2728 C C . TYR A 1 334 ? -5.231 -5.079 -13.698 1.00 97.69 334 TYR A C 1
ATOM 2730 O O . TYR A 1 334 ? -5.864 -5.779 -12.918 1.00 97.69 334 TYR A O 1
ATOM 2738 N N . ASN A 1 335 ? -5.146 -5.366 -15.001 1.00 96.56 335 ASN A N 1
ATOM 2739 C CA . ASN A 1 335 ? -5.743 -6.563 -15.599 1.00 96.56 335 ASN A CA 1
ATOM 2740 C C . ASN A 1 335 ? -5.138 -7.865 -15.053 1.00 96.56 335 ASN A C 1
ATOM 2742 O O . ASN A 1 335 ? -5.785 -8.911 -15.086 1.00 96.56 335 ASN A O 1
ATOM 2746 N N . GLN A 1 336 ? -3.891 -7.818 -14.579 1.00 97.31 336 GLN A N 1
ATOM 2747 C CA . GLN A 1 336 ? -3.241 -8.958 -13.949 1.00 97.31 336 GLN A CA 1
ATOM 2748 C C . GLN A 1 336 ? -3.425 -8.978 -12.429 1.00 97.31 336 GLN A C 1
ATOM 2750 O O . GLN A 1 336 ? -3.268 -10.044 -11.841 1.00 97.31 336 GLN A O 1
ATOM 2755 N N . SER A 1 337 ? -3.804 -7.863 -11.804 1.00 98.12 337 SER A N 1
ATOM 2756 C CA . SER A 1 337 ? -4.086 -7.767 -10.372 1.00 98.12 337 SER A CA 1
ATOM 2757 C C . SER A 1 337 ? -5.416 -8.411 -9.978 1.00 98.12 337 SER A C 1
ATOM 2759 O O . SER A 1 337 ? -6.382 -8.435 -10.735 1.00 98.12 337 SER A O 1
ATOM 2761 N N . THR A 1 338 ? -5.487 -8.865 -8.730 1.00 97.75 338 THR A N 1
ATOM 2762 C CA . THR A 1 338 ? -6.739 -9.248 -8.053 1.00 97.75 338 THR A CA 1
ATOM 2763 C C . THR A 1 338 ? -7.036 -8.356 -6.840 1.00 97.75 338 THR A C 1
ATOM 2765 O O . THR A 1 338 ? -8.057 -8.542 -6.185 1.00 97.75 338 THR A O 1
ATOM 2768 N N . ALA A 1 339 ? -6.144 -7.411 -6.523 1.00 98.25 339 ALA A N 1
ATOM 2769 C CA . ALA A 1 339 ? -6.312 -6.342 -5.539 1.00 98.25 339 ALA A CA 1
ATOM 2770 C C . ALA A 1 339 ? -5.397 -5.146 -5.870 1.00 98.25 339 ALA A C 1
ATOM 2772 O O . ALA A 1 339 ? -4.413 -5.294 -6.600 1.00 98.25 339 ALA A O 1
ATOM 2773 N N . LEU A 1 340 ? -5.713 -3.967 -5.331 1.00 98.69 340 LEU A N 1
ATOM 2774 C CA . LEU A 1 340 ? -4.883 -2.761 -5.426 1.00 98.69 340 LEU A CA 1
ATOM 2775 C C . LEU A 1 340 ? -4.245 -2.433 -4.073 1.00 98.69 340 LEU A C 1
ATOM 2777 O O . LEU A 1 340 ? -4.905 -2.547 -3.039 1.00 98.69 340 LEU A O 1
ATOM 2781 N N . TYR A 1 341 ? -2.990 -1.978 -4.103 1.00 98.62 341 TYR A N 1
ATOM 2782 C CA . TYR A 1 341 ? -2.174 -1.717 -2.915 1.00 98.62 341 TYR A CA 1
ATOM 2783 C C . TYR A 1 341 ? -1.576 -0.302 -2.922 1.00 98.62 341 TYR A C 1
ATOM 2785 O O . TYR A 1 341 ? -0.350 -0.157 -2.941 1.00 98.62 341 TYR A O 1
ATOM 2793 N N . PRO A 1 342 ? -2.392 0.769 -2.936 1.00 97.56 342 PRO A N 1
ATOM 2794 C CA . PRO A 1 342 ? -1.862 2.128 -2.956 1.00 97.56 342 PRO A CA 1
ATOM 2795 C C . PRO A 1 342 ? -1.110 2.437 -1.657 1.00 97.56 342 PRO A C 1
ATOM 2797 O O . PRO A 1 342 ? -1.518 2.017 -0.576 1.00 97.56 342 PRO A O 1
ATOM 2800 N N . SER A 1 343 ? -0.041 3.225 -1.753 1.00 95.19 343 SER A N 1
ATOM 2801 C CA . SER A 1 343 ? 0.699 3.720 -0.586 1.00 95.19 343 SER A CA 1
ATOM 2802 C C . SER A 1 343 ? 0.297 5.156 -0.277 1.00 95.19 343 SER A C 1
ATOM 2804 O O . SER A 1 343 ? 0.330 6.013 -1.161 1.00 95.19 343 SER A O 1
ATOM 2806 N N . ILE A 1 344 ? -0.057 5.429 0.979 1.00 93.06 344 ILE A N 1
ATOM 2807 C CA . ILE A 1 344 ? -0.488 6.756 1.446 1.00 93.06 344 ILE A CA 1
ATOM 2808 C C . ILE A 1 344 ? 0.423 7.331 2.539 1.00 93.06 344 ILE A C 1
ATOM 2810 O O . ILE A 1 344 ? 0.021 8.200 3.312 1.00 93.06 344 ILE A O 1
ATOM 2814 N N . TYR A 1 345 ? 1.666 6.859 2.625 1.00 90.81 345 TYR A N 1
ATOM 2815 C CA . TYR A 1 345 ? 2.603 7.252 3.681 1.00 90.81 345 TYR A CA 1
ATOM 2816 C C . TYR A 1 345 ? 2.814 8.769 3.759 1.00 90.81 345 TYR A C 1
ATOM 2818 O O . TYR A 1 345 ? 2.872 9.457 2.737 1.00 90.81 345 TYR A O 1
ATOM 2826 N N . TYR A 1 346 ? 3.012 9.311 4.966 1.00 83.06 346 TYR A N 1
ATOM 2827 C CA . TYR A 1 346 ? 3.514 10.680 5.130 1.00 83.06 346 TYR A CA 1
ATOM 2828 C C . TYR A 1 346 ? 4.969 10.788 4.662 1.00 83.06 346 TYR A C 1
ATOM 2830 O O . TYR A 1 346 ? 5.888 10.292 5.308 1.00 83.06 346 TYR A O 1
ATOM 2838 N N . GLY A 1 347 ? 5.158 11.398 3.487 1.00 64.06 347 GLY A N 1
ATOM 2839 C CA . GLY A 1 347 ? 6.465 11.640 2.865 1.00 64.06 347 GLY A CA 1
ATOM 2840 C C . GLY A 1 347 ? 6.892 13.111 2.828 1.00 64.06 347 GLY A C 1
ATOM 2841 O O . GLY A 1 347 ? 7.984 13.408 2.355 1.00 64.06 347 GLY A O 1
ATOM 2842 N N . PHE A 1 348 ? 6.049 14.031 3.301 1.00 62.59 348 PHE A N 1
ATOM 2843 C CA . PHE A 1 348 ? 6.277 15.475 3.238 1.00 62.59 348 PHE A CA 1
ATOM 2844 C C . PHE A 1 348 ? 5.541 16.186 4.377 1.00 62.59 348 PHE A C 1
ATOM 2846 O O . PHE A 1 348 ? 4.563 15.663 4.914 1.00 62.59 348 PHE A O 1
ATOM 2853 N N . ASN A 1 349 ? 6.014 17.377 4.744 1.00 61.66 349 ASN A N 1
ATOM 2854 C CA . ASN A 1 349 ? 5.379 18.194 5.770 1.00 61.66 349 ASN A CA 1
ATOM 2855 C C . ASN A 1 349 ? 4.243 19.021 5.141 1.00 61.66 349 ASN A C 1
ATOM 2857 O O . ASN A 1 349 ? 4.493 19.843 4.263 1.00 61.66 349 ASN A O 1
ATOM 2861 N N . ALA A 1 350 ? 3.005 18.795 5.573 1.00 61.62 350 ALA A N 1
ATOM 2862 C CA . ALA A 1 350 ? 1.824 19.578 5.194 1.00 61.62 350 ALA A CA 1
ATOM 2863 C C . ALA A 1 350 ? 0.980 19.885 6.439 1.00 61.62 350 ALA A C 1
ATOM 2865 O O . ALA A 1 350 ? 1.199 19.280 7.489 1.00 61.62 350 ALA A O 1
ATOM 2866 N N . SER A 1 351 ? 0.023 20.813 6.368 1.00 63.06 351 SER A N 1
ATOM 2867 C CA . SER A 1 351 ? -0.949 20.993 7.458 1.00 63.06 351 SER A CA 1
ATOM 2868 C C . SER A 1 351 ? -1.906 19.796 7.528 1.00 63.06 351 SER A C 1
ATOM 2870 O O . SER A 1 351 ? -2.106 19.108 6.529 1.00 63.06 351 SER A O 1
ATOM 2872 N N . ALA A 1 352 ? -2.508 19.541 8.692 1.00 61.19 352 ALA A N 1
ATOM 2873 C CA . ALA A 1 352 ? -3.476 18.454 8.883 1.00 61.19 352 ALA A CA 1
ATOM 2874 C C . ALA A 1 352 ? -4.626 18.492 7.852 1.00 61.19 352 ALA A C 1
ATOM 2876 O O . ALA A 1 352 ? -4.979 17.474 7.266 1.00 61.19 352 ALA A O 1
ATOM 2877 N N . GLU A 1 353 ? -5.121 19.690 7.530 1.00 60.22 353 GLU A N 1
ATOM 2878 C CA . GLU A 1 353 ? -6.160 19.930 6.513 1.00 60.22 353 GLU A CA 1
ATOM 2879 C C . GLU A 1 353 ? -5.715 19.601 5.079 1.00 60.22 353 GLU A C 1
ATOM 2881 O O . GLU A 1 353 ? -6.538 19.379 4.198 1.00 60.22 353 GLU A O 1
ATOM 2886 N N . ARG A 1 354 ? -4.404 19.575 4.822 1.00 63.50 354 ARG A N 1
ATOM 2887 C CA . ARG A 1 354 ? -3.801 19.330 3.502 1.00 63.50 354 ARG A CA 1
ATOM 2888 C C . ARG A 1 354 ? -3.188 17.938 3.372 1.00 63.50 354 ARG A C 1
ATOM 2890 O O . ARG A 1 354 ? -2.804 17.524 2.282 1.00 63.50 354 ARG A O 1
ATOM 2897 N N . ARG A 1 355 ? -3.096 17.210 4.486 1.00 64.38 355 ARG A N 1
ATOM 2898 C CA . ARG A 1 355 ? -2.570 15.844 4.571 1.00 64.38 355 ARG A CA 1
ATOM 2899 C C . ARG A 1 355 ? -3.551 14.775 4.105 1.00 64.38 355 ARG A C 1
ATOM 2901 O O . ARG A 1 355 ? -3.129 13.631 3.950 1.00 64.38 355 ARG A O 1
ATOM 2908 N N . TYR A 1 356 ? -4.802 15.134 3.818 1.00 67.81 356 TYR A N 1
ATOM 2909 C CA . TYR A 1 356 ? -5.792 14.203 3.292 1.00 67.81 356 TYR A CA 1
ATOM 2910 C C . TYR A 1 356 ? -5.264 13.455 2.062 1.00 67.81 356 TYR A C 1
ATOM 2912 O O . TYR A 1 356 ? -4.862 14.030 1.052 1.00 67.81 356 TYR A O 1
ATOM 2920 N N . ARG A 1 357 ? -5.300 12.128 2.150 1.00 83.94 357 ARG A N 1
ATOM 2921 C CA . ARG A 1 357 ? -4.849 11.161 1.144 1.00 83.94 357 ARG A CA 1
ATOM 2922 C C . ARG A 1 357 ? -5.861 10.954 0.023 1.00 83.94 357 ARG A C 1
ATOM 2924 O O . ARG A 1 357 ? -5.736 10.028 -0.778 1.00 83.94 357 ARG A O 1
ATOM 2931 N N . TYR A 1 358 ? -6.800 11.894 -0.082 1.00 86.81 358 TYR A N 1
ATOM 2932 C CA . TYR A 1 358 ? -7.879 11.935 -1.052 1.00 86.81 358 TYR A CA 1
ATOM 2933 C C . TYR A 1 358 ? -7.390 11.746 -2.488 1.00 86.81 358 TYR A C 1
ATOM 2935 O O . TYR A 1 358 ? -7.942 10.913 -3.189 1.00 86.81 358 TYR A O 1
ATOM 2943 N N . ALA A 1 359 ? -6.338 12.442 -2.932 1.00 89.19 359 ALA A N 1
ATOM 2944 C CA . ALA A 1 359 ? -5.857 12.328 -4.313 1.00 89.19 359 ALA A CA 1
ATOM 2945 C C . ALA A 1 359 ? -5.496 10.884 -4.706 1.00 89.19 359 ALA A C 1
ATOM 2947 O O . ALA A 1 359 ? -5.893 10.412 -5.772 1.00 89.19 359 ALA A O 1
ATOM 2948 N N . ILE A 1 360 ? -4.768 10.189 -3.825 1.00 92.50 360 ILE A N 1
ATOM 2949 C CA . ILE A 1 360 ? -4.312 8.8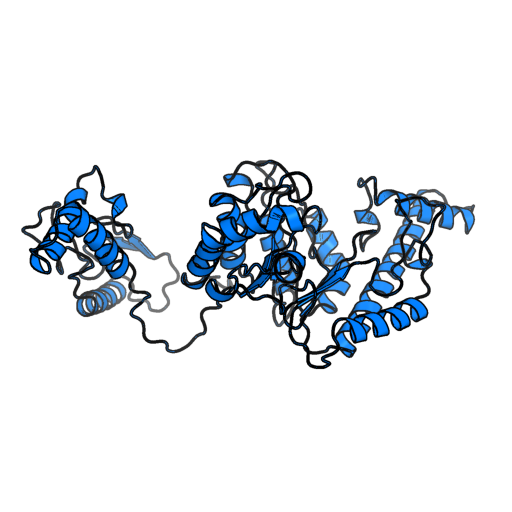09 -4.032 1.00 92.50 360 ILE A CA 1
ATOM 2950 C C . ILE A 1 360 ? -5.507 7.855 -3.950 1.00 92.50 360 ILE A C 1
ATOM 2952 O O . ILE A 1 360 ? -5.685 7.002 -4.818 1.00 92.50 360 ILE A O 1
ATOM 2956 N N . LEU A 1 361 ? -6.356 8.021 -2.933 1.00 93.00 361 LEU A N 1
ATOM 2957 C CA . LEU A 1 361 ? -7.530 7.177 -2.710 1.00 93.00 361 LEU A CA 1
ATOM 2958 C C . LEU A 1 361 ? -8.574 7.332 -3.826 1.00 93.00 361 LEU A C 1
ATOM 2960 O O . LEU A 1 361 ? -9.100 6.338 -4.319 1.00 93.00 361 LEU A O 1
ATOM 2964 N N . ASN A 1 362 ? -8.830 8.558 -4.283 1.00 92.94 362 ASN A N 1
ATOM 2965 C CA . ASN A 1 362 ? -9.759 8.861 -5.371 1.00 92.94 362 ASN A CA 1
ATOM 2966 C C . ASN A 1 362 ? -9.269 8.265 -6.698 1.00 92.94 362 ASN A C 1
ATOM 2968 O O . ASN A 1 362 ? -10.040 7.651 -7.434 1.00 92.94 362 ASN A O 1
ATOM 2972 N N . GLU A 1 363 ? -7.970 8.373 -6.988 1.00 95.31 363 GLU A N 1
ATOM 2973 C CA . GLU A 1 363 ? -7.397 7.730 -8.172 1.00 95.31 363 GLU A CA 1
ATOM 2974 C C . GLU A 1 363 ? -7.433 6.204 -8.076 1.00 95.31 363 GLU A C 1
ATOM 2976 O O . GLU A 1 363 ? -7.741 5.526 -9.057 1.00 95.31 363 GLU A O 1
ATOM 2981 N N . THR A 1 364 ? -7.202 5.657 -6.882 1.00 96.69 364 THR A N 1
ATOM 2982 C CA . THR A 1 364 ? -7.340 4.217 -6.639 1.00 96.69 364 THR A CA 1
ATOM 2983 C C . THR A 1 364 ? -8.764 3.748 -6.897 1.00 96.69 364 THR A C 1
ATOM 2985 O O . THR A 1 364 ? -8.957 2.761 -7.603 1.00 96.69 364 THR A O 1
ATOM 2988 N N . GLN A 1 365 ? -9.770 4.477 -6.407 1.00 95.50 365 GLN A N 1
ATOM 2989 C CA . GLN A 1 365 ? -11.167 4.176 -6.705 1.00 95.50 365 GLN A CA 1
ATOM 2990 C C . GLN A 1 365 ? -11.471 4.247 -8.203 1.00 95.50 365 GLN A C 1
ATOM 2992 O O . GLN A 1 365 ? -12.188 3.386 -8.711 1.00 95.50 365 GLN A O 1
ATOM 2997 N N . ARG A 1 366 ? -10.950 5.257 -8.914 1.00 95.62 366 ARG A N 1
ATOM 2998 C CA . ARG A 1 366 ? -11.140 5.390 -10.365 1.00 95.62 366 ARG A CA 1
ATOM 2999 C C . ARG A 1 366 ? -10.615 4.154 -11.093 1.00 95.62 366 ARG A C 1
ATOM 3001 O O . ARG A 1 366 ? -11.346 3.562 -11.877 1.00 95.62 366 ARG A O 1
ATOM 3008 N N . VAL A 1 367 ? -9.385 3.740 -10.790 1.00 96.94 367 VAL A N 1
ATOM 3009 C CA . VAL A 1 367 ? -8.763 2.548 -11.386 1.00 96.94 367 VAL A CA 1
ATOM 3010 C C . VAL A 1 367 ? -9.518 1.272 -11.005 1.00 96.94 367 VAL A C 1
ATOM 3012 O O . VAL A 1 367 ? -9.778 0.437 -11.869 1.00 96.94 367 VAL A O 1
ATOM 3015 N N . ALA A 1 368 ? -9.927 1.126 -9.741 1.00 95.25 368 ALA A N 1
ATOM 3016 C CA . ALA A 1 368 ? -10.670 -0.043 -9.272 1.00 95.25 368 ALA A CA 1
ATOM 3017 C C . ALA A 1 368 ? -12.008 -0.222 -10.004 1.00 95.25 368 ALA A C 1
ATOM 3019 O O . ALA A 1 368 ? -12.380 -1.350 -10.316 1.00 95.25 368 ALA A O 1
ATOM 3020 N N . LYS A 1 369 ? -12.711 0.878 -10.304 1.00 92.12 369 LYS A N 1
ATOM 3021 C CA . LYS A 1 369 ? -14.032 0.888 -10.958 1.00 92.12 369 LYS A CA 1
ATOM 3022 C C . LYS A 1 369 ? -13.992 0.640 -12.471 1.00 92.12 369 LYS A C 1
ATOM 3024 O O . LYS A 1 369 ? -15.049 0.488 -13.073 1.00 92.12 369 LYS A O 1
ATOM 3029 N N . ASN A 1 370 ? -12.810 0.548 -13.088 1.00 89.12 370 ASN A N 1
ATOM 3030 C CA . ASN A 1 370 ? -12.681 0.206 -14.513 1.00 89.12 370 ASN A CA 1
ATOM 3031 C C . ASN A 1 370 ? -13.029 -1.266 -14.824 1.00 89.12 370 ASN A C 1
ATOM 3033 O O . ASN A 1 370 ? -13.042 -1.664 -15.988 1.00 89.12 370 ASN A O 1
ATOM 3037 N N . PHE A 1 371 ? -13.293 -2.081 -13.802 1.00 81.44 371 PHE A N 1
ATOM 3038 C CA . PHE A 1 371 ? -13.600 -3.503 -13.919 1.00 81.44 371 PHE A CA 1
ATOM 3039 C C . PHE A 1 371 ? -15.077 -3.771 -13.623 1.00 81.44 371 PHE A C 1
ATOM 3041 O O . PHE A 1 371 ? -15.668 -3.129 -12.758 1.00 81.44 371 PHE A O 1
ATOM 3048 N N . SER A 1 372 ? -15.667 -4.765 -14.301 1.00 77.56 372 SER A N 1
ATOM 3049 C CA . SER A 1 372 ? -17.073 -5.166 -14.101 1.00 77.56 372 SER A CA 1
ATOM 3050 C C . SER A 1 372 ? -17.393 -5.508 -12.644 1.00 77.56 372 SER A C 1
ATOM 3052 O O . SER A 1 372 ? -18.472 -5.197 -12.147 1.00 77.56 372 SER A O 1
ATOM 3054 N N . ARG A 1 373 ? -16.425 -6.107 -11.944 1.00 83.81 373 ARG A N 1
ATOM 3055 C CA . ARG A 1 373 ? -16.364 -6.152 -10.487 1.00 83.81 373 ARG A CA 1
ATOM 3056 C C . ARG A 1 373 ? -15.155 -5.345 -10.046 1.00 83.81 373 ARG A C 1
ATOM 3058 O O . ARG A 1 373 ? -14.037 -5.703 -10.414 1.00 83.81 373 ARG A O 1
ATOM 3065 N N . SER A 1 374 ? -15.382 -4.309 -9.243 1.00 89.94 374 SER A N 1
ATOM 3066 C CA . SER A 1 374 ? -14.296 -3.478 -8.728 1.00 89.94 374 SER A CA 1
ATOM 3067 C C . SER A 1 374 ? -13.229 -4.320 -8.032 1.00 89.94 374 SER A C 1
ATOM 3069 O O . SER A 1 374 ? -13.556 -5.218 -7.248 1.00 89.94 374 SER A O 1
ATOM 3071 N N . LEU A 1 375 ? -11.959 -4.018 -8.310 1.00 93.69 375 LEU A N 1
ATOM 3072 C CA . LEU A 1 375 ? -10.845 -4.627 -7.585 1.00 93.69 375 LEU A CA 1
ATOM 3073 C C . LEU A 1 375 ? -10.882 -4.185 -6.115 1.00 93.69 375 LEU A C 1
ATOM 3075 O O . LEU A 1 375 ? -11.065 -2.991 -5.866 1.00 93.69 375 LEU A O 1
ATOM 3079 N N . PRO A 1 376 ? -10.682 -5.103 -5.152 1.00 96.12 376 PRO A N 1
ATOM 3080 C CA . PRO A 1 376 ? -10.615 -4.728 -3.751 1.00 96.12 376 PRO A CA 1
ATOM 3081 C C . PRO A 1 376 ? -9.363 -3.887 -3.469 1.00 96.12 376 PRO A C 1
ATOM 3083 O O . PRO A 1 376 ? -8.298 -4.120 -4.052 1.00 96.12 376 PRO A O 1
ATOM 3086 N N . ILE A 1 377 ? -9.493 -2.915 -2.571 1.00 97.56 377 ILE A N 1
ATOM 3087 C CA . ILE A 1 377 ? -8.465 -1.919 -2.262 1.00 97.56 377 ILE A CA 1
ATOM 3088 C C . ILE A 1 377 ? -7.938 -2.143 -0.842 1.00 97.56 377 ILE A C 1
ATOM 3090 O O . ILE A 1 377 ? -8.680 -1.993 0.129 1.00 97.56 377 ILE A O 1
ATOM 3094 N N . PHE A 1 378 ? -6.640 -2.426 -0.720 1.00 98.19 378 PHE A N 1
ATOM 3095 C CA . PHE A 1 378 ? -5.945 -2.554 0.560 1.00 98.19 378 PHE A CA 1
ATOM 3096 C C . PHE A 1 378 ? -4.860 -1.489 0.673 1.00 98.19 378 PHE A C 1
ATOM 3098 O O . PHE A 1 378 ? -3.815 -1.557 0.030 1.00 98.19 378 PHE A O 1
ATOM 3105 N N . VAL A 1 379 ? -5.125 -0.467 1.474 1.00 97.56 379 VAL A N 1
ATOM 3106 C CA . VAL A 1 379 ? -4.309 0.744 1.508 1.00 97.56 379 VAL A CA 1
ATOM 3107 C C . VAL A 1 379 ? -3.106 0.554 2.429 1.00 97.56 379 VAL A C 1
ATOM 3109 O O . VAL A 1 379 ? -3.266 0.311 3.622 1.00 97.56 379 VAL A O 1
ATOM 3112 N N . TYR A 1 380 ? -1.894 0.718 1.901 1.00 98.12 380 TYR A N 1
ATOM 3113 C CA . TYR A 1 380 ? -0.679 0.741 2.707 1.00 98.12 380 TYR A CA 1
ATOM 3114 C C . TYR A 1 380 ? -0.543 2.076 3.434 1.00 98.12 380 TYR A C 1
ATOM 3116 O O . TYR A 1 380 ? -0.370 3.131 2.814 1.00 98.12 380 TYR A O 1
ATOM 3124 N N . SER A 1 381 ? -0.529 2.017 4.763 1.00 95.44 381 SER A N 1
ATOM 3125 C CA . SER A 1 381 ? -0.213 3.148 5.627 1.00 95.44 381 SER A CA 1
ATOM 3126 C C . SER A 1 381 ? 0.929 2.800 6.574 1.00 95.44 381 SER A C 1
ATOM 3128 O O . SER A 1 381 ? 1.063 1.677 7.052 1.00 95.44 381 SER A O 1
ATOM 3130 N N . LYS A 1 382 ? 1.752 3.794 6.893 1.00 94.69 382 LYS A N 1
ATOM 3131 C CA . LYS A 1 382 ? 2.555 3.733 8.113 1.00 94.69 382 LYS A CA 1
ATOM 3132 C C . LYS A 1 382 ? 1.669 4.124 9.294 1.00 94.69 382 LYS A C 1
ATOM 3134 O O . LYS A 1 382 ? 0.550 4.601 9.119 1.00 94.69 382 LYS A O 1
ATOM 3139 N N . PHE A 1 383 ? 2.209 3.953 10.485 1.00 95.38 383 PHE A N 1
ATOM 3140 C CA . PHE A 1 383 ? 1.699 4.535 11.727 1.00 95.38 383 PHE A CA 1
ATOM 3141 C C . PHE A 1 383 ? 2.791 5.358 12.440 1.00 95.38 383 PHE A C 1
ATOM 3143 O O . PHE A 1 383 ? 2.575 5.899 13.519 1.00 95.38 383 PHE A O 1
ATOM 3150 N N . GLU A 1 384 ? 3.962 5.469 11.799 1.00 94.38 384 GLU A N 1
ATOM 3151 C CA . GLU A 1 384 ? 5.140 6.215 12.236 1.00 94.38 384 GLU A CA 1
ATOM 3152 C C . GLU A 1 384 ? 5.564 7.222 11.153 1.00 94.38 384 GLU A C 1
ATOM 3154 O O . GLU A 1 384 ? 5.524 6.912 9.953 1.00 94.38 384 GLU A O 1
ATOM 3159 N N . TYR A 1 385 ? 6.033 8.412 11.538 1.00 91.00 385 TYR A N 1
ATOM 3160 C CA . TYR A 1 385 ? 6.582 9.389 10.587 1.00 91.00 385 TYR A CA 1
ATOM 3161 C C . TYR A 1 385 ? 7.989 8.986 10.139 1.00 91.00 385 TYR A C 1
ATOM 3163 O O . TYR A 1 385 ? 8.282 8.912 8.937 1.00 91.00 385 TYR A O 1
ATOM 3171 N N . HIS A 1 386 ? 8.872 8.687 11.097 1.00 90.50 386 HIS A N 1
ATOM 3172 C CA . HIS A 1 386 ? 10.304 8.512 10.844 1.00 90.50 386 HIS A CA 1
ATOM 3173 C C . HIS A 1 386 ? 10.909 7.252 11.499 1.00 90.50 386 HIS A C 1
ATOM 3175 O O . HIS A 1 386 ? 11.946 7.347 12.155 1.00 90.50 386 HIS A O 1
ATOM 3181 N N . PRO A 1 387 ? 10.387 6.038 11.221 1.00 91.69 387 PRO A N 1
ATOM 3182 C CA . PRO A 1 387 ? 10.786 4.793 11.907 1.00 91.69 387 PRO A CA 1
ATOM 3183 C C . PRO A 1 387 ? 12.250 4.364 11.694 1.00 91.69 387 PRO A C 1
ATOM 3185 O O . PRO A 1 387 ? 12.741 3.428 12.318 1.00 91.69 387 PRO A O 1
ATOM 3188 N N . ARG A 1 388 ? 12.970 5.005 10.763 1.00 92.19 388 ARG A N 1
ATOM 3189 C CA . ARG A 1 388 ? 14.408 4.773 10.534 1.00 92.19 388 ARG A CA 1
ATOM 3190 C C . ARG A 1 388 ? 15.310 5.672 11.383 1.00 92.19 388 ARG A C 1
ATOM 3192 O O . ARG A 1 388 ? 16.498 5.384 11.477 1.00 92.19 388 ARG A O 1
ATOM 3199 N N . LYS A 1 389 ? 14.774 6.765 11.930 1.00 90.94 389 LYS A N 1
ATOM 3200 C CA . LYS A 1 389 ? 15.540 7.825 12.603 1.00 90.94 389 LYS A CA 1
ATOM 3201 C C . LYS A 1 389 ? 15.108 8.028 14.052 1.00 90.94 389 LYS A C 1
ATOM 3203 O O . LYS A 1 389 ? 15.956 8.299 14.891 1.00 90.94 389 LYS A O 1
ATOM 3208 N N . GLU A 1 390 ? 13.819 7.881 14.328 1.00 92.25 390 GLU A N 1
ATOM 3209 C CA . GLU A 1 390 ? 13.203 8.184 15.617 1.00 92.25 390 GLU A CA 1
ATOM 3210 C C . GLU A 1 390 ? 12.523 6.930 16.176 1.00 92.25 390 GLU A C 1
ATOM 3212 O O . GLU A 1 390 ? 11.982 6.126 15.414 1.00 92.25 390 GLU A O 1
ATOM 3217 N N . LEU A 1 391 ? 12.586 6.750 17.499 1.00 93.12 391 LEU A N 1
ATOM 3218 C CA . LEU A 1 391 ? 12.001 5.592 18.187 1.00 93.12 391 LEU A CA 1
ATOM 3219 C C . LEU A 1 391 ? 10.519 5.799 18.542 1.00 93.12 391 LEU A C 1
ATOM 3221 O O . LEU A 1 391 ? 9.769 4.831 18.568 1.00 93.12 391 LEU A O 1
ATOM 3225 N N . GLU A 1 392 ? 10.117 7.053 18.773 1.00 91.44 392 GLU A N 1
ATOM 3226 C CA . GLU A 1 392 ? 8.819 7.456 19.340 1.00 91.44 392 GLU A CA 1
ATOM 3227 C C . GLU A 1 392 ? 8.105 8.479 18.442 1.00 91.44 392 GLU A C 1
ATOM 3229 O O . GLU A 1 392 ? 7.666 9.541 18.875 1.00 91.44 392 GLU A O 1
ATOM 3234 N N . SER A 1 393 ? 8.049 8.197 17.141 1.00 91.25 393 SER A N 1
ATOM 3235 C CA . SER A 1 393 ? 7.539 9.138 16.136 1.00 91.25 393 SER A CA 1
ATOM 3236 C C . SER A 1 393 ? 6.280 8.588 15.485 1.00 91.25 393 SER A C 1
ATOM 3238 O O . SER A 1 393 ? 6.315 8.134 14.340 1.00 91.25 393 SER A O 1
ATOM 3240 N N . PHE A 1 394 ? 5.179 8.587 16.237 1.00 94.81 394 PHE A N 1
ATOM 3241 C CA . PHE A 1 394 ? 3.900 7.989 15.844 1.00 94.81 394 PHE A CA 1
ATOM 3242 C C . PHE A 1 394 ? 2.876 9.013 15.368 1.00 94.81 394 PHE A C 1
ATOM 3244 O O . PHE A 1 394 ? 2.897 10.170 15.781 1.00 94.81 394 PHE A O 1
ATOM 3251 N N . TYR A 1 395 ? 1.948 8.575 14.519 1.00 93.19 395 TYR A N 1
ATOM 3252 C CA . TYR A 1 395 ? 0.877 9.426 14.005 1.00 93.19 395 TYR A CA 1
ATOM 3253 C C . TYR A 1 395 ? -0.044 9.915 15.125 1.00 93.19 395 TYR A C 1
ATOM 3255 O O . TYR A 1 395 ? -0.588 9.123 15.893 1.00 93.19 395 TYR A O 1
ATOM 3263 N N . ASN A 1 396 ? -0.273 11.226 15.172 1.00 90.75 396 ASN A N 1
ATOM 3264 C CA . ASN A 1 396 ? -1.303 11.806 16.032 1.00 90.75 396 ASN A CA 1
ATOM 3265 C C . ASN A 1 396 ? -2.721 11.429 15.547 1.00 90.75 396 ASN A C 1
ATOM 3267 O O . ASN A 1 396 ? -2.897 10.869 14.465 1.00 90.75 396 ASN A O 1
ATOM 3271 N N . GLU A 1 397 ? -3.747 11.767 16.328 1.00 88.56 397 GLU A N 1
ATOM 3272 C CA . GLU A 1 397 ? -5.143 11.421 16.015 1.00 88.56 397 GLU A CA 1
ATOM 3273 C C . GLU A 1 397 ? -5.625 11.975 14.661 1.00 88.56 397 GLU A C 1
ATOM 3275 O O . GLU A 1 397 ? -6.345 11.297 13.928 1.00 88.56 397 GLU A O 1
ATOM 3280 N N . SER A 1 398 ? -5.193 13.179 14.276 1.00 86.75 398 SER A N 1
ATOM 3281 C CA . SER A 1 398 ? -5.557 13.776 12.984 1.00 86.75 398 SER A CA 1
ATOM 3282 C C . SER A 1 398 ? -4.939 13.014 11.805 1.00 86.75 398 SER A C 1
ATOM 3284 O O . SER A 1 398 ? -5.592 12.774 10.783 1.00 86.75 398 SER A O 1
ATOM 3286 N N . ASP A 1 399 ? -3.697 12.566 11.964 1.00 88.69 399 ASP A N 1
ATOM 3287 C CA . ASP A 1 399 ? -2.989 11.763 10.973 1.00 88.69 399 ASP A CA 1
ATOM 3288 C C . ASP A 1 399 ? -3.525 10.324 10.910 1.00 88.69 399 ASP A C 1
ATOM 3290 O O . ASP A 1 399 ? -3.616 9.748 9.824 1.00 88.69 399 ASP A O 1
ATOM 3294 N N . GLN A 1 400 ? -3.978 9.764 12.033 1.00 91.12 400 GLN A N 1
ATOM 3295 C CA . GLN A 1 400 ? -4.736 8.508 12.056 1.00 91.12 400 GLN A CA 1
ATOM 3296 C C . GLN A 1 400 ? -6.097 8.662 11.361 1.00 91.12 400 GLN A C 1
ATOM 3298 O O . GLN A 1 400 ? -6.479 7.806 10.570 1.00 91.12 400 GLN A O 1
ATOM 3303 N N . CYS A 1 401 ? -6.802 9.780 11.546 1.00 87.69 401 CYS A N 1
ATOM 3304 C CA . CYS A 1 401 ? -8.064 10.055 10.854 1.00 87.69 401 CYS A CA 1
ATOM 3305 C C . CYS A 1 401 ? -7.898 10.117 9.331 1.00 87.69 401 CYS A C 1
ATOM 3307 O O . CYS A 1 401 ? -8.593 9.437 8.575 1.00 87.69 401 CYS A O 1
ATOM 3309 N N . SER A 1 402 ? -6.918 10.878 8.863 1.00 86.31 402 SER A N 1
ATOM 3310 C CA . SER A 1 402 ? -6.648 11.056 7.432 1.00 86.31 402 SER A CA 1
ATOM 3311 C C . SER A 1 402 ? -6.042 9.824 6.748 1.00 86.31 402 SER A C 1
ATOM 3313 O O . SER A 1 402 ? -6.070 9.745 5.521 1.00 86.31 402 SER A O 1
ATOM 3315 N N . THR A 1 403 ? -5.532 8.843 7.501 1.00 90.31 403 THR A N 1
ATOM 3316 C CA . THR A 1 403 ? -4.993 7.590 6.940 1.00 90.31 403 THR A CA 1
ATOM 3317 C C . THR A 1 403 ? -5.929 6.396 7.117 1.00 90.31 403 THR A C 1
ATOM 3319 O O . THR A 1 403 ? -6.114 5.632 6.172 1.00 90.31 403 THR A O 1
ATOM 3322 N N . ILE A 1 404 ? -6.567 6.247 8.278 1.00 92.00 404 ILE A N 1
ATOM 3323 C CA . ILE A 1 404 ? -7.434 5.112 8.616 1.00 92.00 404 ILE A CA 1
ATOM 3324 C C . ILE A 1 404 ? -8.887 5.418 8.252 1.00 92.00 404 ILE A C 1
ATOM 3326 O O . ILE A 1 404 ? -9.485 4.735 7.413 1.00 92.00 404 ILE A O 1
ATOM 3330 N N . LYS A 1 405 ? -9.460 6.469 8.856 1.00 88.06 405 LYS A N 1
ATOM 3331 C CA . LYS A 1 405 ? -10.872 6.817 8.655 1.00 88.06 405 LYS A CA 1
ATOM 3332 C C . LYS A 1 405 ? -11.133 7.206 7.206 1.00 88.06 405 LYS A C 1
ATOM 3334 O O . LYS A 1 405 ? -12.019 6.635 6.580 1.00 88.06 405 LYS A O 1
ATOM 3339 N N . GLN A 1 406 ? -10.328 8.109 6.646 1.00 87.88 406 GLN A N 1
ATOM 3340 C CA . GLN A 1 406 ? -10.521 8.552 5.266 1.00 87.88 406 GLN A CA 1
ATOM 3341 C C . GLN A 1 406 ? -10.436 7.390 4.271 1.00 87.88 406 GLN A C 1
ATOM 3343 O O . GLN A 1 406 ? -11.258 7.323 3.365 1.00 87.88 406 GLN A O 1
ATOM 3348 N N . SER A 1 407 ? -9.489 6.461 4.435 1.00 91.38 407 SER A N 1
ATOM 3349 C CA . SER A 1 407 ? -9.408 5.278 3.565 1.00 91.38 407 SER A CA 1
ATOM 3350 C C . SER A 1 407 ? -10.698 4.458 3.621 1.00 91.38 407 SER A C 1
ATOM 3352 O O . SER A 1 407 ? -11.218 4.049 2.585 1.00 91.38 407 SER A O 1
ATOM 3354 N N . THR A 1 408 ? -11.252 4.284 4.821 1.00 87.06 408 THR A N 1
ATOM 3355 C CA . THR A 1 408 ? -12.508 3.554 5.051 1.00 87.06 408 THR A CA 1
ATOM 3356 C C . THR A 1 408 ? -13.710 4.265 4.427 1.00 87.06 408 THR A C 1
ATOM 3358 O O . THR A 1 408 ? -14.483 3.636 3.701 1.00 87.06 408 THR A O 1
ATOM 3361 N N . ASP A 1 409 ? -13.838 5.575 4.653 1.00 85.75 409 ASP A N 1
ATOM 3362 C CA . ASP A 1 409 ? -14.890 6.422 4.073 1.00 85.75 409 ASP A CA 1
ATOM 3363 C C . ASP A 1 409 ? -14.794 6.457 2.539 1.00 85.75 409 ASP A C 1
ATOM 3365 O O . ASP A 1 409 ? -15.798 6.461 1.831 1.00 85.75 409 ASP A O 1
ATOM 3369 N N . MET A 1 410 ? -13.570 6.416 2.008 1.00 87.25 410 MET A N 1
ATOM 3370 C CA . MET A 1 410 ? -13.275 6.321 0.579 1.00 87.25 410 MET A CA 1
ATOM 3371 C C . MET A 1 410 ? -13.257 4.872 0.084 1.00 87.25 410 MET A C 1
ATOM 3373 O O . MET A 1 410 ? -12.605 4.552 -0.909 1.00 87.25 410 MET A O 1
ATOM 3377 N N . GLY A 1 411 ? -14.009 3.983 0.729 1.00 86.38 411 GLY A N 1
ATOM 3378 C CA . GLY A 1 411 ? -14.340 2.674 0.181 1.00 86.38 411 GLY A CA 1
ATOM 3379 C C . GLY A 1 411 ? -13.175 1.694 0.080 1.00 86.38 411 GLY A C 1
ATOM 3380 O O . GLY A 1 411 ? -13.279 0.760 -0.707 1.00 86.38 411 GLY A O 1
ATOM 3381 N N . ALA A 1 412 ? -12.101 1.866 0.856 1.00 92.44 412 ALA A N 1
ATOM 3382 C CA . ALA A 1 412 ? -11.116 0.806 1.019 1.00 92.44 412 ALA A CA 1
ATOM 3383 C C . ALA A 1 412 ? -11.771 -0.450 1.627 1.00 92.44 412 ALA A C 1
ATOM 3385 O O . ALA A 1 412 ? -12.674 -0.370 2.474 1.00 92.44 412 ALA A O 1
ATOM 3386 N N . ASP A 1 413 ? -11.306 -1.617 1.188 1.00 93.12 413 ASP A N 1
ATOM 3387 C CA . ASP A 1 413 ? -11.684 -2.919 1.741 1.00 93.12 413 ASP A CA 1
ATOM 3388 C C . ASP A 1 413 ? -10.811 -3.277 2.949 1.00 93.12 413 ASP A C 1
ATOM 3390 O O . ASP A 1 413 ? -11.253 -3.982 3.856 1.00 93.12 413 ASP A O 1
ATOM 3394 N N . GLY A 1 414 ? -9.588 -2.745 2.994 1.00 94.94 414 GLY A N 1
ATOM 3395 C CA . GLY A 1 414 ? -8.715 -2.874 4.148 1.00 94.94 414 GLY A CA 1
ATOM 3396 C C . GLY A 1 414 ? -7.567 -1.872 4.188 1.00 94.94 414 GLY A C 1
ATOM 3397 O O . GLY A 1 414 ? -7.316 -1.118 3.247 1.00 94.94 414 GLY A O 1
ATOM 3398 N N . LEU A 1 415 ? -6.855 -1.893 5.307 1.00 96.56 415 LEU A N 1
ATOM 3399 C CA . LEU A 1 415 ? -5.623 -1.159 5.566 1.00 96.56 415 LEU A CA 1
ATOM 3400 C C . LEU A 1 415 ? -4.505 -2.143 5.867 1.00 96.56 415 LEU A C 1
ATOM 3402 O O . LEU A 1 415 ? -4.734 -3.172 6.493 1.00 96.56 415 LEU A O 1
ATOM 3406 N N . ILE A 1 416 ? -3.290 -1.799 5.465 1.00 98.62 416 ILE A N 1
ATOM 3407 C CA . ILE A 1 416 ? -2.082 -2.553 5.772 1.00 98.62 416 ILE A CA 1
ATOM 3408 C C . ILE A 1 416 ? -1.120 -1.605 6.476 1.00 98.62 416 ILE A C 1
ATOM 3410 O O . ILE A 1 416 ? -0.610 -0.660 5.870 1.00 98.62 416 ILE A O 1
ATOM 3414 N N . PHE A 1 417 ? -0.877 -1.853 7.759 1.00 98.31 417 PHE A N 1
ATOM 3415 C CA . PHE A 1 417 ? 0.138 -1.145 8.522 1.00 98.31 417 PHE A CA 1
ATOM 3416 C C . PHE A 1 417 ? 1.516 -1.705 8.200 1.00 98.31 417 PHE A C 1
ATOM 3418 O O . PHE A 1 417 ? 1.748 -2.910 8.293 1.00 98.31 417 PHE A O 1
ATOM 3425 N N . TRP A 1 418 ? 2.441 -0.815 7.855 1.00 97.94 418 TRP A N 1
ATOM 3426 C CA . TRP A 1 418 ? 3.822 -1.160 7.544 1.00 97.94 418 TRP A CA 1
ATOM 3427 C C . TRP A 1 418 ? 4.803 -0.282 8.320 1.00 97.94 418 TRP A C 1
ATOM 3429 O O . TRP A 1 418 ? 4.557 0.904 8.557 1.00 97.94 418 TRP A O 1
ATOM 3439 N N . SER A 1 419 ? 5.956 -0.850 8.673 1.00 96.31 419 SER A N 1
ATOM 3440 C CA . SER A 1 419 ? 7.089 -0.101 9.217 1.00 96.31 419 SER A CA 1
ATOM 3441 C C . SER A 1 419 ? 8.420 -0.700 8.765 1.00 96.31 419 SER A C 1
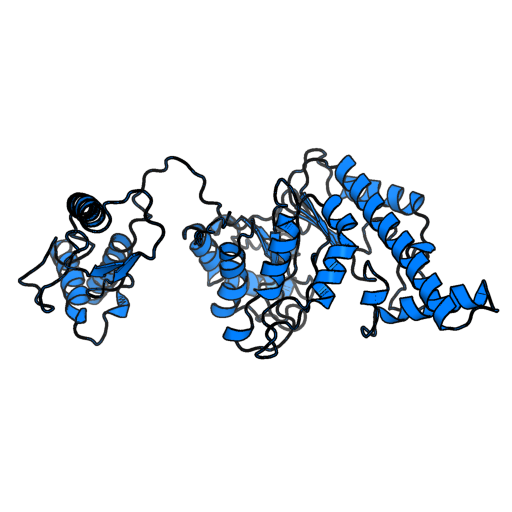ATOM 3443 O O . SER A 1 419 ? 8.508 -1.816 8.260 1.00 96.31 419 SER A O 1
ATOM 3445 N N . SER A 1 420 ? 9.484 0.072 8.952 1.00 93.88 420 SER A N 1
ATOM 3446 C CA . SER A 1 420 ? 10.853 -0.334 8.651 1.00 93.88 420 SER A CA 1
ATOM 3447 C C . SER A 1 420 ? 11.347 -1.370 9.665 1.00 93.88 420 SER A C 1
ATOM 3449 O O . SER A 1 420 ? 10.992 -1.308 10.835 1.00 93.88 420 SER A O 1
ATOM 3451 N N . SER A 1 421 ? 12.246 -2.270 9.264 1.00 94.56 421 SER A N 1
ATOM 3452 C CA . SER A 1 421 ? 12.964 -3.165 10.192 1.00 94.56 421 SER A CA 1
ATOM 3453 C C . SER A 1 421 ? 14.069 -2.454 10.986 1.00 94.56 421 SER A C 1
ATOM 3455 O O . SER A 1 421 ? 14.538 -2.958 12.006 1.00 94.56 421 SER A O 1
ATOM 3457 N N . ALA A 1 422 ? 14.483 -1.266 10.535 1.00 94.75 422 ALA A N 1
ATOM 3458 C CA . ALA A 1 422 ? 15.501 -0.454 11.197 1.00 94.75 422 ALA A CA 1
ATOM 3459 C C . ALA A 1 422 ? 15.173 -0.236 12.685 1.00 94.75 422 ALA A C 1
ATOM 3461 O O . ALA A 1 422 ? 14.078 0.213 13.026 1.00 94.75 422 ALA A O 1
ATOM 3462 N N . ASN A 1 423 ? 16.132 -0.558 13.558 1.00 94.06 423 ASN A N 1
ATOM 3463 C CA . ASN A 1 423 ? 16.021 -0.422 15.014 1.00 94.06 423 ASN A CA 1
ATOM 3464 C C . ASN A 1 423 ? 14.764 -1.070 15.632 1.00 94.06 423 ASN A C 1
ATOM 3466 O O . ASN A 1 423 ? 14.347 -0.634 16.699 1.00 94.06 423 ASN A O 1
ATOM 3470 N N . MET A 1 424 ? 14.156 -2.083 14.994 1.00 96.19 424 MET A N 1
ATOM 3471 C CA . MET A 1 424 ? 12.881 -2.655 15.454 1.00 96.19 424 MET A CA 1
ATOM 3472 C C . MET A 1 424 ? 12.933 -3.136 16.908 1.00 96.19 424 MET A C 1
ATOM 3474 O O . MET A 1 424 ? 12.041 -2.814 17.681 1.00 96.19 424 MET A O 1
ATOM 3478 N N . GLU A 1 425 ? 14.012 -3.816 17.310 1.00 96.25 425 GLU A N 1
ATOM 3479 C CA . GLU A 1 425 ? 14.202 -4.270 18.697 1.00 96.25 425 GLU A CA 1
ATOM 3480 C C . GLU A 1 425 ? 14.071 -3.131 19.717 1.00 96.25 425 GLU A C 1
ATOM 3482 O O . GLU A 1 425 ? 13.457 -3.307 20.759 1.00 96.25 425 GLU A O 1
ATOM 3487 N N . LYS A 1 426 ? 14.588 -1.940 19.393 1.00 96.56 426 LYS A N 1
ATOM 3488 C CA . LYS A 1 426 ? 14.528 -0.759 20.269 1.00 96.56 426 LYS A CA 1
ATOM 3489 C C . LYS A 1 426 ? 13.176 -0.044 20.232 1.00 96.56 426 LYS A C 1
ATOM 3491 O O . LYS A 1 426 ? 12.961 0.865 21.023 1.00 96.56 426 LYS A O 1
ATOM 3496 N N . ARG A 1 427 ? 12.309 -0.383 19.275 1.00 96.56 427 ARG A N 1
ATOM 3497 C CA . ARG A 1 427 ? 11.000 0.255 19.077 1.00 96.56 427 ARG A CA 1
ATOM 3498 C C . ARG A 1 427 ? 9.837 -0.586 19.587 1.00 96.56 427 ARG A C 1
ATOM 3500 O O . ARG A 1 427 ? 8.753 -0.040 19.728 1.00 96.56 427 ARG A O 1
ATOM 3507 N N . CYS A 1 428 ? 10.041 -1.871 19.887 1.00 97.25 428 CYS A N 1
ATOM 3508 C CA . CYS A 1 428 ? 8.972 -2.777 20.316 1.00 97.25 428 CYS A CA 1
ATOM 3509 C C . CYS A 1 428 ? 8.149 -2.232 21.498 1.00 97.25 428 CYS A C 1
ATOM 3511 O O . CYS A 1 428 ? 6.923 -2.239 21.415 1.00 97.25 428 CYS A O 1
ATOM 3513 N N . ASP A 1 429 ? 8.798 -1.707 22.546 1.00 97.19 429 ASP A N 1
ATOM 3514 C CA . ASP A 1 429 ? 8.116 -1.121 23.715 1.00 97.19 429 ASP A CA 1
ATOM 3515 C C . ASP A 1 429 ? 7.227 0.062 23.329 1.00 97.19 429 ASP A C 1
ATOM 3517 O O . ASP A 1 429 ? 6.047 0.101 23.673 1.00 97.19 429 ASP A O 1
ATOM 3521 N N . PHE A 1 430 ? 7.767 0.991 22.543 1.00 97.62 430 PHE A N 1
ATOM 3522 C CA . PHE A 1 430 ? 7.045 2.178 22.095 1.00 97.62 430 PHE A CA 1
ATOM 3523 C C . PHE A 1 430 ? 5.894 1.837 21.147 1.00 97.62 430 PHE A C 1
ATOM 3525 O O . PHE A 1 430 ? 4.809 2.401 21.263 1.00 97.62 430 PHE A O 1
ATOM 3532 N N . ILE A 1 431 ? 6.100 0.877 20.241 1.00 98.00 431 ILE A N 1
ATOM 3533 C CA . ILE A 1 431 ? 5.054 0.378 19.343 1.00 98.00 431 ILE A CA 1
ATOM 3534 C C . ILE A 1 431 ? 3.927 -0.266 20.155 1.00 98.00 431 ILE A C 1
ATOM 3536 O O . ILE A 1 431 ? 2.766 0.049 19.913 1.00 98.00 431 ILE A O 1
ATOM 3540 N N . SER A 1 432 ? 4.252 -1.123 21.129 1.00 97.56 432 SER A N 1
ATOM 3541 C CA . SER A 1 432 ? 3.257 -1.765 21.999 1.00 97.56 432 SER A CA 1
ATOM 3542 C C . SER A 1 432 ? 2.438 -0.727 22.775 1.00 97.56 432 SER A C 1
ATOM 3544 O O . SER A 1 432 ? 1.208 -0.741 22.740 1.00 97.56 432 SER A O 1
ATOM 3546 N N . GLN A 1 433 ? 3.105 0.257 23.387 1.00 97.38 433 GLN A N 1
ATOM 3547 C CA . GLN A 1 433 ? 2.429 1.349 24.092 1.00 97.38 433 GLN A CA 1
ATOM 3548 C C . GLN A 1 433 ? 1.527 2.169 23.163 1.00 97.38 433 GLN A C 1
ATOM 3550 O O . GLN A 1 433 ? 0.402 2.503 23.538 1.00 97.38 433 GLN A O 1
ATOM 3555 N N . PHE A 1 434 ? 1.978 2.476 21.946 1.00 97.75 434 PHE A N 1
ATOM 3556 C CA . PHE A 1 434 ? 1.190 3.239 20.981 1.00 97.75 434 PHE A CA 1
ATOM 3557 C C . PHE A 1 434 ? -0.022 2.457 20.454 1.00 97.75 434 PHE A C 1
ATOM 3559 O O . PHE A 1 434 ? -1.094 3.041 20.280 1.00 97.75 434 PHE A O 1
ATOM 3566 N N . ILE A 1 435 ? 0.112 1.141 20.247 1.00 97.75 435 ILE A N 1
ATOM 3567 C CA . ILE A 1 435 ? -1.017 0.262 19.909 1.00 97.75 435 ILE A CA 1
ATOM 3568 C C . ILE A 1 435 ? -2.068 0.340 21.014 1.00 97.75 435 ILE A C 1
ATOM 3570 O O . ILE A 1 435 ? -3.222 0.658 20.727 1.00 97.75 435 ILE A O 1
ATOM 3574 N N . ASN A 1 436 ? -1.650 0.144 22.265 1.00 96.31 436 ASN A N 1
ATOM 3575 C CA . ASN A 1 436 ? -2.577 0.036 23.386 1.00 96.31 436 ASN A CA 1
ATOM 3576 C C . ASN A 1 436 ? -3.234 1.367 23.773 1.00 96.31 436 ASN A C 1
ATOM 3578 O O . ASN A 1 436 ? -4.377 1.390 24.223 1.00 96.31 436 ASN A O 1
ATOM 3582 N N . SER A 1 437 ? -2.524 2.485 23.602 1.00 94.25 437 SER A N 1
ATOM 3583 C CA . SER A 1 437 ? -3.014 3.811 24.002 1.00 94.25 437 SER A CA 1
ATOM 3584 C C . SER A 1 437 ? -3.695 4.595 22.881 1.00 94.25 437 SER A C 1
ATOM 3586 O O . SER A 1 437 ? -4.408 5.556 23.167 1.00 94.25 437 SER A O 1
ATOM 3588 N N . SER A 1 438 ? -3.482 4.231 21.611 1.00 95.56 438 SER A N 1
ATOM 3589 C CA . SER A 1 438 ? -3.960 5.038 20.485 1.00 95.56 438 SER A CA 1
ATOM 3590 C C . SER A 1 438 ? -4.378 4.212 19.271 1.00 95.56 438 SER A C 1
ATOM 3592 O O . SER A 1 438 ? -5.575 4.107 19.004 1.00 95.56 438 SER A O 1
ATOM 3594 N N . LEU A 1 439 ? -3.434 3.603 18.544 1.00 96.25 439 LEU A N 1
ATOM 3595 C CA . LEU A 1 439 ? -3.707 3.001 17.232 1.00 96.25 439 LEU A CA 1
ATOM 3596 C C . LEU A 1 439 ? -4.759 1.889 17.299 1.00 96.25 439 LEU A C 1
ATOM 3598 O O . LEU A 1 439 ? -5.683 1.869 16.487 1.00 96.25 439 LEU A O 1
ATOM 3602 N N . GLY A 1 440 ? -4.629 0.976 18.263 1.00 95.00 440 GLY A N 1
ATOM 3603 C CA . GLY A 1 440 ? -5.549 -0.144 18.437 1.00 95.00 440 GLY A CA 1
ATOM 3604 C C . GLY A 1 440 ? -6.968 0.326 18.757 1.00 95.00 440 GLY A C 1
ATOM 3605 O O . GLY A 1 440 ? -7.927 -0.068 18.091 1.00 95.00 440 GLY A O 1
ATOM 3606 N N . LEU A 1 441 ? -7.098 1.252 19.712 1.00 92.00 441 LEU A N 1
ATOM 3607 C CA . LEU A 1 441 ? -8.380 1.863 20.074 1.00 92.00 441 LEU A CA 1
ATOM 3608 C C . LEU A 1 441 ? -9.013 2.608 18.891 1.00 92.00 441 LEU A C 1
ATOM 3610 O O . LEU A 1 441 ? -10.227 2.535 18.692 1.00 92.00 441 LEU A O 1
ATOM 3614 N N . TYR A 1 442 ? -8.203 3.299 18.083 1.00 91.44 442 TYR A N 1
ATOM 3615 C CA . TYR A 1 442 ? -8.680 3.994 16.891 1.00 91.44 442 TYR A CA 1
ATOM 3616 C C . TYR A 1 442 ? -9.205 3.012 15.837 1.00 91.44 442 TYR A C 1
ATOM 3618 O O . TYR A 1 442 ? -10.281 3.229 15.280 1.00 91.44 442 TYR A O 1
ATOM 3626 N N . VAL A 1 443 ? -8.491 1.908 15.584 1.00 91.44 443 VAL A N 1
ATOM 3627 C CA . VAL A 1 443 ? -8.931 0.857 14.650 1.00 91.44 443 VAL A CA 1
ATOM 3628 C C . VAL A 1 443 ? -10.256 0.240 15.099 1.00 91.44 443 VAL A C 1
ATOM 3630 O O . VAL A 1 443 ? -11.179 0.179 14.286 1.00 91.44 443 VAL A O 1
ATOM 3633 N N . LEU A 1 444 ? -10.390 -0.145 16.374 1.00 87.69 444 LEU A N 1
ATOM 3634 C CA . LEU A 1 444 ? -11.651 -0.668 16.918 1.00 87.69 444 LEU A CA 1
ATOM 3635 C C . LEU A 1 444 ? -12.799 0.317 16.718 1.00 87.69 444 LEU A C 1
ATOM 3637 O O . LEU A 1 444 ? -13.849 -0.042 16.186 1.00 87.69 444 LEU A O 1
ATOM 3641 N N . ARG A 1 445 ? -12.571 1.585 17.076 1.00 84.12 445 ARG A N 1
ATOM 3642 C CA . ARG A 1 445 ? -13.551 2.658 16.907 1.00 84.12 445 ARG A CA 1
ATOM 3643 C C . ARG A 1 445 ? -14.002 2.781 15.446 1.00 84.12 445 ARG A C 1
ATOM 3645 O O . ARG A 1 445 ? -15.181 2.971 15.181 1.00 84.12 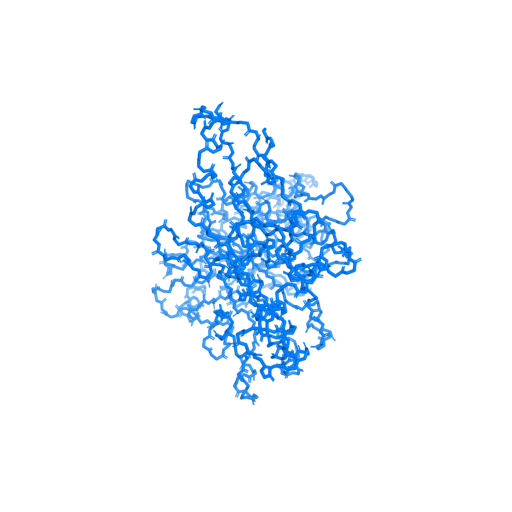445 ARG A O 1
ATOM 3652 N N . MET A 1 446 ? -13.095 2.660 14.478 1.00 80.75 446 MET A N 1
ATOM 3653 C CA . MET A 1 446 ? -13.457 2.754 13.056 1.00 80.75 446 MET A CA 1
ATOM 3654 C C . MET A 1 446 ? -14.220 1.531 12.533 1.00 80.75 446 MET A C 1
ATOM 3656 O O . MET A 1 446 ? -14.929 1.653 11.538 1.00 80.75 446 MET A O 1
ATOM 3660 N N . LYS A 1 447 ? -14.110 0.366 13.182 1.00 71.38 447 LYS A N 1
ATOM 3661 C CA . LYS A 1 447 ? -14.899 -0.824 12.826 1.00 71.38 447 LYS A CA 1
ATOM 3662 C C . LYS A 1 447 ? -16.338 -0.758 13.328 1.00 71.38 447 LYS A C 1
ATOM 3664 O O . LYS A 1 447 ? -17.212 -1.355 12.703 1.00 71.38 447 LYS A O 1
ATOM 3669 N N . THR A 1 448 ? -16.584 -0.049 14.429 1.00 63.59 448 THR A N 1
ATOM 3670 C CA . THR A 1 448 ? -17.923 0.095 15.016 1.00 63.59 448 THR A CA 1
ATOM 3671 C C . THR A 1 448 ? -18.749 1.208 14.368 1.00 63.59 448 THR A C 1
ATOM 3673 O O . THR A 1 448 ? -19.976 1.178 14.453 1.00 63.59 448 THR A O 1
ATOM 3676 N N . PHE A 1 449 ? -18.118 2.154 13.661 1.00 55.75 449 PHE A N 1
ATOM 3677 C CA . PHE A 1 449 ? -18.829 3.175 12.890 1.00 55.75 449 PHE A CA 1
ATOM 3678 C C . PHE A 1 449 ? -19.206 2.673 11.481 1.00 55.75 449 PHE A C 1
ATOM 3680 O O . PHE A 1 449 ? -18.329 2.257 10.719 1.00 55.75 449 PHE A O 1
ATOM 3687 N N . PRO A 1 450 ? -20.492 2.729 11.078 1.00 49.03 450 PRO A N 1
ATOM 3688 C CA . PRO A 1 450 ? -20.893 2.362 9.727 1.00 49.03 450 PRO A CA 1
ATOM 3689 C C . PRO A 1 450 ? -20.229 3.270 8.684 1.00 49.03 450 PRO A C 1
ATOM 3691 O O . PRO A 1 450 ? -20.108 4.481 8.880 1.00 49.03 450 PRO A O 1
ATOM 3694 N N . LYS A 1 451 ? -19.830 2.684 7.543 1.00 49.66 451 LYS A N 1
ATOM 3695 C CA . LYS A 1 451 ? -19.343 3.435 6.375 1.00 49.66 451 LYS A CA 1
ATOM 3696 C C . LYS A 1 451 ? -20.365 4.514 6.010 1.00 49.66 451 LYS A C 1
ATOM 3698 O O . LYS A 1 451 ? -21.516 4.191 5.719 1.00 49.66 451 LYS A O 1
ATOM 3703 N N . PHE A 1 452 ? -19.936 5.774 5.957 1.00 41.31 452 PHE A N 1
ATOM 3704 C CA . PHE A 1 452 ? -20.745 6.831 5.360 1.00 41.31 452 PHE A CA 1
ATOM 3705 C C . PHE A 1 452 ? -20.853 6.530 3.860 1.00 41.31 452 PHE A C 1
ATOM 3707 O O . PHE A 1 452 ? -19.865 6.628 3.135 1.00 41.31 452 PHE A O 1
ATOM 3714 N N . GLN A 1 453 ? -22.020 6.086 3.390 1.00 36.97 453 GLN A N 1
ATOM 3715 C CA . GLN A 1 453 ? -22.289 5.942 1.961 1.00 36.97 453 GLN A CA 1
ATOM 3716 C C . GLN A 1 453 ? -22.914 7.245 1.457 1.00 36.97 453 GLN A C 1
ATOM 3718 O O . GLN A 1 453 ? -24.110 7.448 1.666 1.00 36.97 453 GLN A O 1
ATOM 3723 N N . PRO A 1 454 ? -22.162 8.142 0.791 1.00 34.91 454 PRO A N 1
ATOM 3724 C CA . PRO A 1 454 ? -22.804 9.191 0.020 1.00 34.91 454 PRO A CA 1
ATOM 3725 C C . PRO A 1 454 ? -23.614 8.519 -1.093 1.00 34.91 454 PRO A C 1
ATOM 3727 O O . PRO A 1 454 ? -23.099 7.679 -1.835 1.00 34.91 454 PRO A O 1
ATOM 3730 N N . SER A 1 455 ? -24.896 8.862 -1.185 1.00 30.55 455 SER A N 1
ATOM 3731 C CA . SER A 1 455 ? -25.783 8.412 -2.251 1.00 30.55 455 SER A CA 1
ATOM 3732 C C . SER A 1 455 ? -25.209 8.853 -3.598 1.00 30.55 455 SER A C 1
ATOM 3734 O O . SER A 1 455 ? -25.234 10.037 -3.931 1.00 30.55 455 SER A O 1
ATOM 3736 N N . VAL A 1 456 ? -24.667 7.914 -4.375 1.00 32.38 456 VAL A N 1
ATOM 3737 C CA . VAL A 1 456 ? -24.322 8.161 -5.777 1.00 32.38 456 VAL A CA 1
ATOM 3738 C C . VAL A 1 456 ? -25.627 8.102 -6.561 1.00 32.38 456 VAL A C 1
ATOM 3740 O O . VAL A 1 456 ? -26.155 7.022 -6.819 1.00 32.38 456 VAL A O 1
ATOM 3743 N N . SER A 1 457 ? -26.174 9.264 -6.905 1.00 30.03 457 SER A N 1
ATOM 3744 C CA . SER A 1 457 ? -27.220 9.363 -7.913 1.00 30.03 457 SER A CA 1
ATOM 3745 C C . SER A 1 457 ? -26.635 8.924 -9.256 1.00 30.03 457 SER A C 1
ATOM 3747 O O . SER A 1 457 ? -25.723 9.546 -9.803 1.00 30.03 457 SER A O 1
ATOM 3749 N N . HIS A 1 458 ? -27.140 7.813 -9.788 1.00 28.78 458 HIS A N 1
ATOM 3750 C CA . HIS A 1 458 ? -26.959 7.492 -11.195 1.00 28.78 458 HIS A CA 1
ATOM 3751 C C . HIS A 1 458 ? -27.756 8.517 -12.002 1.00 28.78 458 HIS A C 1
ATOM 3753 O O . HIS A 1 458 ? -28.983 8.489 -12.021 1.00 28.78 458 HIS A O 1
ATOM 3759 N N . VAL A 1 459 ? -27.045 9.452 -12.625 1.00 28.88 459 VAL A N 1
ATOM 3760 C CA . VAL A 1 459 ? -27.588 10.259 -13.715 1.00 28.88 459 VAL A CA 1
ATOM 3761 C C . VAL A 1 459 ? -27.637 9.338 -14.933 1.00 28.88 459 VAL A C 1
ATOM 3763 O O . VAL A 1 459 ? -26.582 8.940 -15.430 1.00 28.88 459 VAL A O 1
ATOM 3766 N N . ASN A 1 460 ? -28.846 8.945 -15.338 1.00 31.44 460 ASN A N 1
ATOM 3767 C CA . ASN A 1 460 ? -29.114 8.419 -16.678 1.00 31.44 460 ASN A CA 1
ATOM 3768 C C . ASN A 1 460 ? -29.324 9.578 -17.647 1.00 31.44 460 ASN A C 1
ATOM 3770 O O . ASN A 1 460 ? -30.005 10.549 -17.238 1.00 31.44 460 ASN A O 1
#

Foldseek 3Di:
DEQECVLAFQHWAAVQLDPVRTTQNRALLRHPVVRRVVSNVVSCCVVPVPPPDPDDYHYHYDRDDLQLVVCPPDSSVSHLVVLLVVQCVVPVPDDSVRSSVVSRVSRNCSSPVLVPDDDDDDPLLFAAAEELACLLCCCPPVVDDLCLVVLNHHAAPSNHNFHLAEDEAEQVQAFQRWAAVVLDPVRTGQQHALLRHPLVRSLVSNLVSLCVRPVDQQRQHAYEYEDDQEDLFPVVQPPPPSHVSLQVVQLVVQCVVPVPDDSVRSSVVSRVSRNVRSLVNLLSSLVSSCVSRVNYQDAYAQPPDFDLCALVDPPRPAGDPVSLVVNVVVLSRVVSGQAAERELEPPDDDDLVSSQSNRRLVSQQVSQVVDPHGRAYEYEYEQANCQQPDLQGGDDPSRCCRRPVSSQLSRHSYYYYYDDPHPSVSNSVNSSVCCVPPNSVSSSVSSSDRRPDDDDDPDD